Protein AF-A0A954YP54-F1 (afdb_monomer_lite)

Secondary structure (DSSP, 8-state):
--TT-SSHHHHHHHTTEE---SS----EE-HHHHHT-TT-TTTTS-HHHHHHHHHIIIIIIHHH-TTHHHHHHHHHHHHHHTTTTTTSGGGS-HHHHHHHHHHHHTT-PPPSSSS--S--SHHHHHHH-HHHHHHHHHHHTT-------GGG--SGGGTT--GGGPPPP---GGGHHHHHHHHHHHHHHHHHHHTTPPEEEEEEETT--S-SGGGT-STT---HHHHHHHHHSEEETTEE-SBSSHHHHHHHHHHS--HHHH---STTS-HHHHSTTPPPHHHHHHHTT-EEEEEE-SSSS---GGG-SEEES-TT-S--PPPB---SSS-SSS---TTS-TT--EEEESS-HHHHBTHHHHHHHHHHHHTSPPSS-EEEEEEE-TTSSSEEEEHHHHTTS-GGGPPPPTT--TTTTTTS-HHHHHHH--HHHHHHHHTT-HHHHHHHHHHHHHHHHHHHHHHHHHHHHSTTGGGEEEEEEES---EESGGG-EES--SSHHHHB--EEEE--TTBTTBTT-PPTTEEE-S-EETTHHHHHHHHHTTPPPPSS--PPP-HHHHH-TTS-----EEEE-SSTT-EEEE-SSEEEEE-TTS-EEEEETTT-TT--S--TT-GGGHHHHHHHHTTS-S--PPPPPP-

Foldseek 3Di:
DCPVDPPPLLCVVCQQQAAAALPGQDGHHHPCLQQVAAQDPLNQFRSSLLRVLLNCPSPNCCVVPVCLVVLLQVLLVVCVVLVHCQLAQLNPGSSSVLSQLRQQDQLGHHDADLHHFHRRHLVSCCVRRVSSSVSNCVSPNPDPHHDDHCVVPCDDVNPPPDNVPDDHDDDDPVSPVSVVVVVVVSLVSSCVRQVLFFAAEAEEEEQAFLLEVCLPFDPLFDQVLLVVLQQQFEWANQEWFLAFAQAQRLLLLFQLARCQRQLDFDPVDDSCVSVVPGATLQLQQSSSFAQEEEAAPSHRQALCLVNHPAYVVGSVDRGRWDDADDDPDPDPQADDDPPDDPQQHFDADQDDQVRRCTLLVLLVVLLVVLQDDDSTHYHYYGYHHPPPGPLYDHNVLLVSPDLVPQDDGPLDDPCLCVQFDPVQLVQLADPVLVSCVVSVCLSVRSSSNSSRSSVSSVSSNSNLVSNCNHPNVQRYKYKYKYNWHFDSCQSNDGGIQHAFSNTTPMIITIWFHASFQLANNTADGNHYALFNAYSSQNSQQSCSSSSHRGDPDRDHHHCSQCSNPSPDDDPAWYKYHGNWPQFIWIGGSFKIKTTHPVGIIFIDRCVVPVSSRDGCCPPPVCVVVNVVRVVNDDPGGDGNPDDD

Radius of gyration: 28.72 Å; chains: 1; bounding box: 85×61×80 Å

Sequence (644 aa):
EFSHFQPKNYWDARARGTGGSQTDPYCSCGEENLLGYPGDPYAAECILIHEFAHNMHLRGMVRVDPTFDTRLQAVYDRAMAAGLWKGKYASVNHHEYFAEGVQSWFDDNRENDHDHNHVNTRAELIEYDPGLAKMCEEVFGETELKYTKPATRLRDHLVGYDPSQTPEFVWPKHLQVEIEKIRATARARDKAANAKRPNVLFIAVDDLNDWIGCLGGHPQATTPNIDRLAASGMLFTNAYCAGASCNPSRTAVMTGLAPHHSGLYTNTQKMRDVLPETELMPKYFSRHGYWSGGAGKILHYIVDGDSWDEYFPSRQSENPFPRTFYPKQRPVNLPREPWMYMETDWGALEVTDEEFGGDWLVSKWVGEQLARKHEQPFFLACGIYRPHEPWFVPKKYFDGFPVEEIQMPLGLNEDDLDDIPPLGQALGTNRYLAHIQKHGQWRRGIQGYLASIAFADAMVGRVLDALEQGPNADDTIVVLWSDHGWHLGEKEHWQKFTGWRVCARVPLIVRVPPGVPGLAEGAKAATRCNRPVSLVDLFRTLTELAGLPPKEKIDGHSLAPLLSDPQAAWPHASLTHLDRPGNYAISTERWRYIHYFRGGEELYDIESDPHEWTNLAGKPAHAAKLAEMRVLTPDEMKPLPASP

Structure (mmCIF, N/CA/C/O backbone):
data_AF-A0A954YP54-F1
#
_entry.id   AF-A0A954YP54-F1
#
loop_
_atom_site.group_PDB
_atom_site.id
_atom_site.type_symbol
_atom_site.label_atom_id
_atom_site.label_alt_id
_atom_site.label_comp_id
_atom_site.label_asym_id
_atom_site.label_entity_id
_atom_site.label_seq_id
_atom_site.pdbx_PDB_ins_code
_atom_site.Cartn_x
_atom_site.Cartn_y
_atom_site.Cartn_z
_atom_site.occupancy
_atom_site.B_iso_or_equiv
_atom_site.auth_seq_id
_atom_site.auth_comp_id
_atom_site.auth_asym_id
_atom_site.auth_atom_id
_atom_site.pdbx_PDB_model_num
ATOM 1 N N . GLU A 1 1 ? -39.879 11.379 40.827 1.00 58.38 1 GLU A N 1
ATOM 2 C CA . GLU A 1 1 ? -40.350 10.503 39.732 1.00 58.38 1 GLU A CA 1
ATOM 3 C C . GLU A 1 1 ? -39.650 9.142 39.757 1.00 58.38 1 GLU A C 1
ATOM 5 O O . GLU A 1 1 ? -40.334 8.130 39.763 1.00 58.38 1 GLU A O 1
ATOM 10 N N . PHE A 1 2 ? -38.328 9.090 39.950 1.00 68.50 2 PHE A N 1
ATOM 11 C CA . PHE A 1 2 ? -37.541 7.842 39.901 1.00 68.50 2 PHE A CA 1
ATOM 12 C C . PHE A 1 2 ? -37.198 7.194 41.257 1.00 68.50 2 PHE A C 1
ATOM 14 O O . PHE A 1 2 ? -36.303 6.363 41.345 1.00 68.50 2 PHE A O 1
ATOM 21 N N . SER A 1 3 ? -37.886 7.545 42.350 1.00 72.56 3 SER A N 1
ATOM 22 C CA . SER A 1 3 ? -37.492 7.134 43.716 1.00 72.56 3 SER A CA 1
ATOM 23 C C . SER A 1 3 ? -37.571 5.627 43.995 1.00 72.56 3 SER A C 1
ATOM 25 O O . SER A 1 3 ? -37.066 5.168 45.018 1.00 72.56 3 SER A O 1
ATOM 27 N N . HIS A 1 4 ? -38.235 4.870 43.122 1.00 81.44 4 HIS A N 1
ATOM 28 C CA . HIS A 1 4 ? -38.362 3.417 43.205 1.00 81.44 4 HIS A CA 1
ATOM 29 C C . HIS A 1 4 ? -37.220 2.678 42.492 1.00 81.44 4 HIS A C 1
ATOM 31 O O . HIS A 1 4 ? -37.034 1.486 42.730 1.00 81.44 4 HIS A O 1
ATOM 37 N N . PHE A 1 5 ? -36.435 3.366 41.658 1.00 81.88 5 PHE A N 1
ATOM 38 C CA . PHE A 1 5 ? -35.323 2.751 40.955 1.00 81.88 5 PHE A CA 1
ATOM 39 C C . PHE A 1 5 ? -34.112 2.539 41.857 1.00 81.88 5 PHE A C 1
ATOM 41 O O . PHE A 1 5 ? -33.737 3.386 42.670 1.00 81.88 5 PHE A O 1
ATOM 48 N N . GLN A 1 6 ? -33.508 1.361 41.717 1.00 85.19 6 GLN A N 1
ATOM 49 C CA . GLN A 1 6 ? -32.347 0.933 42.484 1.00 85.19 6 GLN A CA 1
ATOM 50 C C . GLN A 1 6 ? -31.306 0.301 41.551 1.00 85.19 6 GLN A C 1
ATOM 52 O O . GLN A 1 6 ? -31.692 -0.382 40.601 1.00 85.19 6 GLN A O 1
ATOM 57 N N . PRO A 1 7 ? -30.002 0.495 41.819 1.00 88.88 7 PRO A N 1
ATOM 58 C CA . PRO A 1 7 ? -29.430 1.335 42.878 1.00 88.88 7 PRO A CA 1
ATOM 59 C C . PRO A 1 7 ? -29.611 2.836 42.606 1.00 88.88 7 PRO A C 1
ATOM 61 O O . PRO A 1 7 ? -29.412 3.284 41.480 1.00 88.88 7 PRO A O 1
ATOM 64 N N . LYS A 1 8 ? -29.936 3.626 43.639 1.00 89.25 8 LYS A N 1
ATOM 65 C CA . LYS A 1 8 ? -30.232 5.065 43.495 1.00 89.25 8 LYS A CA 1
ATOM 66 C C . LYS A 1 8 ? -29.184 5.835 42.676 1.00 89.25 8 LYS A C 1
ATOM 68 O O . LYS A 1 8 ? -29.536 6.478 41.700 1.00 89.25 8 LYS A O 1
ATOM 73 N N . ASN A 1 9 ? -27.903 5.747 43.040 1.00 89.50 9 ASN A N 1
ATOM 74 C CA . ASN A 1 9 ? -26.854 6.539 42.382 1.00 89.50 9 ASN A CA 1
ATOM 75 C C . ASN A 1 9 ? -26.651 6.165 40.903 1.00 89.50 9 ASN A C 1
ATOM 77 O O . ASN A 1 9 ? -26.234 7.011 40.120 1.00 89.50 9 ASN A O 1
ATOM 81 N N . TYR A 1 10 ? -26.945 4.921 40.515 1.00 87.69 10 TYR A N 1
ATOM 82 C CA . TYR A 1 10 ? -26.888 4.499 39.113 1.00 87.69 10 TYR A CA 1
ATOM 83 C C . TYR A 1 10 ? -27.975 5.199 38.299 1.00 87.69 10 TYR A C 1
ATOM 85 O O . TYR A 1 10 ? -27.700 5.793 37.259 1.00 87.69 10 TYR A O 1
ATOM 93 N N . TRP A 1 11 ? -29.200 5.202 38.821 1.00 87.25 11 TRP A N 1
ATOM 94 C CA . TRP A 1 11 ? -30.319 5.864 38.165 1.00 87.25 11 TRP A CA 1
ATOM 95 C C . TRP A 1 11 ? -30.227 7.386 38.225 1.00 87.25 11 TRP A C 1
ATOM 97 O O . TRP A 1 11 ? -30.573 8.030 37.246 1.00 87.25 11 TRP A O 1
ATOM 107 N N . ASP A 1 12 ? -29.667 7.967 39.287 1.00 89.00 12 ASP A N 1
ATOM 108 C CA . ASP A 1 12 ? -29.360 9.403 39.335 1.00 89.00 12 ASP A CA 1
ATOM 109 C C . ASP A 1 12 ? -28.307 9.789 38.274 1.00 89.00 12 ASP A C 1
ATOM 111 O O . ASP A 1 12 ? -28.391 10.867 37.686 1.00 89.00 12 ASP A O 1
ATOM 115 N N . ALA A 1 13 ? -27.337 8.910 37.983 1.00 87.44 13 ALA A N 1
ATOM 116 C CA . ALA A 1 13 ? -26.374 9.119 36.899 1.00 87.44 13 ALA A CA 1
ATOM 117 C C . ALA A 1 13 ? -27.008 8.955 35.503 1.00 87.44 13 ALA A C 1
ATOM 119 O O . ALA A 1 13 ? -26.625 9.662 34.574 1.00 87.44 13 ALA A O 1
ATOM 120 N N . ARG A 1 14 ? -27.998 8.062 35.354 1.00 86.19 14 ARG A N 1
ATOM 121 C CA . ARG A 1 14 ? -28.721 7.828 34.089 1.00 86.19 14 ARG A CA 1
ATOM 122 C C . ARG A 1 14 ? -29.859 8.816 33.833 1.00 86.19 14 ARG A C 1
ATOM 124 O O . ARG A 1 14 ? -30.139 9.075 32.675 1.00 86.19 14 ARG A O 1
ATOM 131 N N . ALA A 1 15 ? -30.442 9.442 34.857 1.00 87.50 15 ALA A N 1
ATOM 132 C CA . ALA A 1 15 ? -31.636 10.300 34.766 1.00 87.50 15 ALA A CA 1
ATOM 133 C C . ALA A 1 15 ? -31.537 11.465 33.761 1.00 87.50 15 ALA A C 1
ATOM 135 O O . ALA A 1 15 ? -32.546 12.069 33.402 1.00 87.50 15 ALA A O 1
ATOM 136 N N . ARG A 1 16 ? -30.324 11.793 33.313 1.00 88.19 16 ARG A N 1
ATOM 137 C CA . ARG A 1 16 ? -30.023 12.820 32.308 1.00 88.19 16 ARG A CA 1
ATOM 138 C C . ARG A 1 16 ? -30.316 12.395 30.863 1.00 88.19 16 ARG A C 1
ATOM 140 O O . ARG A 1 16 ? -30.336 13.247 29.986 1.00 88.19 16 ARG A O 1
ATOM 147 N N . GLY A 1 17 ? -30.536 11.107 30.642 1.00 88.19 17 GLY A N 1
ATOM 148 C CA . GLY A 1 17 ? -30.967 10.488 29.396 1.00 88.19 17 GLY A CA 1
ATOM 149 C C . GLY A 1 17 ? -31.630 9.176 29.780 1.00 88.19 17 GLY A C 1
ATOM 150 O O . GLY A 1 17 ? -30.950 8.206 30.114 1.00 88.19 17 GLY A O 1
ATOM 151 N N . THR A 1 18 ? -32.953 9.187 29.934 1.00 87.81 18 THR A N 1
ATOM 152 C CA . THR A 1 18 ? -33.693 7.974 30.294 1.00 87.81 18 THR A CA 1
ATOM 153 C C . THR A 1 18 ? -35.005 7.898 29.536 1.00 87.81 18 THR A C 1
ATOM 155 O O . THR A 1 18 ? -35.917 8.702 29.742 1.00 87.81 18 THR A O 1
ATOM 158 N N . GLY A 1 19 ? -35.088 6.897 28.675 1.00 85.25 19 GLY A N 1
ATOM 159 C CA . GLY A 1 19 ? -36.222 6.589 27.833 1.00 85.25 19 GLY A CA 1
ATOM 160 C C . GLY A 1 19 ? -37.259 5.746 28.547 1.00 85.25 19 GLY A C 1
ATOM 161 O O . GLY A 1 19 ? -37.019 5.131 29.593 1.00 85.25 19 GLY A O 1
ATOM 162 N N . GLY A 1 20 ? -38.450 5.755 27.965 1.00 83.81 20 GLY A N 1
ATOM 163 C CA . GLY A 1 20 ? -39.583 5.011 28.481 1.00 83.81 20 GLY A CA 1
ATOM 164 C C . GLY A 1 20 ? -39.441 3.520 28.218 1.00 83.81 20 GLY A C 1
ATOM 165 O O . GLY A 1 20 ? -38.702 3.076 27.343 1.00 83.81 20 GLY A O 1
ATOM 166 N N . SER A 1 21 ? -40.209 2.741 28.965 1.00 84.44 21 SER A N 1
ATOM 167 C CA . SER A 1 21 ? -40.367 1.306 28.758 1.00 84.44 21 SER A CA 1
ATOM 168 C C . SER A 1 21 ? -41.804 1.007 28.314 1.00 84.44 21 SER A C 1
ATOM 170 O O . SER A 1 21 ? -42.657 1.899 28.205 1.00 84.44 21 SER A O 1
ATOM 172 N N . GLN A 1 22 ? -42.125 -0.272 28.107 1.00 84.12 22 GLN A N 1
ATOM 173 C CA . GLN A 1 22 ? -43.513 -0.684 27.868 1.00 84.12 22 GLN A CA 1
ATOM 174 C C . GLN A 1 22 ? -44.452 -0.261 29.014 1.00 84.12 22 GLN A C 1
ATOM 176 O O . GLN A 1 22 ? -45.622 0.062 28.782 1.00 84.12 22 GLN A O 1
ATOM 181 N N . THR A 1 23 ? -43.947 -0.227 30.251 1.00 83.94 23 THR A N 1
ATOM 182 C CA . THR A 1 23 ? -44.719 0.121 31.451 1.00 83.94 23 THR A CA 1
ATOM 183 C C . THR A 1 23 ? -44.547 1.576 31.862 1.00 83.94 23 THR A C 1
ATOM 185 O O . THR A 1 23 ? -45.504 2.190 32.336 1.00 83.94 23 THR A O 1
ATOM 188 N N . ASP A 1 24 ? -43.392 2.174 31.587 1.00 83.50 24 ASP A N 1
ATOM 189 C CA . ASP A 1 24 ? -43.010 3.472 32.132 1.00 83.50 24 ASP A CA 1
ATOM 190 C C . ASP A 1 24 ? -43.031 4.564 31.048 1.00 83.50 24 ASP A C 1
ATOM 192 O O . ASP A 1 24 ? -42.307 4.456 30.063 1.00 83.50 24 ASP A O 1
ATOM 196 N N . PRO A 1 25 ? -43.881 5.602 31.169 1.00 83.75 25 PRO A N 1
ATOM 197 C CA . PRO A 1 25 ? -44.115 6.585 30.103 1.00 83.75 25 PRO A CA 1
ATOM 198 C C . PRO A 1 25 ? -43.166 7.790 30.124 1.00 83.75 25 PRO A C 1
ATOM 200 O O . PRO A 1 25 ? -43.474 8.806 29.502 1.00 83.75 25 PRO A O 1
ATOM 203 N N . TYR A 1 26 ? -42.096 7.757 30.913 1.00 84.06 26 TYR A N 1
ATOM 204 C CA . TYR A 1 26 ? -41.237 8.925 31.067 1.00 84.06 26 TYR A CA 1
ATOM 205 C C . TYR A 1 26 ? -40.206 9.014 29.933 1.00 84.06 26 TYR A C 1
ATOM 207 O O . TYR A 1 26 ? -39.858 8.030 29.287 1.00 84.06 26 TYR A O 1
ATOM 215 N N . CYS A 1 27 ? -39.721 10.226 29.698 1.00 89.25 27 CYS A N 1
ATOM 216 C CA . CYS A 1 27 ? -38.592 10.526 28.831 1.00 89.25 27 CYS A CA 1
ATOM 217 C C . CYS A 1 27 ? -37.880 11.712 29.471 1.00 89.25 27 CYS A C 1
ATOM 219 O O . CYS A 1 27 ? -38.520 12.743 29.695 1.00 89.25 27 CYS A O 1
ATOM 221 N N . SER A 1 28 ? -36.603 11.576 29.803 1.00 89.62 28 SER A N 1
ATOM 222 C CA . SER A 1 28 ? -35.829 12.662 30.399 1.00 89.62 28 SER A CA 1
ATOM 223 C C . SER A 1 28 ? -34.608 13.006 29.560 1.00 89.62 28 SER A C 1
ATOM 225 O O . SER A 1 28 ? -33.968 12.137 28.973 1.00 89.62 28 SER A O 1
ATOM 227 N N . CYS A 1 29 ? -34.278 14.294 29.545 1.00 90.06 29 CYS A N 1
ATOM 228 C CA . CYS A 1 29 ? -33.026 14.821 29.027 1.00 90.06 29 CYS A CA 1
ATOM 229 C C . CYS A 1 29 ? -32.479 15.873 29.999 1.00 90.06 29 CYS A C 1
ATOM 231 O O . CYS A 1 29 ? -33.245 16.596 30.644 1.00 90.06 29 CYS A O 1
ATOM 233 N N . GLY A 1 30 ? -31.158 15.966 30.108 1.00 90.38 30 GLY A N 1
ATOM 234 C CA . GLY A 1 30 ? -30.494 17.024 30.860 1.00 90.38 30 GLY A CA 1
ATOM 235 C C . GLY A 1 30 ? -30.705 18.396 30.217 1.00 90.38 30 GLY A C 1
ATOM 236 O O . GLY A 1 30 ? -30.690 18.526 28.992 1.00 90.38 30 GLY A O 1
ATOM 237 N N . GLU A 1 31 ? -30.868 19.431 31.043 1.00 90.94 31 GLU A N 1
ATOM 238 C CA . GLU A 1 31 ? -30.948 20.822 30.572 1.00 90.94 31 GLU A CA 1
ATOM 239 C C . GLU A 1 31 ? -29.672 21.224 29.818 1.00 90.94 31 GLU A C 1
ATOM 241 O O . GLU A 1 31 ? -29.746 21.844 28.758 1.00 90.94 31 GLU A O 1
ATOM 246 N N . GLU A 1 32 ? -28.510 20.782 30.303 1.00 92.50 32 GLU A N 1
ATOM 247 C CA . GLU A 1 32 ? -27.216 20.981 29.654 1.00 92.50 32 GLU A CA 1
ATOM 248 C C . GLU A 1 32 ? -27.152 20.402 28.245 1.00 92.50 32 GLU A C 1
ATOM 250 O O . GLU A 1 32 ? -26.511 21.008 27.394 1.00 92.50 32 GLU A O 1
ATOM 255 N N . ASN A 1 33 ? -27.834 19.290 27.962 1.00 92.31 33 ASN A N 1
ATOM 256 C CA . ASN A 1 33 ? -27.843 18.723 26.618 1.00 92.31 33 ASN A CA 1
ATOM 257 C C . ASN A 1 33 ? -28.803 19.471 25.695 1.00 92.31 33 ASN A C 1
ATOM 259 O O . ASN A 1 33 ? -28.459 19.800 24.558 1.00 92.31 33 ASN A O 1
ATOM 263 N N . LEU A 1 34 ? -29.991 19.796 26.214 1.00 89.12 34 LEU A N 1
ATOM 264 C CA . LEU A 1 34 ? -31.016 20.513 25.463 1.00 89.12 34 LEU A CA 1
ATOM 265 C C . LEU A 1 34 ? -30.563 21.924 25.070 1.00 89.12 34 LEU A C 1
ATOM 267 O O . LEU A 1 34 ? -30.932 22.408 24.002 1.00 89.12 34 LEU A O 1
ATOM 271 N N . LEU A 1 35 ? -29.782 22.583 25.930 1.00 89.31 35 LEU A N 1
ATOM 272 C CA . LEU A 1 35 ? -29.319 23.957 25.745 1.00 89.31 35 LEU A CA 1
ATOM 273 C C . LEU A 1 35 ? -27.844 24.053 25.308 1.00 89.31 35 LEU A C 1
ATOM 275 O O . LEU A 1 35 ? -27.435 25.092 24.787 1.00 89.31 35 LEU A O 1
ATOM 279 N N . GLY A 1 36 ? -27.064 22.976 25.427 1.00 87.81 36 GLY A N 1
ATOM 280 C CA . GLY A 1 36 ? -25.668 22.902 24.986 1.00 87.81 36 GLY A CA 1
ATOM 281 C C . GLY A 1 36 ? -24.682 23.557 25.954 1.00 87.81 36 GLY A C 1
ATOM 282 O O . GLY A 1 36 ? -23.856 24.363 25.529 1.00 87.81 36 GLY A O 1
ATOM 283 N N . TYR A 1 37 ? -24.780 23.252 27.248 1.00 91.94 37 TYR A N 1
ATOM 284 C CA . TYR A 1 37 ? -23.869 23.802 28.252 1.00 91.94 37 TYR A CA 1
ATOM 285 C C . TYR A 1 37 ? -22.470 23.170 28.136 1.00 91.94 37 TYR A C 1
ATOM 287 O O . TYR A 1 37 ? -22.349 21.974 27.843 1.00 91.94 37 TYR A O 1
ATOM 295 N N . PRO A 1 38 ? -21.397 23.922 28.444 1.00 89.06 38 PRO A N 1
ATOM 296 C CA . PRO A 1 38 ? -20.073 23.352 28.648 1.00 89.06 38 PRO A CA 1
ATOM 297 C C . PRO A 1 38 ? -20.110 22.218 29.679 1.00 89.06 38 PRO A C 1
ATOM 299 O O . PRO A 1 38 ? -20.806 22.319 30.686 1.00 89.06 38 PRO A O 1
ATOM 302 N N . GLY A 1 39 ? -19.367 21.139 29.435 1.00 87.31 39 GLY A N 1
ATOM 303 C CA . GLY A 1 39 ? -19.311 19.982 30.335 1.00 87.31 39 GLY A CA 1
ATOM 304 C C . GLY A 1 39 ? -20.415 18.934 30.137 1.00 87.31 39 GLY A C 1
ATOM 305 O O . GLY A 1 39 ? -20.347 17.893 30.790 1.00 87.31 39 GLY A O 1
ATOM 306 N N . ASP A 1 40 ? -21.385 19.158 29.238 1.00 89.25 40 ASP A N 1
ATOM 307 C CA . ASP A 1 40 ? -22.446 18.191 28.906 1.00 89.25 40 ASP A CA 1
ATOM 308 C C . ASP A 1 40 ? -21.874 16.784 28.592 1.00 89.25 40 ASP A C 1
ATOM 310 O O . ASP A 1 40 ? -21.035 16.641 27.694 1.00 89.25 40 ASP A O 1
ATOM 314 N N . PRO A 1 41 ? -22.307 15.720 29.303 1.00 86.31 41 PRO A N 1
ATOM 315 C CA . PRO A 1 41 ? -21.871 14.348 29.031 1.00 86.31 41 PRO A CA 1
ATOM 316 C C . PRO A 1 41 ? -22.247 13.844 27.626 1.00 86.31 41 PRO A C 1
ATOM 318 O O . PRO A 1 41 ? -21.548 12.973 27.097 1.00 86.31 41 PRO A O 1
ATOM 321 N N . TYR A 1 42 ? -23.299 14.407 27.030 1.00 87.88 42 TYR A N 1
ATOM 322 C CA . TYR A 1 42 ? -23.846 14.063 25.718 1.00 87.88 42 TYR A CA 1
ATOM 323 C C . TYR A 1 42 ? -23.611 15.191 24.696 1.00 87.88 42 TYR A C 1
ATOM 325 O O . TYR A 1 42 ? -24.375 15.363 23.752 1.00 87.88 42 TYR A O 1
ATOM 333 N N . ALA A 1 43 ? -22.537 15.979 24.849 1.00 87.19 43 ALA A N 1
ATOM 334 C CA . ALA A 1 43 ? -22.302 17.184 24.041 1.00 87.19 43 ALA A CA 1
ATOM 335 C C . ALA A 1 43 ? -22.331 16.954 22.517 1.00 87.19 43 ALA A C 1
ATOM 337 O O . ALA A 1 43 ? -22.699 17.867 21.773 1.00 87.19 43 ALA A O 1
ATOM 338 N N . ALA A 1 44 ? -21.984 15.748 22.061 1.00 86.44 44 ALA A N 1
ATOM 339 C CA . ALA A 1 44 ? -21.932 15.372 20.649 1.00 86.44 44 ALA A CA 1
ATOM 340 C C . ALA A 1 44 ? -23.295 15.001 20.030 1.00 86.44 44 ALA A C 1
ATOM 342 O O . ALA A 1 44 ? -23.376 14.913 18.815 1.00 86.44 44 ALA A O 1
ATOM 343 N N . GLU A 1 45 ? -24.350 14.839 20.831 1.00 89.00 45 GLU A N 1
ATOM 344 C CA . GLU A 1 45 ? -25.652 14.301 20.394 1.00 89.00 45 GLU A CA 1
ATOM 345 C C . GLU A 1 45 ? -26.819 14.983 21.126 1.00 89.00 45 GLU A C 1
ATOM 347 O O . GLU A 1 45 ? -26.610 15.725 22.089 1.00 89.00 45 GLU A O 1
ATOM 352 N N . CYS A 1 46 ? -28.060 14.776 20.711 1.00 91.00 46 CYS A N 1
ATOM 353 C CA . CYS A 1 46 ? -29.255 15.122 21.467 1.00 91.00 46 CYS A CA 1
ATOM 354 C C . CYS A 1 46 ? -29.832 13.850 22.079 1.00 91.00 46 CYS A C 1
ATOM 356 O O . CYS A 1 46 ? -30.638 13.143 21.475 1.00 91.00 46 CYS A O 1
ATOM 358 N N . ILE A 1 47 ? -29.486 13.597 23.344 1.00 92.31 47 ILE A N 1
ATOM 359 C CA . ILE A 1 47 ? -29.925 12.384 24.044 1.00 92.31 47 ILE A CA 1
ATOM 360 C C . ILE A 1 47 ? -31.456 12.278 24.093 1.00 92.31 47 ILE A C 1
ATOM 362 O O . ILE A 1 47 ? -32.013 11.190 24.128 1.00 92.31 47 ILE A O 1
ATOM 366 N N . LEU A 1 48 ? -32.175 13.404 24.017 1.00 92.81 48 LEU A N 1
ATOM 367 C CA . LEU A 1 48 ? -33.633 13.391 23.945 1.00 92.81 48 LEU A CA 1
ATOM 368 C C . LEU A 1 48 ? -34.162 12.643 22.710 1.00 92.81 48 LEU A C 1
ATOM 370 O O . LEU A 1 48 ? -35.191 11.983 22.821 1.00 92.81 48 LEU A O 1
ATOM 374 N N . ILE A 1 49 ? -33.494 12.734 21.554 1.00 94.44 49 ILE A N 1
ATOM 375 C CA . ILE A 1 49 ? -33.912 12.026 20.334 1.00 94.44 49 ILE A CA 1
ATOM 376 C C . ILE A 1 49 ? -33.816 10.514 20.555 1.00 94.44 49 ILE A C 1
ATOM 378 O O . ILE A 1 49 ? -34.785 9.803 20.284 1.00 94.44 49 ILE A O 1
ATOM 382 N N . HIS A 1 50 ? -32.708 10.048 21.137 1.00 94.75 50 HIS A N 1
ATOM 383 C CA . HIS A 1 50 ? -32.513 8.650 21.530 1.00 94.75 50 HIS A CA 1
ATOM 384 C C . HIS A 1 50 ? -33.618 8.169 22.482 1.00 94.75 50 HIS A C 1
ATOM 386 O O . HIS A 1 50 ? -34.336 7.204 22.224 1.00 94.75 50 HIS A O 1
ATOM 392 N N . GLU A 1 51 ? -33.806 8.879 23.593 1.00 94.12 51 GLU A N 1
ATOM 393 C CA . GLU A 1 51 ? -34.701 8.434 24.663 1.00 94.12 51 GLU A CA 1
ATOM 394 C C . GLU A 1 51 ? -36.181 8.545 24.270 1.00 94.12 51 GLU A C 1
ATOM 396 O O . GLU A 1 51 ? -37.041 7.784 24.738 1.00 94.12 51 GLU A O 1
ATOM 401 N N . PHE A 1 52 ? -36.499 9.466 23.359 1.00 93.94 52 PHE A N 1
ATOM 402 C CA . PHE A 1 52 ? -37.825 9.558 22.771 1.00 93.94 52 PHE A CA 1
ATOM 403 C C . PHE A 1 52 ? -38.081 8.430 21.767 1.00 93.94 52 PHE A C 1
ATOM 405 O O . PHE A 1 52 ? -39.205 7.923 21.715 1.00 93.94 52 PHE A O 1
ATOM 412 N N . ALA A 1 53 ? -37.061 7.964 21.041 1.00 95.44 53 ALA A N 1
ATOM 413 C CA . ALA A 1 53 ? -37.178 6.810 20.154 1.00 95.44 53 ALA A CA 1
ATOM 414 C C . ALA A 1 53 ? -37.598 5.538 20.911 1.00 95.44 53 ALA A C 1
ATOM 416 O O . ALA A 1 53 ? -38.456 4.801 20.420 1.00 95.44 53 ALA A O 1
ATOM 417 N N . HIS A 1 54 ? -37.116 5.332 22.144 1.00 94.75 54 HIS A N 1
ATOM 418 C CA . HIS A 1 54 ? -37.592 4.245 23.017 1.00 94.75 54 HIS A CA 1
ATOM 419 C C . HIS A 1 54 ? -39.098 4.328 23.284 1.00 94.75 54 HIS A C 1
ATOM 421 O O . HIS A 1 54 ? -39.812 3.332 23.169 1.00 94.75 54 HIS A O 1
ATOM 427 N N . ASN A 1 55 ? -39.620 5.524 23.566 1.00 93.12 55 ASN A N 1
ATOM 428 C CA . ASN A 1 55 ? -41.059 5.732 23.747 1.00 93.12 55 ASN A CA 1
ATOM 429 C C . ASN A 1 55 ? -41.845 5.509 22.448 1.00 93.12 55 ASN A C 1
ATOM 431 O O . ASN A 1 55 ? -42.909 4.878 22.464 1.00 93.12 55 ASN A O 1
ATOM 435 N N . MET A 1 56 ? -41.328 6.002 21.320 1.00 94.00 56 MET A N 1
ATOM 436 C CA . MET A 1 56 ? -41.937 5.778 20.010 1.00 94.00 56 MET A CA 1
ATOM 437 C C . MET A 1 56 ? -42.010 4.292 19.688 1.00 94.00 56 MET A C 1
ATOM 439 O O . MET A 1 56 ? -43.069 3.827 19.282 1.00 94.00 56 MET A O 1
ATOM 443 N N . HIS A 1 57 ? -40.947 3.535 19.939 1.00 95.19 57 HIS A N 1
ATOM 444 C CA . HIS A 1 57 ? -40.922 2.099 19.722 1.00 95.19 57 HIS A CA 1
ATOM 445 C C . HIS A 1 57 ? -41.849 1.357 20.699 1.00 95.19 57 HIS A C 1
ATOM 447 O O . HIS A 1 57 ? -42.874 0.802 20.297 1.00 95.19 57 HIS A O 1
ATOM 453 N N . LEU A 1 58 ? -41.517 1.384 21.991 1.00 93.31 58 LEU A N 1
ATOM 454 C CA . LEU A 1 58 ? -42.080 0.502 23.019 1.00 93.31 58 LEU A CA 1
ATOM 455 C C . LEU A 1 58 ? -43.496 0.877 23.454 1.00 93.31 58 LEU A C 1
ATOM 457 O O . LEU A 1 58 ? -44.137 0.130 24.196 1.00 93.31 58 LEU A O 1
ATOM 461 N N . ARG A 1 59 ? -44.002 2.034 23.016 1.00 90.81 59 ARG A N 1
ATOM 462 C CA . ARG A 1 59 ? -45.361 2.486 23.338 1.00 90.81 59 ARG A CA 1
ATOM 463 C C . ARG A 1 59 ? -46.155 2.915 22.116 1.00 90.81 59 ARG A C 1
ATOM 465 O O . ARG A 1 59 ? -47.362 2.683 22.097 1.00 90.81 59 ARG A O 1
ATOM 472 N N . GLY A 1 60 ? -45.514 3.550 21.140 1.00 92.38 60 GLY A N 1
ATOM 473 C CA . GLY A 1 60 ? -46.152 3.954 19.889 1.00 92.38 60 GLY A CA 1
ATOM 474 C C . GLY A 1 60 ? -46.301 2.774 18.935 1.00 92.38 60 GLY A C 1
ATOM 475 O O . GLY A 1 60 ? -47.397 2.238 18.770 1.00 92.38 60 GLY A O 1
ATOM 476 N N . MET A 1 61 ? -45.189 2.347 18.343 1.00 94.88 61 MET A N 1
ATOM 477 C CA . MET A 1 61 ? -45.154 1.382 17.250 1.00 94.88 61 MET A CA 1
ATOM 478 C C . MET A 1 61 ? -45.724 0.034 17.651 1.00 94.88 61 MET A C 1
ATOM 480 O O . MET A 1 61 ? -46.596 -0.451 16.949 1.00 94.88 61 MET A O 1
ATOM 484 N N . VAL A 1 62 ? -45.386 -0.512 18.821 1.00 91.31 62 VAL A N 1
ATOM 485 C CA . VAL A 1 62 ? -45.969 -1.794 19.272 1.00 91.31 62 VAL A CA 1
ATOM 486 C C . VAL A 1 62 ? -47.499 -1.776 19.421 1.00 91.31 62 VAL A C 1
ATOM 488 O O . VAL A 1 62 ? -48.126 -2.832 19.470 1.00 91.31 62 VAL A O 1
ATOM 491 N N . ARG A 1 63 ? -48.124 -0.592 19.510 1.00 91.38 63 ARG A N 1
ATOM 492 C CA . ARG A 1 63 ? -49.589 -0.439 19.535 1.00 91.38 63 ARG A CA 1
ATOM 493 C C . ARG A 1 63 ? -50.181 -0.163 18.158 1.00 91.38 63 ARG A C 1
ATOM 495 O O . ARG A 1 63 ? -51.301 -0.593 17.902 1.00 91.38 63 ARG A O 1
ATOM 502 N N . VAL A 1 64 ? -49.467 0.585 17.317 1.00 95.12 64 VAL A N 1
ATOM 503 C CA . VAL A 1 64 ? -49.902 0.942 15.956 1.00 95.12 64 VAL A CA 1
ATOM 504 C C . VAL A 1 64 ? -49.717 -0.238 15.002 1.00 95.12 64 VAL A C 1
ATOM 506 O O . VAL A 1 64 ? -50.638 -0.585 14.269 1.00 95.12 64 VAL A O 1
ATOM 509 N N . ASP A 1 65 ? -48.558 -0.884 15.064 1.00 96.50 65 ASP A N 1
ATOM 510 C CA . ASP A 1 65 ? -48.221 -2.115 14.364 1.00 96.50 65 ASP A CA 1
ATOM 511 C C . ASP A 1 65 ? -47.585 -3.120 15.346 1.00 96.50 65 ASP A C 1
ATOM 513 O O . ASP A 1 65 ? -46.381 -3.073 15.616 1.00 96.50 65 ASP A O 1
ATOM 517 N N . PRO A 1 66 ? -48.371 -4.088 15.850 1.00 95.12 66 PRO A N 1
ATOM 518 C CA . PRO A 1 66 ? -47.875 -5.123 16.753 1.00 95.12 66 PRO A CA 1
ATOM 519 C C . PRO A 1 66 ? -46.757 -6.005 16.175 1.00 95.12 66 PRO A C 1
ATOM 521 O O . PRO A 1 66 ? -46.124 -6.740 16.928 1.00 95.12 66 PRO A O 1
ATOM 524 N N . THR A 1 67 ? -46.513 -5.975 14.859 1.00 96.75 67 THR A N 1
ATOM 525 C CA . THR A 1 67 ? -45.439 -6.752 14.221 1.00 96.75 67 THR A CA 1
ATOM 526 C C . THR A 1 67 ? -44.093 -6.029 14.203 1.00 96.75 67 THR A C 1
ATOM 528 O O . THR A 1 67 ? -43.072 -6.673 13.955 1.00 96.75 67 THR A O 1
ATOM 531 N N . PHE A 1 68 ? -44.072 -4.718 14.469 1.00 97.25 68 PHE A N 1
ATOM 532 C CA . PHE A 1 68 ? -42.887 -3.872 14.325 1.00 97.25 68 PHE A CA 1
ATOM 533 C C . PHE A 1 68 ? -41.697 -4.382 15.147 1.00 97.25 68 PHE A C 1
ATOM 535 O O . PHE A 1 68 ? -40.619 -4.583 14.595 1.00 97.25 68 PHE A O 1
ATOM 542 N N . ASP A 1 69 ? -41.906 -4.676 16.432 1.00 96.69 69 ASP A N 1
ATOM 543 C CA . ASP A 1 69 ? -40.851 -5.134 17.350 1.00 96.69 69 ASP A CA 1
ATOM 544 C C . ASP A 1 69 ? -40.227 -6.468 16.903 1.00 96.69 69 ASP A C 1
ATOM 546 O O . ASP A 1 69 ? -39.009 -6.615 16.859 1.00 96.69 69 ASP A O 1
ATOM 550 N N . THR A 1 70 ? -41.048 -7.421 16.445 1.00 97.38 70 THR A N 1
ATOM 551 C CA . THR A 1 70 ? -40.552 -8.701 15.909 1.00 97.38 70 THR A CA 1
ATOM 552 C C . THR A 1 70 ? -39.747 -8.499 14.623 1.00 97.38 70 THR A C 1
ATOM 554 O O . THR A 1 70 ? -38.720 -9.150 14.420 1.00 97.38 70 THR A O 1
ATOM 557 N N . ARG A 1 71 ? -40.186 -7.595 13.736 1.00 97.88 71 ARG A N 1
ATOM 558 C CA . ARG A 1 71 ? -39.442 -7.266 12.510 1.00 97.88 71 ARG A CA 1
ATOM 559 C C . ARG A 1 71 ? -38.123 -6.573 12.837 1.00 97.88 71 ARG A C 1
ATOM 561 O O . ARG A 1 71 ? -37.103 -6.943 12.258 1.00 97.88 71 ARG A O 1
ATOM 568 N N . LEU A 1 72 ? -38.133 -5.643 13.789 1.00 98.12 72 LEU A N 1
ATOM 569 C CA . LEU A 1 72 ? -36.948 -4.951 14.281 1.00 98.12 72 LEU A CA 1
ATOM 570 C C . LEU A 1 72 ? -35.938 -5.927 14.894 1.00 98.12 72 LEU A C 1
ATOM 572 O O . LEU A 1 72 ? -34.770 -5.882 14.525 1.00 98.12 72 LEU A O 1
ATOM 576 N N . GLN A 1 73 ? -36.383 -6.861 15.742 1.00 97.94 73 GLN A N 1
ATOM 577 C CA . GLN A 1 73 ? -35.534 -7.925 16.289 1.00 97.94 73 GLN A CA 1
ATOM 578 C C . GLN A 1 73 ? -34.882 -8.747 15.169 1.00 97.94 73 GLN A C 1
ATOM 580 O O . GLN A 1 73 ? -33.678 -8.978 15.192 1.00 97.94 73 GLN A O 1
ATOM 585 N N . ALA A 1 74 ? -35.641 -9.135 14.139 1.00 97.56 74 ALA A N 1
ATOM 586 C CA . ALA A 1 74 ? -35.093 -9.894 13.016 1.00 97.56 74 ALA A CA 1
ATOM 587 C C . ALA A 1 74 ? -34.085 -9.089 12.171 1.00 97.56 74 ALA A C 1
ATOM 589 O O . ALA A 1 74 ? -33.173 -9.671 11.580 1.00 97.56 74 ALA A O 1
ATOM 590 N N . VAL A 1 75 ? -34.255 -7.767 12.065 1.00 97.88 75 VAL A N 1
ATOM 591 C CA . VAL A 1 75 ? -33.279 -6.867 11.427 1.00 97.88 75 VAL A CA 1
ATOM 592 C C . VAL A 1 75 ? -32.015 -6.775 12.283 1.00 97.88 75 VAL A C 1
ATOM 594 O O . VAL A 1 75 ? -30.928 -7.010 11.759 1.00 97.88 75 VAL A O 1
ATOM 597 N N . TYR A 1 76 ? -32.164 -6.549 13.590 1.00 97.81 76 TYR A N 1
ATOM 598 C CA . TYR A 1 76 ? -31.070 -6.529 14.559 1.00 97.81 76 TYR A CA 1
ATOM 599 C C . TYR A 1 76 ? -30.258 -7.831 14.538 1.00 97.81 76 TYR A C 1
ATOM 601 O O . TYR A 1 76 ? -29.037 -7.787 14.411 1.00 97.81 76 TYR A O 1
ATOM 609 N N . ASP A 1 77 ? -30.907 -8.997 14.571 1.00 95.00 77 ASP A N 1
ATOM 610 C CA . ASP A 1 77 ? -30.219 -10.295 14.572 1.00 95.00 77 ASP A CA 1
ATOM 611 C C . ASP A 1 77 ? -29.367 -10.484 13.308 1.00 95.00 77 ASP A C 1
ATOM 613 O O . ASP A 1 77 ? -28.240 -10.984 13.375 1.00 95.00 77 ASP A O 1
ATOM 617 N N . ARG A 1 78 ? -29.872 -10.043 12.145 1.00 92.81 78 ARG A N 1
ATOM 618 C CA . ARG A 1 78 ? -29.106 -10.049 10.889 1.00 92.81 78 ARG A CA 1
ATOM 619 C C . ARG A 1 78 ? -27.925 -9.085 10.942 1.00 92.81 78 ARG A C 1
ATOM 621 O O . ARG A 1 78 ? -26.839 -9.461 10.506 1.00 92.81 78 ARG A O 1
ATOM 628 N N . ALA A 1 79 ? -28.120 -7.884 11.482 1.00 91.75 79 ALA A N 1
ATOM 629 C CA . ALA A 1 79 ? -27.061 -6.893 11.642 1.00 91.75 79 ALA A CA 1
ATOM 630 C C . ALA A 1 79 ? -25.943 -7.416 12.562 1.00 91.75 79 ALA A C 1
ATOM 632 O O . ALA A 1 79 ? -24.770 -7.376 12.190 1.00 91.75 79 ALA A O 1
ATOM 633 N N . MET A 1 80 ? -26.295 -8.010 13.708 1.00 92.00 80 MET A N 1
ATOM 634 C CA . MET A 1 80 ? -25.326 -8.611 14.632 1.00 92.00 80 MET A CA 1
ATOM 635 C C . MET A 1 80 ? -24.591 -9.798 14.001 1.00 92.00 80 MET A C 1
ATOM 637 O O . MET A 1 80 ? -23.376 -9.923 14.164 1.00 92.00 80 MET A O 1
ATOM 641 N N . ALA A 1 81 ? -25.295 -10.650 13.247 1.00 82.00 81 ALA A N 1
ATOM 642 C CA . ALA A 1 81 ? -24.684 -11.763 12.519 1.00 82.00 81 ALA A CA 1
ATOM 643 C C . ALA A 1 81 ? -23.705 -11.289 11.430 1.00 82.00 81 ALA A C 1
ATOM 645 O O . ALA A 1 81 ? -22.683 -11.934 11.205 1.00 82.00 81 ALA A O 1
ATOM 646 N N . ALA A 1 82 ? -23.983 -10.146 10.799 1.00 78.06 82 ALA A N 1
ATOM 647 C CA . ALA A 1 82 ? -23.086 -9.478 9.856 1.00 78.06 82 ALA A CA 1
ATOM 648 C C . ALA A 1 82 ? -21.948 -8.693 10.543 1.00 78.06 82 ALA A C 1
ATOM 650 O O . ALA A 1 82 ? -21.080 -8.143 9.868 1.00 78.06 82 ALA A O 1
ATOM 651 N N . GLY A 1 83 ? -21.927 -8.639 11.880 1.00 78.12 83 GLY A N 1
ATOM 652 C CA . GLY A 1 83 ? -20.923 -7.914 12.655 1.00 78.12 83 GLY A CA 1
ATOM 653 C C . GLY A 1 83 ? -21.114 -6.395 12.680 1.00 78.12 83 GLY A C 1
ATOM 654 O O . GLY A 1 83 ? -20.205 -5.688 13.128 1.00 78.12 83 GLY A O 1
ATOM 655 N N . LEU A 1 84 ? -22.268 -5.890 12.234 1.00 85.38 84 LEU A N 1
ATOM 656 C CA . LEU A 1 84 ? -22.617 -4.476 12.352 1.00 85.38 84 LEU A CA 1
ATOM 657 C C . LEU A 1 84 ? -22.769 -4.099 13.829 1.00 85.38 84 LEU A C 1
ATOM 659 O O . LEU A 1 84 ? -23.196 -4.912 14.649 1.00 85.38 84 LEU A O 1
ATOM 663 N N . TRP A 1 85 ? -22.379 -2.871 14.172 1.00 86.62 85 TRP A N 1
ATOM 664 C CA . TRP A 1 85 ? -22.464 -2.293 15.522 1.00 86.62 85 TRP A CA 1
ATOM 665 C C . TRP A 1 85 ? -21.746 -3.083 16.625 1.00 86.62 85 TRP A C 1
ATOM 667 O O . TRP A 1 85 ? -21.904 -2.787 17.808 1.00 86.62 85 TRP A O 1
ATOM 677 N N . LYS A 1 86 ? -20.944 -4.093 16.280 1.00 80.69 86 LYS A N 1
ATOM 678 C CA . LYS A 1 86 ? -20.322 -4.999 17.247 1.00 80.69 86 LYS A CA 1
ATOM 679 C C . LYS A 1 86 ? -19.497 -4.226 18.282 1.00 80.69 86 LYS A C 1
ATOM 681 O O . LYS A 1 86 ? -18.568 -3.506 17.929 1.00 80.69 86 LYS A O 1
ATOM 686 N N . GLY A 1 87 ? -19.823 -4.407 19.564 1.00 75.81 87 GLY A N 1
ATOM 687 C CA . GLY A 1 87 ? -19.154 -3.720 20.677 1.00 75.81 87 GLY A CA 1
ATOM 688 C C . GLY A 1 87 ? -19.705 -2.330 20.993 1.00 75.81 87 GLY A C 1
ATOM 689 O O . GLY A 1 87 ? -19.378 -1.780 22.045 1.00 75.81 87 GLY A O 1
ATOM 690 N N . LYS A 1 88 ? -20.587 -1.795 20.145 1.00 86.00 88 LYS A N 1
ATOM 691 C CA . LYS A 1 88 ? -21.212 -0.473 20.276 1.00 86.00 88 LYS A CA 1
ATOM 692 C C . LYS A 1 88 ? -22.524 -0.534 21.049 1.00 86.00 88 LYS A C 1
ATOM 694 O O . LYS A 1 88 ? -23.051 -1.622 21.292 1.00 86.00 88 LYS A O 1
ATOM 699 N N . TYR A 1 89 ? -23.037 0.616 21.467 1.00 87.56 89 TYR A N 1
ATOM 700 C CA . TYR A 1 89 ? -24.237 0.728 22.289 1.00 87.56 89 TYR A CA 1
ATOM 701 C C . TYR A 1 89 ? -25.459 0.131 21.581 1.00 87.56 89 TYR A C 1
ATOM 703 O O . TYR A 1 89 ? -26.146 -0.710 22.160 1.00 87.56 89 TYR A O 1
ATOM 711 N N . ALA A 1 90 ? -25.594 0.386 20.276 1.00 93.00 90 ALA A N 1
ATOM 712 C CA . ALA A 1 90 ? -26.575 -0.253 19.398 1.00 93.00 90 ALA A CA 1
ATOM 713 C C . ALA A 1 90 ? -26.558 -1.799 19.430 1.00 93.00 90 ALA A C 1
ATOM 715 O O . ALA A 1 90 ? -27.566 -2.429 19.132 1.00 93.00 90 ALA A O 1
ATOM 716 N N . SER A 1 91 ? -25.446 -2.450 19.805 1.00 91.00 91 SER A N 1
ATOM 717 C CA . SER A 1 91 ? -25.391 -3.921 19.898 1.00 91.00 91 SER A CA 1
ATOM 718 C C . SER A 1 91 ? -25.962 -4.499 21.193 1.00 91.00 91 SER A C 1
ATOM 720 O O . SER A 1 91 ? -26.084 -5.718 21.300 1.00 91.00 91 SER A O 1
ATOM 722 N N . VAL A 1 92 ? -26.317 -3.670 22.182 1.00 88.69 92 VAL A N 1
ATOM 723 C CA . VAL A 1 92 ? -26.766 -4.139 23.504 1.00 88.69 92 VAL A CA 1
ATOM 724 C C . VAL A 1 92 ? -28.090 -4.903 23.421 1.00 88.69 92 VAL A C 1
ATOM 726 O O . VAL A 1 92 ? -28.232 -5.940 24.068 1.00 88.69 92 VAL A O 1
ATOM 729 N N . ASN A 1 93 ? -29.052 -4.398 22.649 1.00 93.31 93 ASN A N 1
ATOM 730 C CA . ASN A 1 93 ? -30.324 -5.049 22.331 1.00 93.31 93 ASN A CA 1
ATOM 731 C C . ASN A 1 93 ? -30.990 -4.323 21.145 1.00 93.31 93 ASN A C 1
ATOM 733 O O . ASN A 1 93 ? -30.535 -3.256 20.731 1.00 93.31 93 ASN A O 1
ATOM 737 N N . HIS A 1 94 ? -32.087 -4.872 20.616 1.00 96.25 94 HIS A N 1
ATOM 738 C CA . HIS A 1 94 ? -32.777 -4.292 19.461 1.00 96.25 94 HIS A CA 1
ATOM 739 C C . HIS A 1 94 ? -33.515 -2.974 19.767 1.00 96.25 94 HIS A C 1
ATOM 741 O O . HIS A 1 94 ? -33.854 -2.250 18.833 1.00 96.25 94 HIS A O 1
ATOM 747 N N . HIS A 1 95 ? -33.749 -2.625 21.039 1.00 95.56 95 HIS A N 1
ATOM 748 C CA . HIS A 1 95 ? -34.305 -1.319 21.411 1.00 95.56 95 HIS A CA 1
ATOM 749 C C . HIS A 1 95 ? -33.253 -0.215 21.271 1.00 95.56 95 HIS A C 1
ATOM 751 O O . HIS A 1 95 ? -33.524 0.782 20.608 1.00 95.56 95 HIS A O 1
ATOM 757 N N . GLU A 1 96 ? -32.055 -0.413 21.839 1.00 94.81 96 GLU A N 1
ATOM 758 C CA . GLU A 1 96 ? -30.938 0.537 21.688 1.00 94.81 96 GLU A CA 1
ATOM 759 C C . GLU A 1 96 ? -30.537 0.652 20.218 1.00 94.81 96 GLU A C 1
ATOM 761 O O . GLU A 1 96 ? -30.343 1.747 19.710 1.00 94.81 96 GLU A O 1
ATOM 766 N N . TYR A 1 97 ? -30.510 -0.474 19.499 1.00 97.38 97 TYR A N 1
ATOM 767 C CA . TYR A 1 97 ? -30.300 -0.507 18.052 1.00 97.38 97 TYR A CA 1
ATOM 768 C C . TYR A 1 97 ? -31.245 0.431 17.292 1.00 97.38 97 TYR A C 1
ATOM 770 O O . TYR A 1 97 ? -30.807 1.188 16.430 1.00 97.38 97 TYR A O 1
ATOM 778 N N . PHE A 1 98 ? -32.539 0.412 17.623 1.00 97.94 98 PHE A N 1
ATOM 779 C CA . PHE A 1 98 ? -33.494 1.317 16.998 1.00 97.94 98 PHE A CA 1
ATOM 780 C C . PHE A 1 98 ? -33.265 2.768 17.410 1.00 97.94 98 PHE A C 1
ATOM 782 O O . PHE A 1 98 ? -33.247 3.631 16.538 1.00 97.94 98 PHE A O 1
ATOM 789 N N . ALA A 1 99 ? -33.070 3.043 18.701 1.00 96.50 99 ALA A N 1
ATOM 790 C CA . ALA A 1 99 ? -32.877 4.400 19.207 1.00 96.50 99 ALA A CA 1
ATOM 791 C C . ALA A 1 99 ? -31.635 5.090 18.613 1.00 96.50 99 ALA A C 1
ATOM 793 O O . ALA A 1 99 ? -31.730 6.227 18.150 1.00 96.50 99 ALA A O 1
ATOM 794 N N . GLU A 1 100 ? -30.522 4.365 18.517 1.00 95.94 100 GLU A N 1
ATOM 795 C CA . GLU A 1 100 ? -29.295 4.794 17.832 1.00 95.94 100 GLU A CA 1
ATOM 796 C C . GLU A 1 100 ? -29.545 5.055 16.341 1.00 95.94 100 GLU A C 1
ATOM 798 O O . GLU A 1 100 ? -29.140 6.085 15.801 1.00 95.94 100 GLU A O 1
ATOM 803 N N . GLY A 1 101 ? -30.290 4.163 15.677 1.00 96.94 101 GLY A N 1
ATOM 804 C CA . GLY A 1 101 ? -30.720 4.359 14.294 1.00 96.94 101 GLY A CA 1
ATOM 805 C C . GLY A 1 101 ? -31.545 5.630 14.107 1.00 96.94 101 GLY A C 1
ATOM 806 O O . GLY A 1 101 ? -31.343 6.357 13.138 1.00 96.94 101 GLY A O 1
ATOM 807 N N . VAL A 1 102 ? -32.440 5.948 15.046 1.00 97.31 102 VAL A N 1
ATOM 808 C CA . VAL A 1 102 ? -33.226 7.188 15.009 1.00 97.31 102 VAL A CA 1
ATOM 809 C C . VAL A 1 102 ? -32.330 8.417 15.158 1.00 97.31 102 VAL A C 1
ATOM 811 O O . VAL A 1 102 ? -32.514 9.372 14.407 1.00 97.31 102 VAL A O 1
ATOM 814 N N . GLN A 1 103 ? -31.348 8.410 16.063 1.00 95.44 103 GLN A N 1
ATOM 815 C CA . GLN A 1 103 ? -30.396 9.522 16.167 1.00 95.44 103 GLN A CA 1
ATOM 816 C C . GLN A 1 103 ? -29.640 9.737 14.858 1.00 95.44 103 GLN A C 1
ATOM 818 O O . GLN A 1 103 ? -29.621 10.859 14.347 1.00 95.44 103 GLN A O 1
ATOM 823 N N . SER A 1 104 ? -29.087 8.674 14.266 1.00 95.81 104 SER A N 1
ATOM 824 C CA . SER A 1 104 ? -28.394 8.789 12.981 1.00 95.81 104 SER A CA 1
ATOM 825 C C . SER A 1 104 ? -29.359 9.243 11.880 1.00 95.81 104 SER A C 1
ATOM 827 O O . SER A 1 104 ? -29.012 10.103 11.080 1.00 95.81 104 SER A O 1
ATOM 829 N N . TRP A 1 105 ? -30.616 8.781 11.876 1.00 97.19 105 TRP A N 1
ATOM 830 C CA . TRP A 1 105 ? -31.644 9.225 10.923 1.00 97.19 105 TRP A CA 1
ATOM 831 C C . TRP A 1 105 ? -31.924 10.735 10.975 1.00 97.19 105 TRP A C 1
ATOM 833 O O . TRP A 1 105 ? -32.352 11.307 9.969 1.00 97.19 105 TRP A O 1
ATOM 843 N N . PHE A 1 106 ? -31.681 11.393 12.109 1.00 96.69 106 PHE A N 1
ATOM 844 C CA . PHE A 1 106 ? -31.818 12.842 12.281 1.00 96.69 106 PHE A CA 1
ATOM 845 C C . PHE A 1 106 ? -30.474 13.590 12.312 1.00 96.69 106 PHE A C 1
ATOM 847 O O . PHE A 1 106 ? -30.461 14.758 12.697 1.00 96.69 106 PHE A O 1
ATOM 854 N N . ASP A 1 107 ? -29.380 12.974 11.854 1.00 94.06 107 ASP A N 1
ATOM 855 C CA . ASP A 1 107 ? -28.022 13.542 11.836 1.00 94.06 107 ASP A CA 1
ATOM 856 C C . ASP A 1 107 ? -27.551 14.016 13.227 1.00 94.06 107 ASP A C 1
ATOM 858 O O . ASP A 1 107 ? -27.014 15.115 13.383 1.00 94.06 107 ASP A O 1
ATOM 862 N N . ASP A 1 108 ? -27.818 13.206 14.253 1.00 91.56 108 ASP A N 1
ATOM 863 C CA . ASP A 1 108 ? -27.615 13.566 15.660 1.00 91.56 108 ASP A CA 1
ATOM 864 C C . ASP A 1 108 ? -26.830 12.530 16.477 1.00 91.56 108 ASP A C 1
ATOM 866 O O . ASP A 1 108 ? -26.608 12.736 17.668 1.00 91.56 108 ASP A O 1
ATOM 870 N N . ASN A 1 109 ? -26.412 11.404 15.891 1.00 88.44 109 ASN A N 1
ATOM 871 C CA . ASN A 1 109 ? -25.659 10.434 16.684 1.00 88.44 109 ASN A CA 1
ATOM 872 C C . ASN A 1 109 ? -24.232 10.937 16.969 1.00 88.44 109 ASN A C 1
ATOM 874 O O . ASN A 1 109 ? -23.693 11.836 16.317 1.00 88.44 109 ASN A O 1
ATOM 878 N N . ARG A 1 110 ? -23.592 10.335 17.960 1.00 84.62 110 ARG A N 1
ATOM 879 C CA . ARG A 1 110 ? -22.209 10.598 18.323 1.00 84.62 110 ARG A CA 1
ATOM 880 C C . ARG A 1 110 ? -21.259 9.783 17.445 1.00 84.62 110 ARG A C 1
ATOM 882 O O . ARG A 1 110 ? -21.442 8.588 17.268 1.00 84.62 110 ARG A O 1
ATOM 889 N N . GLU A 1 111 ? -20.204 10.412 16.930 1.00 77.00 111 GLU A N 1
ATOM 890 C CA . GLU A 1 111 ? -19.180 9.701 16.151 1.00 77.00 111 GLU A CA 1
ATOM 891 C C . GLU A 1 111 ? -18.054 9.123 17.016 1.00 77.00 111 GLU A C 1
ATOM 893 O O . GLU A 1 111 ?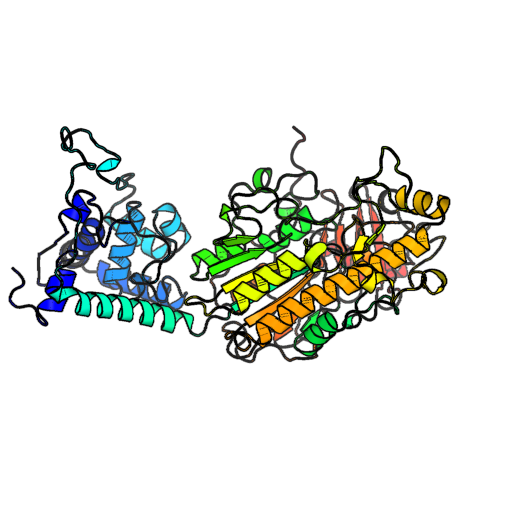 -17.507 9.797 17.890 1.00 77.00 111 GLU A O 1
ATOM 898 N N . ASN A 1 112 ? -17.627 7.913 16.644 1.00 64.44 112 ASN A N 1
ATOM 899 C CA . ASN A 1 112 ? -16.285 7.360 16.841 1.00 64.44 112 ASN A CA 1
ATOM 900 C C . ASN A 1 112 ? -15.761 7.406 18.283 1.00 64.44 112 ASN A C 1
ATOM 902 O O . ASN A 1 112 ? -14.768 8.068 18.594 1.00 64.44 112 ASN A O 1
ATOM 906 N N . ASP A 1 113 ? -16.375 6.610 19.160 1.00 74.94 113 ASP A N 1
ATOM 907 C CA . ASP A 1 113 ? -15.818 6.325 20.479 1.00 74.94 113 ASP A CA 1
ATOM 908 C C . ASP A 1 113 ? -16.038 4.864 20.919 1.00 74.94 113 ASP A C 1
ATOM 910 O O . ASP A 1 113 ? -16.258 3.955 20.117 1.00 74.94 113 ASP A O 1
ATOM 914 N N . HIS A 1 114 ? -15.884 4.589 22.213 1.00 67.88 114 HIS A N 1
ATOM 915 C CA . HIS A 1 114 ? -16.118 3.256 22.770 1.00 67.88 114 HIS A CA 1
ATOM 916 C C . HIS A 1 114 ? -17.571 2.760 22.638 1.00 67.88 114 HIS A C 1
ATOM 918 O O . HIS A 1 114 ? -17.794 1.560 22.493 1.00 67.88 114 HIS A O 1
ATOM 924 N N . ASP A 1 115 ? -18.556 3.653 22.674 1.00 76.06 115 ASP A N 1
ATOM 925 C CA . ASP A 1 115 ? -19.977 3.326 22.580 1.00 76.06 115 ASP A CA 1
ATOM 926 C C . ASP A 1 115 ? -20.496 3.460 21.144 1.00 76.06 115 ASP A C 1
ATOM 928 O O . ASP A 1 115 ? -21.382 2.699 20.775 1.00 76.06 115 ASP A O 1
ATOM 932 N N . HIS A 1 116 ? -19.898 4.307 20.305 1.00 81.81 116 HIS A N 1
ATOM 933 C CA . HIS A 1 116 ? -20.415 4.626 18.969 1.00 81.81 116 HIS A CA 1
ATOM 934 C C . HIS A 1 116 ? -19.393 4.309 17.869 1.00 81.81 116 HIS A C 1
ATOM 936 O O . HIS A 1 116 ? -18.180 4.364 18.080 1.00 81.81 116 HIS A O 1
ATOM 942 N N . ASN A 1 117 ? -19.866 3.913 16.688 1.00 81.62 117 ASN A N 1
ATOM 943 C CA . ASN A 1 117 ? -19.021 3.792 15.494 1.00 81.62 117 ASN A CA 1
ATOM 944 C C . ASN A 1 117 ? -19.076 5.104 14.686 1.00 81.62 117 ASN A C 1
ATOM 946 O O . ASN A 1 117 ? -19.378 6.163 15.227 1.00 81.62 117 ASN A O 1
ATOM 950 N N . HIS A 1 118 ? -18.751 5.041 13.400 1.00 82.00 118 HIS A N 1
ATOM 951 C CA . HIS A 1 118 ? -18.771 6.194 12.504 1.00 82.00 118 HIS A CA 1
ATOM 952 C C . HIS A 1 118 ? -20.171 6.661 12.091 1.00 82.00 118 HIS A C 1
ATOM 954 O O . HIS A 1 118 ? -20.266 7.673 11.420 1.00 82.00 118 HIS A O 1
ATOM 960 N N . VAL A 1 119 ? -21.234 5.909 12.385 1.00 89.56 119 VAL A N 1
ATOM 961 C CA .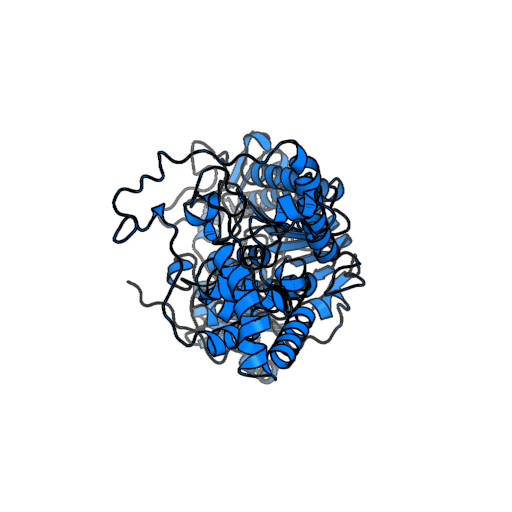 VAL A 1 119 ? -22.556 6.164 11.805 1.00 89.56 119 VAL A CA 1
ATOM 962 C C . VAL A 1 119 ? -23.284 7.228 12.614 1.00 89.56 119 VAL A C 1
ATOM 964 O O . VAL A 1 119 ? -23.985 6.905 13.577 1.00 89.56 119 VAL A O 1
ATOM 967 N N . ASN A 1 120 ? -23.188 8.489 12.201 1.00 91.38 120 ASN A N 1
ATOM 968 C CA . ASN A 1 120 ? -23.914 9.580 12.849 1.00 91.38 120 ASN A CA 1
ATOM 969 C C . ASN A 1 120 ? -24.913 10.324 11.986 1.00 91.38 120 ASN A C 1
ATOM 971 O O . ASN A 1 120 ? -25.772 11.021 12.528 1.00 91.38 120 ASN A O 1
ATOM 975 N N . THR A 1 121 ? -24.843 10.146 10.678 1.00 92.75 121 THR A N 1
ATOM 976 C CA . THR A 1 121 ? -25.780 10.750 9.739 1.00 92.75 121 THR A CA 1
ATOM 977 C C . THR A 1 121 ? -26.713 9.721 9.129 1.00 92.75 121 THR A C 1
ATOM 979 O O . THR A 1 121 ? -26.459 8.512 9.117 1.00 92.75 121 THR A O 1
ATOM 982 N N . ARG A 1 122 ? -27.807 10.210 8.544 1.00 94.94 122 ARG A N 1
ATOM 983 C CA . ARG A 1 122 ? -28.747 9.360 7.820 1.00 94.94 122 ARG A CA 1
ATOM 984 C C . ARG A 1 122 ? -28.077 8.703 6.624 1.00 94.94 122 ARG A C 1
ATOM 986 O O . ARG A 1 122 ? -28.358 7.546 6.331 1.00 94.94 122 ARG A O 1
ATOM 993 N N . ALA A 1 123 ? -27.224 9.450 5.927 1.00 90.50 123 ALA A N 1
ATOM 994 C CA . ALA A 1 123 ? -26.518 8.956 4.753 1.00 90.50 123 ALA A CA 1
ATOM 995 C C . ALA A 1 123 ? -25.636 7.753 5.116 1.00 90.50 123 ALA A C 1
ATOM 997 O O . ALA A 1 123 ? -25.740 6.707 4.479 1.00 90.50 123 ALA A O 1
ATOM 998 N N . GLU A 1 124 ? -24.860 7.868 6.194 1.00 89.19 124 GLU A N 1
ATOM 999 C CA . GLU A 1 124 ? -24.032 6.765 6.686 1.00 89.19 124 GLU A CA 1
ATOM 1000 C C . GLU A 1 124 ? -24.875 5.610 7.212 1.00 89.19 124 GLU A C 1
ATOM 1002 O O . GLU A 1 124 ? -24.509 4.463 6.999 1.00 89.19 124 GLU A O 1
ATOM 1007 N N . LEU A 1 125 ? -26.018 5.872 7.857 1.00 94.38 125 LEU A N 1
ATOM 1008 C CA . LEU A 1 125 ? -26.906 4.801 8.309 1.00 94.38 125 LEU A CA 1
ATOM 1009 C C . LEU A 1 125 ? -27.461 4.000 7.126 1.00 94.38 125 LEU A C 1
ATOM 1011 O O . LEU A 1 125 ? -27.488 2.773 7.180 1.00 94.38 125 LEU A O 1
ATOM 1015 N N . ILE A 1 126 ? -27.880 4.680 6.055 1.00 92.94 126 ILE A N 1
ATOM 1016 C CA . ILE A 1 126 ? -28.365 4.038 4.826 1.00 92.94 126 ILE A CA 1
ATOM 1017 C C . ILE A 1 126 ? -27.271 3.166 4.203 1.00 92.94 126 ILE A C 1
ATOM 1019 O O . ILE A 1 126 ? -27.567 2.071 3.725 1.00 92.94 126 ILE A O 1
ATOM 1023 N N . GLU A 1 127 ? -26.026 3.636 4.203 1.00 86.06 127 GLU A N 1
ATOM 1024 C CA . GLU A 1 127 ? -24.891 2.896 3.653 1.00 86.06 127 GLU A CA 1
ATOM 1025 C C . GLU A 1 127 ? -24.476 1.714 4.542 1.00 86.06 127 GLU A C 1
ATOM 1027 O O . GLU A 1 127 ? -24.304 0.597 4.054 1.00 86.06 127 GLU A O 1
ATOM 1032 N N . TYR A 1 128 ? -24.329 1.950 5.845 1.00 89.12 128 TYR A N 1
ATOM 1033 C CA . TYR A 1 128 ? -23.786 0.990 6.802 1.00 89.12 128 TYR A CA 1
ATOM 1034 C C . TYR A 1 128 ? -24.787 -0.094 7.204 1.00 89.12 128 TYR A C 1
ATOM 1036 O O . TYR A 1 128 ? -24.440 -1.274 7.262 1.00 89.12 128 TYR A O 1
ATOM 1044 N N . ASP A 1 129 ? -26.025 0.300 7.503 1.00 94.69 129 ASP A N 1
ATOM 1045 C CA . ASP A 1 129 ? -27.092 -0.594 7.940 1.00 94.69 129 ASP A CA 1
ATOM 1046 C C . ASP A 1 129 ? -28.415 -0.239 7.239 1.00 94.69 129 ASP A C 1
ATOM 1048 O O . ASP A 1 129 ? -29.352 0.290 7.854 1.00 94.69 129 ASP A O 1
ATOM 1052 N N . PRO A 1 130 ? -28.541 -0.563 5.937 1.00 95.31 130 PRO A N 1
ATOM 1053 C CA . PRO A 1 130 ? -29.759 -0.301 5.173 1.00 95.31 130 PRO A CA 1
ATOM 1054 C C . PRO A 1 130 ? -30.993 -1.015 5.748 1.00 95.31 130 PRO A C 1
ATOM 1056 O O . PRO A 1 130 ? -32.125 -0.656 5.420 1.00 95.31 130 PRO A O 1
ATOM 1059 N N . GLY A 1 131 ? -30.802 -2.045 6.581 1.00 96.62 131 GLY A N 1
ATOM 1060 C CA . GLY A 1 131 ? -31.880 -2.713 7.302 1.00 96.62 131 GLY A CA 1
ATOM 1061 C C . GLY A 1 131 ? -32.478 -1.807 8.374 1.00 96.62 131 GLY A C 1
ATOM 1062 O O . GLY A 1 131 ? -33.691 -1.593 8.373 1.00 96.62 131 GLY A O 1
ATOM 1063 N N . LEU A 1 132 ? -31.636 -1.249 9.245 1.00 98.12 132 LEU A N 1
ATOM 1064 C CA . LEU A 1 132 ? -32.046 -0.274 10.258 1.00 98.12 132 LEU A CA 1
ATOM 1065 C C . LEU A 1 132 ? -32.598 1.002 9.625 1.00 98.12 132 LEU A C 1
ATOM 1067 O O . LEU A 1 132 ? -33.655 1.477 10.035 1.00 98.12 132 LEU A O 1
ATOM 1071 N N . ALA A 1 133 ? -31.939 1.506 8.578 1.00 97.50 133 ALA A N 1
ATOM 1072 C CA . ALA A 1 133 ? -32.379 2.693 7.852 1.00 97.50 133 ALA A CA 1
ATOM 1073 C C . ALA A 1 133 ? -33.834 2.565 7.371 1.00 97.50 133 ALA A C 1
ATOM 1075 O O . ALA A 1 133 ? -34.629 3.480 7.562 1.00 97.50 133 ALA A O 1
ATOM 1076 N N . LYS A 1 134 ? -34.221 1.398 6.837 1.00 97.75 134 LYS A N 1
ATOM 1077 C CA . LYS A 1 134 ? -35.608 1.122 6.427 1.00 97.75 134 LYS A CA 1
ATOM 1078 C C . LYS A 1 134 ? -36.591 1.080 7.595 1.00 97.75 134 LYS A C 1
ATOM 1080 O O . LYS A 1 134 ? -37.734 1.495 7.431 1.00 97.75 134 LYS A O 1
ATOM 1085 N N . MET A 1 135 ? -36.172 0.595 8.766 1.00 97.88 135 MET A N 1
ATOM 1086 C CA . MET A 1 135 ? -37.017 0.635 9.967 1.00 97.88 135 MET A CA 1
ATOM 1087 C C . MET A 1 135 ? -37.265 2.081 10.418 1.00 97.88 135 MET A C 1
ATOM 1089 O O . MET A 1 135 ? -38.377 2.409 10.826 1.00 97.88 135 MET A O 1
ATOM 1093 N N . CYS A 1 136 ? -36.259 2.956 10.319 1.00 97.56 136 CYS A N 1
ATOM 1094 C CA . CYS A 1 136 ? -36.414 4.388 10.582 1.00 97.56 136 CYS A CA 1
ATOM 1095 C C . CYS A 1 136 ? -37.302 5.063 9.524 1.00 97.56 136 CYS A C 1
ATOM 1097 O O . CYS A 1 136 ? -38.232 5.786 9.878 1.00 97.56 136 CYS A O 1
ATOM 1099 N N . GLU A 1 137 ? -37.074 4.786 8.240 1.00 97.25 137 GLU A N 1
ATOM 1100 C CA . GLU A 1 137 ? -37.880 5.301 7.128 1.00 97.25 137 GLU A CA 1
ATOM 1101 C C . GLU A 1 137 ? -39.363 4.938 7.271 1.00 97.25 137 GLU A C 1
ATOM 1103 O O . GLU A 1 137 ? -40.229 5.774 7.039 1.00 97.25 137 GLU A O 1
ATOM 1108 N N . GLU A 1 138 ? -39.684 3.725 7.723 1.00 95.62 138 GLU A N 1
ATOM 1109 C CA . GLU A 1 138 ? -41.071 3.314 7.958 1.00 95.62 138 GLU A CA 1
ATOM 1110 C C . GLU A 1 138 ? -41.777 4.186 9.013 1.00 95.62 138 GLU A C 1
ATOM 1112 O O . GLU A 1 138 ? -42.967 4.480 8.887 1.00 95.62 138 GLU A O 1
ATOM 1117 N N . VAL A 1 139 ? -41.050 4.619 10.047 1.00 96.00 139 VAL A N 1
ATOM 1118 C CA . VAL A 1 139 ? -41.602 5.400 11.167 1.00 96.00 139 VAL A CA 1
ATOM 1119 C C . VAL A 1 139 ? -41.634 6.898 10.863 1.00 96.00 139 VAL A C 1
ATOM 1121 O O . VAL A 1 139 ? -42.583 7.586 11.242 1.00 96.00 139 VAL A O 1
ATOM 1124 N N . PHE A 1 140 ? -40.606 7.416 10.191 1.00 95.81 140 PHE A N 1
ATOM 1125 C CA . PHE A 1 140 ? -40.396 8.856 10.003 1.00 95.81 140 PHE A CA 1
ATOM 1126 C C . PHE A 1 140 ? -40.602 9.334 8.559 1.00 95.81 140 PHE A C 1
ATOM 1128 O O . PHE A 1 140 ? -40.615 10.542 8.312 1.00 95.81 140 PHE A O 1
ATOM 1135 N N . GLY A 1 141 ? -40.789 8.409 7.617 1.00 94.12 141 GLY A N 1
ATOM 1136 C CA . GLY A 1 141 ? -40.897 8.678 6.187 1.00 94.12 141 GLY A CA 1
ATOM 1137 C C . GLY A 1 141 ? -39.637 9.315 5.601 1.00 94.12 141 GLY A C 1
ATOM 1138 O O . GLY A 1 141 ? -38.560 9.313 6.197 1.00 94.12 141 GLY A O 1
ATOM 1139 N N . GLU A 1 142 ? -39.805 9.958 4.447 1.00 91.12 142 GLU A N 1
ATOM 1140 C CA . GLU A 1 142 ? -38.757 10.692 3.721 1.00 91.12 142 GLU A CA 1
ATOM 1141 C C . GLU A 1 142 ? -38.472 12.085 4.325 1.00 91.12 142 GLU A C 1
ATOM 1143 O O . GLU A 1 142 ? -38.093 13.021 3.625 1.00 91.12 142 GLU A O 1
ATOM 1148 N N . THR A 1 143 ? -38.703 12.272 5.629 1.00 90.12 143 THR A N 1
ATOM 1149 C CA . THR A 1 143 ? -38.536 13.573 6.290 1.00 90.12 143 THR A CA 1
ATOM 1150 C C . THR A 1 143 ? -37.132 14.132 6.084 1.00 90.12 143 THR A C 1
ATOM 1152 O O . THR A 1 143 ? -36.155 13.470 6.390 1.00 90.12 143 THR A O 1
ATOM 1155 N N . GLU A 1 144 ? -36.983 15.374 5.631 1.00 88.88 144 GLU A N 1
ATOM 1156 C CA . GLU A 1 144 ? -35.663 16.016 5.482 1.00 88.88 144 GLU A CA 1
ATOM 1157 C C . GLU A 1 144 ? -35.175 16.691 6.775 1.00 88.88 144 GLU A C 1
ATOM 1159 O O . GLU A 1 144 ? -34.169 17.402 6.781 1.00 88.88 144 GLU A O 1
ATOM 1164 N N . LEU A 1 145 ? -35.895 16.495 7.885 1.00 92.19 145 LEU A N 1
ATOM 1165 C CA . LEU A 1 145 ? -35.524 17.078 9.166 1.00 92.19 145 LEU A CA 1
ATOM 1166 C C . LEU A 1 145 ? -34.184 16.518 9.648 1.00 92.19 145 LEU A C 1
ATOM 1168 O O . LEU A 1 145 ? -33.957 15.310 9.632 1.00 92.19 145 LEU A O 1
ATOM 1172 N N . LYS A 1 146 ? -33.341 17.434 10.119 1.00 92.25 146 LYS A N 1
ATOM 1173 C CA . LYS A 1 146 ? -32.048 17.175 10.749 1.00 92.25 146 LYS A CA 1
ATOM 1174 C C . LYS A 1 146 ? -31.982 17.950 12.052 1.00 92.25 146 LYS A C 1
ATOM 1176 O O . LYS A 1 146 ? -32.489 19.077 12.135 1.00 92.25 146 LYS A O 1
ATOM 1181 N N . TYR A 1 147 ? -31.366 17.367 13.065 1.00 90.88 147 TYR A N 1
ATOM 1182 C CA . TYR A 1 147 ? -31.105 18.068 14.301 1.00 90.88 147 TYR A CA 1
ATOM 1183 C C . TYR A 1 147 ? -30.004 19.111 14.101 1.00 90.88 147 TYR A C 1
ATOM 1185 O O . TYR A 1 147 ? -29.053 18.938 13.346 1.00 90.88 147 TYR A O 1
ATOM 1193 N N . THR A 1 148 ? -30.154 20.238 14.790 1.00 87.19 148 THR A N 1
ATOM 1194 C CA . THR A 1 148 ? -29.135 21.284 14.852 1.00 87.19 148 THR A CA 1
ATOM 1195 C C . THR A 1 148 ? -29.065 21.810 16.278 1.00 87.19 148 THR A C 1
ATOM 1197 O O . THR A 1 148 ? -30.085 22.178 16.882 1.00 87.19 148 THR A O 1
ATOM 1200 N N . LYS A 1 149 ? -27.848 21.842 16.832 1.00 83.56 149 LYS A N 1
ATOM 1201 C CA . LYS A 1 149 ? -27.596 22.288 18.209 1.00 83.56 149 LYS A CA 1
ATOM 1202 C C . LYS A 1 149 ? -28.073 23.737 18.392 1.00 83.56 149 LYS A C 1
ATOM 1204 O O . LYS A 1 149 ? -27.854 24.548 17.488 1.00 83.56 149 LYS A O 1
ATOM 1209 N N . PRO A 1 150 ? -28.648 24.112 19.551 1.00 83.38 150 PRO A N 1
ATOM 1210 C CA . PRO A 1 150 ? -29.173 25.459 19.802 1.00 83.38 150 PRO A CA 1
ATOM 1211 C C . PRO A 1 150 ? -28.215 26.595 19.425 1.00 83.38 150 PRO A C 1
ATOM 1213 O O . PRO A 1 150 ? -28.635 27.569 18.804 1.00 83.38 150 PRO A O 1
ATOM 1216 N N . ALA A 1 151 ? -26.918 26.431 19.708 1.00 78.00 151 ALA A N 1
ATOM 1217 C CA . ALA A 1 151 ? -25.874 27.407 19.387 1.00 78.00 151 ALA A CA 1
ATOM 1218 C C . ALA A 1 151 ? -25.752 27.729 17.884 1.00 78.00 151 ALA A C 1
ATOM 1220 O O . ALA A 1 151 ? -25.296 28.808 17.518 1.00 78.00 151 ALA A O 1
ATOM 1221 N N . THR A 1 152 ? -26.194 26.821 17.013 1.00 80.12 152 THR A N 1
ATOM 1222 C CA . THR A 1 152 ? -26.189 26.996 15.551 1.00 80.12 152 THR A CA 1
ATOM 1223 C C . THR A 1 152 ? -27.510 27.549 15.006 1.00 80.12 152 THR A C 1
ATOM 1225 O O . THR A 1 152 ? -27.605 27.866 13.821 1.00 80.12 152 THR A O 1
ATOM 1228 N N . ARG A 1 153 ? -28.538 27.703 15.857 1.00 82.56 153 ARG A N 1
ATOM 1229 C CA . ARG A 1 153 ? -29.893 28.122 15.464 1.00 82.56 153 ARG A CA 1
ATOM 1230 C C . ARG A 1 153 ? -30.536 29.111 16.442 1.00 82.56 153 ARG A C 1
ATOM 1232 O O . ARG A 1 153 ? -31.675 28.919 16.863 1.00 82.56 153 ARG A O 1
ATOM 1239 N N . LEU A 1 154 ? -29.836 30.203 16.753 1.00 84.25 154 LEU A N 1
ATOM 1240 C CA . LEU A 1 154 ? -30.301 31.300 17.623 1.00 84.25 154 LEU A CA 1
ATOM 1241 C C . LEU A 1 154 ? -31.372 32.188 16.955 1.00 84.25 154 LEU A C 1
ATOM 1243 O O . LEU A 1 154 ? -31.195 33.388 16.753 1.00 84.25 154 LEU A O 1
ATOM 1247 N N . ARG A 1 155 ? -32.488 31.574 16.570 1.00 85.81 155 ARG A N 1
ATOM 1248 C CA . ARG A 1 155 ? -33.644 32.201 15.921 1.00 85.81 155 ARG A CA 1
ATOM 1249 C C . ARG A 1 155 ? -34.948 31.677 16.525 1.00 85.81 155 ARG A C 1
ATOM 1251 O O . ARG A 1 155 ? -34.946 30.720 17.298 1.00 85.81 155 ARG A O 1
ATOM 1258 N N . ASP A 1 156 ? -36.062 32.309 16.169 1.00 88.31 156 ASP A N 1
ATOM 1259 C CA . ASP A 1 156 ? -37.414 31.931 16.598 1.00 88.31 156 ASP A CA 1
ATOM 1260 C C . ASP A 1 156 ? -37.559 31.851 18.131 1.00 88.31 156 ASP A C 1
ATOM 1262 O O . ASP A 1 156 ? -37.371 32.843 18.833 1.00 88.31 156 ASP A O 1
ATOM 1266 N N . HIS A 1 157 ? -37.870 30.671 18.671 1.00 87.00 157 HIS A N 1
ATOM 1267 C CA . HIS A 1 157 ? -38.051 30.444 20.108 1.00 87.00 157 HIS A CA 1
ATOM 1268 C C . HIS A 1 157 ? -36.753 30.556 20.929 1.00 87.00 157 HIS A C 1
ATOM 1270 O O . HIS A 1 157 ? -36.821 30.515 22.153 1.00 87.00 157 HIS A O 1
ATOM 1276 N N . LEU A 1 158 ? -35.589 30.695 20.280 1.00 87.88 158 LEU A N 1
ATOM 1277 C CA . LEU A 1 158 ? -34.288 30.892 20.931 1.00 87.88 158 LEU A CA 1
ATOM 1278 C C . LEU A 1 158 ? -33.798 32.350 20.885 1.00 87.88 158 LEU A C 1
ATOM 1280 O O . LEU A 1 158 ? -32.656 32.626 21.250 1.00 87.88 158 LEU A O 1
ATOM 1284 N N . VAL A 1 159 ? -34.630 33.303 20.452 1.00 89.38 159 VAL A N 1
ATOM 1285 C CA . VAL A 1 159 ? -34.277 34.731 20.510 1.00 89.38 159 VAL A CA 1
ATOM 1286 C C . VAL A 1 159 ? -34.011 35.146 21.962 1.00 89.38 159 VAL A C 1
ATOM 1288 O O . VAL A 1 159 ? -34.871 35.002 22.827 1.00 89.38 159 VAL A O 1
ATOM 1291 N N . GLY A 1 160 ? -32.816 35.686 22.216 1.00 88.50 160 GLY A N 1
ATOM 1292 C CA . GLY A 1 160 ? -32.370 36.119 23.546 1.00 88.50 160 GLY A CA 1
ATOM 1293 C C . GLY A 1 160 ? -31.603 35.061 24.345 1.00 88.50 160 GLY A C 1
ATOM 1294 O O . GLY A 1 160 ? -31.097 35.380 25.418 1.00 88.50 160 GLY A O 1
ATOM 1295 N N . TYR A 1 161 ? -31.476 33.834 23.833 1.00 89.75 161 TYR A N 1
ATOM 1296 C CA . TYR A 1 161 ? -30.592 32.827 24.413 1.00 89.75 161 TYR A CA 1
ATOM 1297 C C . TYR A 1 161 ? -29.135 33.094 24.007 1.00 89.75 161 TYR A C 1
ATOM 1299 O O . TYR A 1 161 ? -28.837 33.224 22.820 1.00 89.75 161 TYR A O 1
ATOM 1307 N N . ASP A 1 162 ? -28.235 33.164 24.990 1.00 88.75 162 ASP A N 1
ATOM 1308 C CA . ASP A 1 162 ? -26.794 33.330 24.783 1.00 88.75 162 ASP A CA 1
ATOM 1309 C C . ASP A 1 162 ? -26.041 32.093 25.313 1.00 88.75 162 ASP A C 1
ATOM 1311 O O . ASP A 1 162 ? -25.815 31.986 26.523 1.00 88.75 162 ASP A O 1
ATOM 1315 N N . PRO A 1 163 ? -25.631 31.162 24.427 1.00 85.31 163 PRO A N 1
ATOM 1316 C CA . PRO A 1 163 ? -24.866 29.975 24.806 1.00 85.31 163 PRO A CA 1
ATOM 1317 C C . PRO A 1 163 ? -23.533 30.288 25.498 1.00 85.31 163 PRO A C 1
ATOM 1319 O O . PRO A 1 163 ? -22.989 29.434 26.186 1.00 85.31 163 PRO A O 1
ATOM 1322 N N . SER A 1 164 ? -22.979 31.495 25.332 1.00 85.31 164 SER A N 1
ATOM 1323 C CA . SER A 1 164 ? -21.719 31.877 25.982 1.00 85.31 164 SER A CA 1
ATOM 1324 C C . SER A 1 164 ? -21.879 32.215 27.469 1.00 85.31 164 SER A C 1
ATOM 1326 O O . SER A 1 164 ? -20.885 32.277 28.192 1.00 85.31 164 SER A O 1
ATOM 1328 N N . GLN A 1 165 ? -23.118 32.406 27.939 1.00 91.12 165 GLN A N 1
ATOM 1329 C CA . GLN A 1 165 ? -23.444 32.751 29.328 1.00 91.12 165 GLN A CA 1
ATOM 1330 C C . GLN A 1 165 ? -24.013 31.574 30.132 1.00 91.12 165 GLN A C 1
ATOM 1332 O O . GLN A 1 165 ? -24.461 31.751 31.266 1.00 91.12 165 GLN A O 1
ATOM 1337 N N . THR A 1 166 ? -24.017 30.369 29.567 1.00 90.00 166 THR A N 1
ATOM 1338 C CA . THR A 1 166 ? -24.534 29.178 30.247 1.00 90.00 166 THR A CA 1
ATOM 1339 C C . THR A 1 166 ? -23.614 28.733 31.384 1.00 90.00 166 THR A C 1
ATOM 1341 O O . THR A 1 166 ? -22.392 28.863 31.262 1.00 90.00 166 THR A O 1
ATOM 1344 N N . PRO A 1 167 ? -24.154 28.143 32.464 1.00 92.94 167 PRO A N 1
ATOM 1345 C CA . PRO A 1 167 ? -23.323 27.508 33.481 1.00 92.94 167 PRO A CA 1
ATOM 1346 C C . PRO A 1 167 ? -22.583 26.289 32.907 1.00 92.94 167 PRO A C 1
ATOM 1348 O O . PRO A 1 167 ? -23.060 25.650 31.977 1.00 92.94 167 PRO A O 1
ATOM 1351 N N . GLU A 1 168 ? -21.435 25.937 33.489 1.00 93.75 168 GLU A N 1
ATOM 1352 C CA . GLU A 1 168 ? -20.760 24.668 33.198 1.00 93.75 168 GLU A CA 1
ATOM 1353 C C . GLU A 1 168 ? -21.438 23.532 33.975 1.00 93.75 168 GLU A C 1
ATOM 1355 O O . GLU A 1 168 ? -21.648 23.616 35.191 1.00 93.75 168 GLU A O 1
ATOM 1360 N N . PHE A 1 169 ? -21.779 22.453 33.278 1.00 92.88 169 PHE A N 1
ATOM 1361 C CA . PHE A 1 169 ? -22.275 21.245 33.903 1.00 92.88 169 PHE A CA 1
ATOM 1362 C C . PHE A 1 169 ? -21.137 20.492 34.595 1.00 92.88 169 PHE A C 1
ATOM 1364 O O . PHE A 1 169 ? -20.132 20.123 33.991 1.00 92.88 169 PHE A O 1
ATOM 1371 N N . VAL A 1 170 ? -21.338 20.199 35.880 1.00 91.75 170 VAL A N 1
ATOM 1372 C CA . VAL A 1 170 ? -20.411 19.402 36.682 1.00 91.75 170 VAL A CA 1
ATOM 1373 C C . VAL A 1 170 ? -21.183 18.303 37.390 1.00 91.75 170 VAL A C 1
ATOM 1375 O O . VAL A 1 170 ? -22.134 18.560 38.134 1.00 91.75 170 VAL A O 1
ATOM 1378 N N . TRP A 1 171 ? -20.739 17.061 37.208 1.00 90.25 171 TRP A N 1
ATOM 1379 C CA . TRP A 1 171 ? -21.320 15.928 37.914 1.00 90.25 171 TRP A CA 1
ATOM 1380 C C . TRP A 1 171 ? -21.191 16.085 39.438 1.00 90.25 171 TRP A C 1
ATOM 1382 O O . TRP A 1 171 ? -20.100 16.380 39.945 1.00 90.25 171 TRP A O 1
ATOM 1392 N N . PRO A 1 172 ? -22.261 15.814 40.209 1.00 92.00 172 PRO A N 1
ATOM 1393 C CA . PRO A 1 172 ? -22.167 15.718 41.656 1.00 92.00 172 PRO A CA 1
ATOM 1394 C C . PRO A 1 172 ? -21.086 14.717 42.073 1.00 92.00 172 PRO A C 1
ATOM 1396 O O . PRO A 1 172 ? -21.058 13.584 41.595 1.00 92.00 172 PRO A O 1
ATOM 1399 N N . LYS A 1 173 ? -20.223 15.103 43.022 1.00 92.38 173 LYS A N 1
ATOM 1400 C CA . LYS A 1 173 ? -19.084 14.272 43.470 1.00 92.38 173 LYS A CA 1
ATOM 1401 C C . LYS A 1 173 ? -19.484 12.844 43.855 1.00 92.38 173 LYS A C 1
ATOM 1403 O O . LYS A 1 173 ? -18.745 11.906 43.584 1.00 92.38 173 LYS A O 1
ATOM 1408 N N . HIS A 1 174 ? -20.663 12.672 44.454 1.00 91.94 174 HIS A N 1
ATOM 1409 C CA . HIS A 1 174 ? -21.160 11.362 44.881 1.00 91.94 174 HIS A CA 1
ATOM 1410 C C . HIS A 1 174 ? -21.522 10.413 43.720 1.00 91.94 174 HIS A C 1
ATOM 1412 O O . HIS A 1 174 ? -21.644 9.213 43.957 1.00 91.94 174 HIS A O 1
ATOM 1418 N N . LEU A 1 175 ? -21.672 10.919 42.489 1.00 92.31 175 LEU A N 1
ATOM 1419 C CA . LEU A 1 175 ? -21.968 10.123 41.291 1.00 92.31 175 LEU A CA 1
ATOM 1420 C C . LEU A 1 175 ? -20.716 9.720 40.502 1.00 92.31 175 LEU A C 1
ATOM 1422 O O . LEU A 1 175 ? -20.800 8.824 39.670 1.00 92.31 175 LEU A O 1
ATOM 1426 N N . GLN A 1 176 ? -19.548 10.317 40.776 1.00 87.94 176 GLN A N 1
ATOM 1427 C CA . GLN A 1 176 ? -18.316 10.068 40.008 1.00 87.94 176 GLN A CA 1
ATOM 1428 C C . GLN A 1 176 ? -17.935 8.587 39.952 1.00 87.94 176 GLN A C 1
ATOM 1430 O O . GLN A 1 176 ? -17.602 8.078 38.888 1.00 87.94 176 GLN A O 1
ATOM 1435 N N . VAL A 1 177 ? -18.049 7.880 41.081 1.00 87.25 177 VAL A N 1
ATOM 1436 C CA . VAL A 1 177 ? -17.758 6.440 41.155 1.00 87.25 177 VAL A CA 1
ATOM 1437 C C . VAL A 1 177 ? -18.662 5.639 40.218 1.00 87.25 177 VAL A C 1
ATOM 1439 O O . VAL A 1 177 ? -18.213 4.678 39.603 1.00 87.25 177 VAL A O 1
ATOM 1442 N N . GLU A 1 178 ? -19.933 6.015 40.111 1.00 90.38 178 GLU A N 1
ATOM 1443 C CA . GLU A 1 178 ? -20.898 5.279 39.298 1.00 90.38 178 GLU A CA 1
ATOM 1444 C C . GLU A 1 178 ? -20.738 5.594 37.808 1.00 90.38 178 GLU A C 1
ATOM 1446 O O . GLU A 1 178 ? -20.774 4.689 36.981 1.00 90.38 178 GLU A O 1
ATOM 1451 N N . ILE A 1 179 ? -20.439 6.849 37.469 1.00 86.44 179 ILE A N 1
ATOM 1452 C CA . ILE A 1 179 ? -20.089 7.264 36.102 1.00 86.44 179 ILE A CA 1
ATOM 1453 C C . ILE A 1 179 ? -18.855 6.507 35.606 1.00 86.44 179 ILE A C 1
ATOM 1455 O O . ILE A 1 179 ? -18.845 6.014 34.478 1.00 86.44 179 ILE A O 1
ATOM 1459 N N . GLU A 1 180 ? -17.831 6.366 36.451 1.00 85.00 180 GLU A N 1
ATOM 1460 C CA . GLU A 1 180 ? -16.622 5.618 36.105 1.00 85.00 180 GLU A CA 1
ATOM 1461 C C . GLU A 1 180 ? -16.937 4.140 35.835 1.00 85.00 180 GLU A C 1
ATOM 1463 O O . GLU A 1 180 ? -16.411 3.562 34.888 1.00 85.00 180 GLU A O 1
ATOM 1468 N N . LYS A 1 181 ? -17.853 3.528 36.602 1.00 87.12 181 LYS A N 1
ATOM 1469 C CA . LYS A 1 181 ? -18.311 2.150 36.349 1.00 87.12 181 LYS A CA 1
ATOM 1470 C C . LYS A 1 181 ? -19.093 2.016 35.045 1.00 87.12 181 LYS A C 1
ATOM 1472 O O . LYS A 1 181 ? -18.886 1.037 34.326 1.00 87.12 181 LYS A O 1
ATOM 1477 N N . ILE A 1 182 ? -19.980 2.966 34.738 1.00 82.50 182 ILE A N 1
ATOM 1478 C CA . ILE A 1 182 ? -20.747 2.976 33.483 1.00 82.50 182 ILE A CA 1
ATOM 1479 C C . ILE A 1 182 ? -19.772 3.031 32.300 1.00 82.50 182 ILE A C 1
ATOM 1481 O O . ILE A 1 182 ? -19.800 2.151 31.440 1.00 82.50 182 ILE A O 1
ATOM 1485 N N . ARG A 1 183 ? -18.821 3.973 32.327 1.00 81.94 183 ARG A N 1
ATOM 1486 C CA . ARG A 1 183 ? -17.764 4.102 31.309 1.00 81.94 183 ARG A CA 1
ATOM 1487 C C . ARG A 1 183 ? -16.878 2.861 31.223 1.00 81.94 183 ARG A C 1
ATOM 1489 O O . ARG A 1 183 ? -16.570 2.396 30.131 1.00 81.94 183 ARG A O 1
ATOM 1496 N N . ALA A 1 184 ? -16.480 2.289 32.359 1.00 76.50 184 ALA A N 1
ATOM 1497 C CA . ALA A 1 184 ? -15.682 1.065 32.386 1.00 76.50 184 ALA A CA 1
ATOM 1498 C C . ALA A 1 184 ? -16.425 -0.123 31.756 1.00 76.50 184 ALA A C 1
ATOM 1500 O O . ALA A 1 184 ? -15.806 -0.930 31.067 1.00 76.50 184 ALA A O 1
ATOM 1501 N N . THR A 1 185 ? -17.744 -0.213 31.949 1.00 80.00 185 THR A N 1
ATOM 1502 C CA . THR A 1 185 ? -18.585 -1.260 31.350 1.00 80.00 185 THR A CA 1
ATOM 1503 C C . THR A 1 185 ? -18.666 -1.103 29.833 1.00 80.00 185 THR A C 1
ATOM 1505 O O . THR A 1 185 ? -18.461 -2.080 29.114 1.00 80.00 185 THR A O 1
ATOM 1508 N N . ALA A 1 186 ? -18.878 0.119 29.340 1.00 71.56 186 ALA A N 1
ATOM 1509 C CA . ALA A 1 186 ? -18.864 0.416 27.909 1.00 71.56 186 ALA A CA 1
ATOM 1510 C C . ALA A 1 186 ? -17.505 0.087 27.267 1.00 71.56 186 ALA A C 1
ATOM 1512 O O . ALA A 1 186 ? -17.440 -0.645 26.279 1.00 71.56 186 ALA A O 1
ATOM 1513 N N . ARG A 1 187 ? -16.396 0.503 27.897 1.00 69.81 187 ARG A N 1
ATOM 1514 C CA . ARG A 1 187 ? -15.037 0.163 27.437 1.00 69.81 187 ARG A CA 1
ATOM 1515 C C . ARG A 1 187 ? -14.780 -1.340 27.457 1.00 69.81 187 ARG A C 1
ATOM 1517 O O . ARG A 1 187 ? -14.144 -1.866 26.552 1.00 69.81 187 ARG A O 1
ATOM 1524 N N . ALA A 1 188 ? -15.260 -2.050 28.478 1.00 70.00 188 ALA A N 1
ATOM 1525 C CA . ALA A 1 188 ? -15.118 -3.499 28.561 1.00 70.00 188 ALA A CA 1
ATOM 1526 C C . ALA A 1 188 ? -15.904 -4.219 27.455 1.00 70.00 188 ALA A C 1
ATOM 1528 O O . ALA A 1 188 ? -15.404 -5.208 26.921 1.00 70.00 188 ALA A O 1
ATOM 1529 N N . ARG A 1 189 ? -17.092 -3.719 27.085 1.00 78.44 189 ARG A N 1
ATOM 1530 C CA . ARG A 1 189 ? -17.896 -4.246 25.971 1.00 78.44 189 ARG A CA 1
ATOM 1531 C C . ARG A 1 189 ? -17.181 -4.065 24.633 1.00 78.44 189 ARG A C 1
ATOM 1533 O O . ARG A 1 189 ? -17.022 -5.046 23.909 1.00 78.44 189 ARG A O 1
ATOM 1540 N N . ASP A 1 190 ? -16.705 -2.856 24.342 1.00 64.75 190 ASP A N 1
ATOM 1541 C CA . ASP A 1 190 ? -15.943 -2.566 23.119 1.00 64.75 190 ASP A CA 1
ATOM 1542 C C . ASP A 1 190 ? -14.663 -3.413 23.057 1.00 64.75 190 ASP A C 1
ATOM 1544 O O . ASP A 1 190 ? -14.420 -4.131 22.085 1.00 64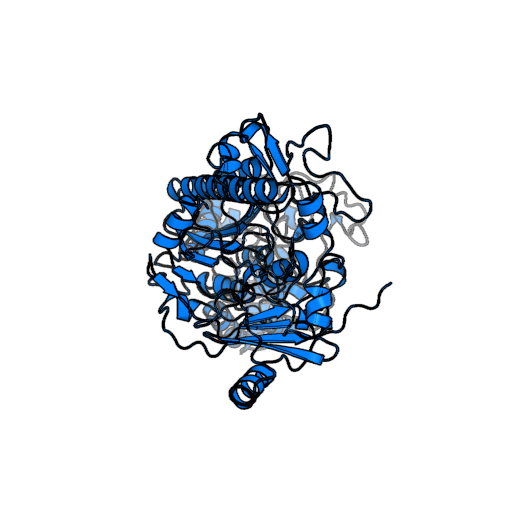.75 190 ASP A O 1
ATOM 1548 N N . LYS A 1 191 ? -13.913 -3.471 24.163 1.00 64.25 191 LYS A N 1
ATOM 1549 C CA . LYS A 1 191 ? -12.723 -4.316 24.274 1.00 64.25 191 LYS A CA 1
ATOM 1550 C C . LYS A 1 191 ? -13.032 -5.794 24.050 1.00 64.25 191 LYS A C 1
ATOM 1552 O O . LYS A 1 191 ? -12.290 -6.457 23.338 1.00 64.25 191 LYS A O 1
ATOM 1557 N N . ALA A 1 192 ? -14.098 -6.340 24.633 1.00 66.75 192 ALA A N 1
ATOM 1558 C CA . ALA A 1 192 ? -14.470 -7.744 24.443 1.00 66.75 192 ALA A CA 1
ATOM 1559 C C . ALA A 1 192 ? -14.878 -8.046 22.991 1.00 66.75 192 ALA A C 1
ATOM 1561 O O . ALA A 1 192 ? -14.552 -9.111 22.464 1.00 66.75 192 ALA A O 1
ATOM 1562 N N . ALA A 1 193 ? -15.550 -7.104 22.326 1.00 63.19 193 ALA A N 1
ATOM 1563 C CA . ALA A 1 193 ? -15.908 -7.207 20.916 1.00 63.19 193 ALA A CA 1
ATOM 1564 C C . ALA A 1 193 ? -14.685 -7.169 19.984 1.00 63.19 193 ALA A C 1
ATOM 1566 O O . ALA A 1 193 ? -14.663 -7.889 18.976 1.00 63.19 193 ALA A O 1
ATOM 1567 N N . ASN A 1 194 ? -13.678 -6.373 20.351 1.00 63.50 194 ASN A N 1
ATOM 1568 C CA . ASN A 1 194 ? -12.452 -6.155 19.588 1.00 63.50 194 ASN A CA 1
ATOM 1569 C C . ASN A 1 194 ? -11.293 -7.084 19.987 1.00 63.50 194 ASN A C 1
ATOM 1571 O O . ASN A 1 194 ? -10.342 -7.199 19.229 1.00 63.50 194 ASN A O 1
ATOM 1575 N N . ALA A 1 195 ? -11.383 -7.831 21.093 1.00 60.62 195 ALA A N 1
ATOM 1576 C CA . ALA A 1 195 ? -10.320 -8.717 21.600 1.00 60.62 195 ALA A CA 1
ATOM 1577 C C . ALA A 1 195 ? -9.902 -9.856 20.647 1.00 60.62 195 ALA A C 1
ATOM 1579 O O . ALA A 1 195 ? -8.966 -10.591 20.946 1.00 60.62 195 ALA A O 1
ATOM 1580 N N . LYS A 1 196 ? -10.617 -10.040 19.531 1.00 69.69 196 LYS A N 1
ATOM 1581 C CA . LYS A 1 196 ? -10.291 -11.006 18.471 1.00 69.69 196 LYS A CA 1
ATOM 1582 C C . LYS A 1 196 ? -9.895 -10.346 17.148 1.00 69.69 196 LYS A C 1
ATOM 1584 O O . LYS A 1 196 ? -9.691 -11.056 16.172 1.00 69.69 196 LYS A O 1
ATOM 1589 N N . ARG A 1 197 ? -9.883 -9.014 17.065 1.00 83.50 197 ARG A N 1
ATOM 1590 C CA . ARG A 1 197 ? -9.524 -8.296 15.840 1.00 83.50 197 ARG A CA 1
ATOM 1591 C C . ARG A 1 197 ? -8.015 -8.066 15.830 1.00 83.50 197 ARG A C 1
ATOM 1593 O O . ARG A 1 197 ? -7.507 -7.506 16.796 1.00 83.50 197 ARG A O 1
ATOM 1600 N N . PRO A 1 198 ? -7.306 -8.506 14.782 1.00 92.81 198 PRO A N 1
ATOM 1601 C CA . PRO A 1 198 ? -5.868 -8.346 14.712 1.00 92.81 198 PRO A CA 1
ATOM 1602 C C . PRO A 1 198 ? -5.510 -6.902 14.400 1.00 92.81 198 PRO A C 1
ATOM 1604 O O . PRO A 1 198 ? -6.272 -6.192 13.741 1.00 92.81 198 PRO A O 1
ATOM 1607 N N . ASN A 1 199 ? -4.314 -6.509 14.802 1.00 97.38 199 ASN A N 1
ATOM 1608 C CA . ASN A 1 199 ? -3.673 -5.299 14.323 1.00 97.38 199 ASN A CA 1
ATOM 1609 C C . ASN A 1 199 ? -3.115 -5.516 12.907 1.00 97.38 199 ASN A C 1
ATOM 1611 O O . ASN A 1 199 ? -2.864 -6.649 12.488 1.00 97.38 199 ASN A O 1
ATOM 1615 N N . VAL A 1 200 ? -2.885 -4.435 12.167 1.00 98.69 200 VAL A N 1
ATOM 1616 C CA . VAL A 1 200 ? -2.271 -4.462 10.836 1.00 98.69 200 VAL A CA 1
ATOM 1617 C C . VAL A 1 200 ? -1.105 -3.483 10.803 1.00 98.69 200 VAL A C 1
ATOM 1619 O O . VAL A 1 200 ? -1.289 -2.284 10.988 1.00 98.69 200 VAL A O 1
ATOM 1622 N N . LEU A 1 201 ? 0.092 -3.987 10.516 1.00 98.88 201 LEU A N 1
ATOM 1623 C CA . LEU A 1 201 ? 1.255 -3.194 10.138 1.00 98.88 201 LEU A CA 1
ATOM 1624 C C . LEU A 1 201 ? 1.456 -3.309 8.622 1.00 98.88 201 LEU A C 1
ATOM 1626 O O . LEU A 1 201 ? 1.726 -4.391 8.097 1.00 98.88 201 LEU A O 1
ATOM 1630 N N . PHE A 1 202 ? 1.321 -2.187 7.921 1.00 98.94 202 PHE A N 1
ATOM 1631 C CA . PHE A 1 202 ? 1.278 -2.122 6.464 1.00 98.94 202 PHE A CA 1
ATOM 1632 C C . PHE A 1 202 ? 2.480 -1.347 5.908 1.00 98.94 202 PHE A C 1
ATOM 1634 O O . PHE A 1 202 ? 2.476 -0.119 5.849 1.00 98.94 202 PHE A O 1
ATOM 1641 N N . ILE A 1 203 ? 3.534 -2.064 5.526 1.00 98.94 203 ILE A N 1
ATOM 1642 C CA . ILE A 1 203 ? 4.827 -1.506 5.116 1.00 98.94 203 ILE A CA 1
ATOM 1643 C C . ILE A 1 203 ? 4.886 -1.396 3.590 1.00 98.94 203 ILE A C 1
ATOM 1645 O O . ILE A 1 203 ? 4.874 -2.407 2.890 1.00 98.94 203 ILE A O 1
ATOM 1649 N N . ALA A 1 204 ? 4.984 -0.171 3.083 1.00 98.88 204 ALA A N 1
ATOM 1650 C CA . ALA A 1 204 ? 5.173 0.138 1.672 1.00 98.88 204 ALA A CA 1
ATOM 1651 C C . ALA A 1 204 ? 6.614 0.605 1.427 1.00 98.88 204 ALA A C 1
ATOM 1653 O O . ALA A 1 204 ? 7.084 1.514 2.113 1.00 98.88 204 ALA A O 1
ATOM 1654 N N . VAL A 1 205 ? 7.294 0.026 0.437 1.00 98.81 205 VAL A N 1
ATOM 1655 C CA . VAL A 1 205 ? 8.661 0.406 0.042 1.00 98.81 205 VAL A CA 1
ATOM 1656 C C . VAL A 1 205 ? 8.656 0.882 -1.410 1.00 98.81 205 VAL A C 1
ATOM 1658 O O . VAL A 1 205 ? 8.299 0.133 -2.313 1.00 98.81 205 VAL A O 1
ATOM 1661 N N . ASP A 1 206 ? 9.000 2.144 -1.635 1.00 98.69 206 ASP A N 1
ATOM 1662 C CA . ASP A 1 206 ? 8.890 2.807 -2.940 1.00 98.69 206 ASP A CA 1
ATOM 1663 C C . ASP A 1 206 ? 9.996 2.377 -3.917 1.00 98.69 206 ASP A C 1
ATOM 1665 O O . ASP A 1 206 ? 11.176 2.454 -3.579 1.00 98.69 206 ASP A O 1
ATOM 1669 N N . ASP A 1 207 ? 9.624 1.979 -5.135 1.00 98.25 207 ASP A N 1
ATOM 1670 C CA . ASP A 1 207 ? 10.545 1.623 -6.231 1.00 98.25 207 ASP A CA 1
ATOM 1671 C C . ASP A 1 207 ? 11.470 0.415 -5.943 1.00 98.25 207 ASP A C 1
ATOM 1673 O O . ASP A 1 207 ? 12.531 0.282 -6.561 1.00 98.25 207 ASP A O 1
ATOM 1677 N N . LEU A 1 208 ? 11.111 -0.470 -5.007 1.00 98.62 208 LEU A N 1
ATOM 1678 C CA . LEU A 1 208 ? 11.884 -1.669 -4.667 1.00 98.62 208 LEU A CA 1
ATOM 1679 C C . LEU A 1 208 ? 11.559 -2.815 -5.640 1.00 98.62 208 LEU A C 1
ATOM 1681 O O . LEU A 1 208 ? 10.481 -3.407 -5.603 1.00 98.62 208 LEU A O 1
ATOM 1685 N N . ASN A 1 209 ? 12.523 -3.161 -6.492 1.00 97.31 209 ASN A N 1
ATOM 1686 C CA . ASN A 1 209 ? 12.418 -4.302 -7.401 1.00 97.31 209 ASN A CA 1
ATOM 1687 C C . ASN A 1 209 ? 12.716 -5.640 -6.687 1.00 97.31 209 ASN A C 1
ATOM 1689 O O . ASN A 1 209 ? 12.752 -5.730 -5.458 1.00 97.31 209 ASN A O 1
ATOM 1693 N N . ASP A 1 210 ? 12.921 -6.712 -7.453 1.00 95.12 210 ASP A N 1
ATOM 1694 C CA . ASP A 1 210 ? 13.199 -8.042 -6.907 1.00 95.12 210 ASP A CA 1
ATOM 1695 C C . ASP A 1 210 ? 14.642 -8.243 -6.406 1.00 95.12 210 ASP A C 1
ATOM 1697 O O . ASP A 1 210 ? 15.000 -9.364 -6.041 1.00 95.12 210 ASP A O 1
ATOM 1701 N N . TRP A 1 211 ? 15.453 -7.179 -6.300 1.00 97.00 211 TRP A N 1
ATOM 1702 C CA . TRP A 1 211 ? 16.797 -7.185 -5.705 1.00 97.00 211 TRP A CA 1
ATOM 1703 C C . TRP A 1 211 ? 16.746 -7.285 -4.173 1.00 97.00 211 TRP A C 1
ATOM 1705 O O . TRP A 1 211 ? 17.272 -6.444 -3.447 1.00 97.00 211 TRP A O 1
ATOM 1715 N N . ILE A 1 212 ? 16.115 -8.347 -3.683 1.00 97.75 212 ILE A N 1
ATOM 1716 C CA . ILE A 1 212 ? 16.068 -8.742 -2.277 1.00 97.75 212 ILE A CA 1
ATOM 1717 C C . ILE A 1 212 ? 16.468 -10.214 -2.144 1.00 97.75 212 ILE A C 1
ATOM 1719 O O . ILE A 1 212 ? 16.212 -11.029 -3.039 1.00 97.75 212 ILE A O 1
ATOM 1723 N N . GLY A 1 213 ? 17.082 -10.570 -1.016 1.00 97.56 213 GLY A N 1
ATOM 1724 C CA . GLY A 1 213 ? 17.649 -11.901 -0.786 1.00 97.56 213 GLY A CA 1
ATOM 1725 C C . GLY A 1 213 ? 16.622 -13.025 -0.931 1.00 97.56 213 GLY A C 1
ATOM 1726 O O . GLY A 1 213 ? 16.859 -14.006 -1.636 1.00 97.56 213 GLY A O 1
ATOM 1727 N N . CYS A 1 214 ? 15.429 -12.864 -0.358 1.00 97.44 214 CYS A N 1
ATOM 1728 C CA . CYS A 1 214 ? 14.387 -13.890 -0.378 1.00 97.44 214 CYS A CA 1
ATOM 1729 C C . CYS A 1 214 ? 13.789 -14.168 -1.774 1.00 97.44 214 CYS A C 1
ATOM 1731 O O . CYS A 1 214 ? 13.225 -15.252 -1.988 1.00 97.44 214 CYS A O 1
ATOM 1733 N N . LEU A 1 215 ? 13.947 -13.251 -2.738 1.00 96.81 215 LEU A N 1
ATOM 1734 C CA . LEU A 1 215 ? 13.588 -13.447 -4.149 1.00 96.81 215 LEU A CA 1
ATOM 1735 C C . LEU A 1 215 ? 14.765 -13.903 -5.020 1.00 96.81 215 LEU A C 1
ATOM 1737 O O . LEU A 1 215 ? 14.531 -14.288 -6.165 1.00 96.81 215 LEU A O 1
ATOM 1741 N N . GLY A 1 216 ? 15.985 -13.933 -4.477 1.00 94.75 216 GLY A N 1
ATOM 1742 C CA . GLY A 1 216 ? 17.183 -14.331 -5.212 1.00 94.75 216 GLY A CA 1
ATOM 1743 C C . GLY A 1 216 ? 17.530 -13.368 -6.347 1.00 94.75 216 GLY A C 1
ATOM 1744 O O . GLY A 1 216 ? 17.989 -13.826 -7.389 1.00 94.75 216 GLY A O 1
ATOM 1745 N N . GLY A 1 217 ? 17.254 -12.069 -6.169 1.00 93.06 217 GLY A N 1
ATOM 1746 C CA . GLY A 1 217 ? 17.581 -11.032 -7.147 1.00 93.06 217 GLY A CA 1
ATOM 1747 C C . GLY A 1 217 ? 19.082 -10.750 -7.228 1.00 93.06 217 GLY A C 1
ATOM 1748 O O . GLY A 1 217 ? 19.911 -11.658 -7.207 1.00 93.06 217 GLY A O 1
ATOM 1749 N N . HIS A 1 218 ? 19.462 -9.476 -7.328 1.00 95.75 218 HIS A N 1
ATOM 1750 C CA . HIS A 1 218 ? 20.868 -9.108 -7.487 1.00 95.75 218 HIS A CA 1
ATOM 1751 C C . HIS A 1 218 ? 21.759 -9.671 -6.359 1.00 95.75 218 HIS A C 1
ATOM 1753 O O . HIS A 1 218 ? 21.472 -9.439 -5.183 1.00 95.75 218 HIS A O 1
ATOM 1759 N N . PRO A 1 219 ? 22.877 -10.353 -6.678 1.00 95.38 219 PRO A N 1
ATOM 1760 C CA . PRO A 1 219 ? 23.656 -11.130 -5.705 1.00 95.38 219 PRO A CA 1
ATOM 1761 C C . PRO A 1 219 ? 24.346 -10.283 -4.631 1.00 95.38 219 PRO A C 1
ATOM 1763 O O . PRO A 1 219 ? 24.758 -10.809 -3.601 1.00 95.38 219 PRO A O 1
ATOM 1766 N N . GLN A 1 220 ? 24.495 -8.979 -4.873 1.00 97.25 220 GLN A N 1
ATOM 1767 C CA . GLN A 1 220 ? 25.052 -8.040 -3.898 1.00 97.25 220 GLN A CA 1
ATOM 1768 C C . GLN A 1 220 ? 23.983 -7.341 -3.050 1.00 97.25 220 GLN A C 1
ATOM 1770 O O . GLN A 1 220 ? 24.350 -6.608 -2.146 1.00 97.25 220 GLN A O 1
ATOM 1775 N N . ALA A 1 221 ? 22.683 -7.509 -3.306 1.00 97.31 221 ALA A N 1
ATOM 1776 C CA . ALA A 1 221 ? 21.671 -6.878 -2.461 1.00 97.31 221 ALA A CA 1
ATOM 1777 C C . ALA A 1 221 ? 21.710 -7.446 -1.031 1.00 97.31 221 ALA A C 1
ATOM 1779 O O . ALA A 1 221 ? 21.760 -8.660 -0.834 1.00 97.31 221 ALA A O 1
ATOM 1780 N N . THR A 1 222 ? 21.680 -6.568 -0.025 1.00 96.94 222 THR A N 1
ATOM 1781 C CA . THR A 1 222 ? 21.723 -6.953 1.392 1.00 96.94 222 THR A CA 1
ATOM 1782 C C . THR A 1 222 ? 20.416 -6.581 2.087 1.00 96.94 222 THR A C 1
ATOM 1784 O O . THR A 1 222 ? 20.179 -5.422 2.420 1.00 96.94 222 THR A O 1
ATOM 1787 N N . THR A 1 223 ? 19.555 -7.579 2.311 1.00 98.62 223 THR A N 1
ATOM 1788 C CA . THR A 1 223 ? 18.221 -7.374 2.905 1.00 98.62 223 THR A CA 1
ATOM 1789 C C . THR A 1 223 ? 17.879 -8.349 4.042 1.00 98.62 223 THR A C 1
ATOM 1791 O O . THR A 1 223 ? 16.854 -9.037 3.986 1.00 98.62 223 THR A O 1
ATOM 1794 N N . PRO A 1 224 ? 18.724 -8.467 5.084 1.00 98.62 224 PRO A N 1
ATOM 1795 C CA . PRO A 1 224 ? 18.517 -9.451 6.145 1.00 98.62 224 PRO A CA 1
ATOM 1796 C C . PRO A 1 224 ? 17.200 -9.272 6.919 1.00 98.62 224 PRO A C 1
ATOM 1798 O O . PRO A 1 224 ? 16.667 -10.257 7.432 1.00 98.62 224 PRO A O 1
ATOM 1801 N N . ASN A 1 225 ? 16.650 -8.058 7.024 1.00 98.88 225 ASN A N 1
ATOM 1802 C CA . ASN A 1 225 ? 15.404 -7.822 7.760 1.00 98.88 225 ASN A CA 1
ATOM 1803 C C . ASN A 1 225 ? 14.165 -8.180 6.938 1.00 98.88 225 ASN A C 1
ATOM 1805 O O . ASN A 1 225 ? 13.231 -8.783 7.468 1.00 98.88 225 ASN A O 1
ATOM 1809 N N . ILE A 1 226 ? 14.167 -7.874 5.642 1.00 98.88 226 ILE A N 1
ATOM 1810 C CA . ILE A 1 226 ? 13.123 -8.325 4.714 1.00 98.88 226 ILE A CA 1
ATOM 1811 C C . ILE A 1 226 ? 13.154 -9.856 4.601 1.00 98.88 226 ILE A C 1
ATOM 1813 O O . ILE A 1 226 ? 12.103 -10.497 4.640 1.00 98.88 226 ILE A O 1
ATOM 1817 N N . ASP A 1 227 ? 14.342 -10.463 4.550 1.00 98.81 227 ASP A N 1
ATOM 1818 C CA . ASP A 1 227 ? 14.502 -11.922 4.522 1.00 98.81 227 ASP A CA 1
ATOM 1819 C C . ASP A 1 227 ? 13.992 -12.572 5.814 1.00 98.81 227 ASP A C 1
ATOM 1821 O O . ASP A 1 227 ? 13.316 -13.603 5.776 1.00 98.81 227 ASP A O 1
ATOM 1825 N N . ARG A 1 228 ? 14.245 -11.939 6.964 1.00 98.44 228 ARG A N 1
ATOM 1826 C CA . ARG A 1 228 ? 13.691 -12.346 8.260 1.00 98.44 228 ARG A CA 1
ATOM 1827 C C . ARG A 1 228 ? 12.164 -12.270 8.279 1.00 98.44 228 ARG A C 1
ATOM 1829 O O . ARG A 1 228 ? 11.521 -13.201 8.765 1.00 98.44 228 ARG A O 1
ATOM 1836 N N . LEU A 1 229 ? 11.569 -11.218 7.711 1.00 98.62 229 LEU A N 1
ATOM 1837 C CA . LEU A 1 229 ? 10.114 -11.133 7.573 1.00 98.62 229 LEU A CA 1
ATOM 1838 C C . LEU A 1 229 ? 9.582 -12.268 6.688 1.00 98.62 229 LEU A C 1
ATOM 1840 O O . LEU A 1 229 ? 8.655 -12.962 7.104 1.00 98.62 229 LEU A O 1
ATOM 1844 N N . ALA A 1 230 ? 10.208 -12.525 5.534 1.00 98.56 230 ALA A N 1
ATOM 1845 C CA . ALA A 1 230 ? 9.848 -13.636 4.650 1.00 98.56 230 ALA A CA 1
ATOM 1846 C C . ALA A 1 230 ? 9.943 -15.000 5.355 1.00 98.56 230 ALA A C 1
ATOM 1848 O O . ALA A 1 230 ? 9.071 -15.847 5.173 1.00 98.56 230 ALA A O 1
ATOM 1849 N N . ALA A 1 231 ? 10.954 -15.208 6.203 1.00 97.19 231 ALA A N 1
ATOM 1850 C CA . ALA A 1 231 ? 11.105 -16.430 6.991 1.00 97.19 231 ALA A CA 1
ATOM 1851 C C . ALA A 1 231 ? 10.011 -16.599 8.062 1.00 97.19 231 ALA A C 1
ATOM 1853 O O . ALA A 1 231 ? 9.668 -17.725 8.413 1.00 97.19 231 ALA A O 1
ATOM 1854 N N . SER A 1 232 ? 9.439 -15.502 8.566 1.00 94.56 232 SER A N 1
ATOM 1855 C CA . SER A 1 232 ? 8.347 -15.532 9.553 1.00 94.56 232 SER A CA 1
ATOM 1856 C C . SER A 1 232 ? 6.940 -15.531 8.940 1.00 94.56 232 SER A C 1
ATOM 1858 O O . SER A 1 232 ? 5.971 -15.757 9.659 1.00 94.56 232 SER A O 1
ATOM 1860 N N . GLY A 1 233 ? 6.812 -15.300 7.631 1.00 97.25 233 GLY A N 1
ATOM 1861 C CA . GLY A 1 233 ? 5.534 -15.224 6.922 1.00 97.25 233 GLY A CA 1
ATOM 1862 C C . GLY A 1 233 ? 5.497 -16.070 5.650 1.00 97.25 233 GLY A C 1
ATOM 1863 O O . GLY A 1 233 ? 6.205 -17.070 5.518 1.00 97.25 233 GLY A O 1
ATOM 1864 N N . MET A 1 234 ? 4.648 -15.656 4.714 1.00 98.69 234 MET A N 1
ATOM 1865 C CA . MET A 1 234 ? 4.560 -16.199 3.364 1.00 98.69 234 MET A CA 1
ATOM 1866 C C . MET A 1 234 ? 5.092 -15.179 2.357 1.00 98.69 234 MET A C 1
ATOM 1868 O O . MET A 1 234 ? 4.668 -14.023 2.348 1.00 98.69 234 MET A O 1
ATOM 1872 N N . LEU A 1 235 ? 5.996 -15.621 1.484 1.00 98.81 235 LEU A N 1
ATOM 1873 C CA . LEU A 1 235 ? 6.504 -14.843 0.357 1.00 98.81 235 LEU A CA 1
ATOM 1874 C C . LEU A 1 235 ? 5.696 -15.149 -0.908 1.00 98.81 235 LEU A C 1
ATOM 1876 O O . LEU A 1 235 ? 5.688 -16.287 -1.388 1.00 98.81 235 LEU A O 1
ATOM 1880 N N . PHE A 1 236 ? 5.086 -14.128 -1.503 1.00 98.81 236 PHE A N 1
ATOM 1881 C CA . PHE A 1 236 ? 4.466 -14.226 -2.821 1.00 98.81 236 PHE A CA 1
ATOM 1882 C C . PHE A 1 236 ? 5.515 -13.925 -3.890 1.00 98.81 236 PHE A C 1
ATOM 1884 O O . PHE A 1 236 ? 5.898 -12.786 -4.133 1.00 98.81 236 PHE A O 1
ATOM 1891 N N . THR A 1 237 ? 6.006 -14.979 -4.532 1.00 98.19 237 THR A N 1
ATOM 1892 C CA . THR A 1 237 ? 7.106 -14.905 -5.507 1.00 98.19 237 THR A CA 1
ATOM 1893 C C . THR A 1 237 ? 6.677 -14.406 -6.888 1.00 98.19 237 THR A C 1
ATOM 1895 O O . THR A 1 237 ? 7.538 -14.095 -7.713 1.00 98.19 237 THR A O 1
ATOM 1898 N N . ASN A 1 238 ? 5.369 -14.298 -7.131 1.00 98.12 238 ASN A N 1
ATOM 1899 C CA . ASN A 1 238 ? 4.762 -13.902 -8.402 1.00 98.12 238 ASN A CA 1
ATOM 1900 C C . ASN A 1 238 ? 3.697 -12.803 -8.191 1.00 98.12 238 ASN A C 1
ATOM 1902 O O . ASN A 1 238 ? 2.590 -12.878 -8.721 1.00 98.12 238 ASN A O 1
ATOM 1906 N N . ALA A 1 239 ? 4.019 -11.814 -7.350 1.00 98.69 239 ALA A N 1
ATOM 1907 C CA . ALA A 1 239 ? 3.176 -10.651 -7.085 1.00 98.69 239 ALA A CA 1
ATOM 1908 C C . ALA A 1 239 ? 3.498 -9.496 -8.040 1.00 98.69 239 ALA A C 1
ATOM 1910 O O . ALA A 1 239 ? 4.668 -9.260 -8.348 1.00 98.69 239 ALA A O 1
ATOM 1911 N N . TYR A 1 240 ? 2.470 -8.764 -8.479 1.00 98.75 240 TYR A N 1
ATOM 1912 C CA . TYR A 1 240 ? 2.621 -7.651 -9.418 1.00 98.75 240 TYR A CA 1
ATOM 1913 C C . TYR A 1 240 ? 1.903 -6.384 -8.972 1.00 98.75 240 TYR A C 1
ATOM 1915 O O . TYR A 1 240 ? 0.813 -6.433 -8.394 1.00 98.75 240 TYR A O 1
ATOM 1923 N N . CYS A 1 241 ? 2.492 -5.240 -9.311 1.00 98.62 241 CYS A N 1
ATOM 1924 C CA . CYS A 1 241 ? 1.852 -3.947 -9.148 1.00 98.62 241 CYS A CA 1
ATOM 1925 C C . CYS A 1 241 ? 0.629 -3.792 -10.061 1.00 98.62 241 CYS A C 1
ATOM 1927 O O . CYS A 1 241 ? 0.584 -4.309 -11.180 1.00 98.62 241 CYS A O 1
ATOM 1929 N N . ALA A 1 242 ? -0.364 -3.030 -9.598 1.00 97.56 242 ALA A N 1
ATOM 1930 C CA . ALA A 1 242 ? -1.558 -2.732 -10.392 1.00 97.56 242 ALA A CA 1
ATOM 1931 C C . ALA A 1 242 ? -1.276 -1.706 -11.507 1.00 97.56 242 ALA A C 1
ATOM 1933 O O . ALA A 1 242 ? -1.962 -1.690 -12.533 1.00 97.56 242 ALA A O 1
ATOM 1934 N N . GLY A 1 243 ? -0.247 -0.871 -11.328 1.00 97.88 243 GLY A N 1
ATOM 1935 C CA . GLY A 1 243 ? 0.271 0.038 -12.344 1.00 97.88 243 GLY A CA 1
ATOM 1936 C C . GLY A 1 243 ? 1.788 0.193 -12.241 1.00 97.88 243 GLY A C 1
ATOM 1937 O O . GLY A 1 243 ? 2.333 0.221 -11.142 1.00 97.88 243 GLY A O 1
ATOM 1938 N N . ALA A 1 244 ? 2.482 0.340 -13.369 1.00 96.75 244 ALA A N 1
ATOM 1939 C CA . ALA A 1 244 ? 3.948 0.466 -13.420 1.00 96.75 244 ALA A CA 1
ATOM 1940 C C . ALA A 1 244 ? 4.458 1.870 -13.012 1.00 96.75 244 ALA A C 1
ATOM 1942 O O . ALA A 1 244 ? 5.433 2.391 -13.557 1.00 96.75 244 ALA A O 1
ATOM 1943 N N . SER A 1 245 ? 3.744 2.532 -12.098 1.00 96.62 245 SER A N 1
ATOM 1944 C CA . SER A 1 245 ? 3.970 3.906 -11.660 1.00 96.62 245 SER A CA 1
ATOM 1945 C C . SER A 1 245 ? 3.361 4.136 -10.271 1.00 96.62 245 SER A C 1
ATOM 1947 O O . SER A 1 245 ? 2.334 3.540 -9.939 1.00 96.62 245 SER A O 1
ATOM 1949 N N . CYS A 1 246 ? 3.976 5.006 -9.462 1.00 97.88 246 CYS A N 1
ATOM 1950 C CA . CYS A 1 246 ? 3.606 5.192 -8.057 1.00 97.88 246 CYS A CA 1
ATOM 1951 C C . CYS A 1 246 ? 2.117 5.491 -7.841 1.00 97.88 246 CYS A C 1
ATOM 1953 O O . CYS A 1 246 ? 1.455 4.817 -7.060 1.00 97.88 246 CYS A O 1
ATOM 1955 N N . ASN A 1 247 ? 1.588 6.527 -8.491 1.00 98.06 247 ASN A N 1
ATOM 1956 C CA . ASN A 1 247 ? 0.233 7.022 -8.266 1.00 98.06 247 ASN A CA 1
ATOM 1957 C C . ASN A 1 247 ? -0.849 5.986 -8.608 1.00 98.06 247 ASN A C 1
ATOM 1959 O O . ASN A 1 247 ? -1.643 5.678 -7.716 1.00 98.06 247 ASN A O 1
ATOM 1963 N N . PRO A 1 248 ? -0.880 5.383 -9.819 1.00 98.19 248 PRO A N 1
ATOM 1964 C CA . PRO A 1 248 ? -1.856 4.338 -10.134 1.00 98.19 248 PRO A CA 1
ATOM 1965 C C . PRO A 1 248 ? -1.715 3.106 -9.243 1.00 98.19 248 PRO A C 1
ATOM 1967 O O . PRO A 1 248 ? -2.727 2.591 -8.773 1.00 98.19 248 PRO A O 1
ATOM 1970 N N . SER A 1 249 ? -0.489 2.660 -8.948 1.00 98.62 249 SER A N 1
ATOM 1971 C CA . SER A 1 249 ? -0.287 1.476 -8.110 1.00 98.62 249 SER A CA 1
ATOM 1972 C C . SER A 1 249 ? -0.765 1.698 -6.675 1.00 98.62 249 SER A C 1
ATOM 1974 O O . SER A 1 249 ? -1.611 0.960 -6.174 1.00 98.62 249 SER A O 1
ATOM 1976 N N . ARG A 1 250 ? -0.294 2.769 -6.025 1.00 98.75 250 ARG A N 1
ATOM 1977 C CA . ARG A 1 250 ? -0.645 3.098 -4.635 1.00 98.75 250 ARG A CA 1
ATOM 1978 C C . ARG A 1 250 ? -2.131 3.394 -4.482 1.00 98.75 250 ARG A C 1
ATOM 1980 O O . ARG A 1 250 ? -2.739 2.939 -3.518 1.00 98.75 250 ARG A O 1
ATOM 1987 N N . THR A 1 251 ? -2.727 4.098 -5.445 1.00 98.50 251 THR A N 1
ATOM 1988 C CA . THR A 1 251 ? -4.175 4.346 -5.457 1.00 98.50 251 THR A CA 1
ATOM 1989 C C . THR A 1 251 ? -4.946 3.034 -5.543 1.00 98.50 251 THR A C 1
ATOM 1991 O O . THR A 1 251 ? -5.888 2.840 -4.777 1.00 98.50 251 THR A O 1
ATOM 1994 N N . ALA A 1 252 ? -4.539 2.103 -6.410 1.00 98.50 252 ALA A N 1
ATOM 1995 C CA . ALA A 1 252 ? -5.216 0.817 -6.537 1.00 98.50 252 ALA A CA 1
ATOM 1996 C C . ALA A 1 252 ? -5.163 -0.003 -5.244 1.00 98.50 252 ALA A C 1
ATOM 1998 O O . ALA A 1 252 ? -6.186 -0.532 -4.816 1.00 98.50 252 ALA A O 1
ATOM 1999 N N . VAL A 1 253 ? -4.012 -0.031 -4.566 1.00 98.69 253 VAL A N 1
ATOM 2000 C CA . VAL A 1 253 ? -3.877 -0.684 -3.253 1.00 98.69 253 VAL A CA 1
ATOM 2001 C C . VAL A 1 253 ? -4.799 -0.042 -2.216 1.00 98.69 253 VAL A C 1
ATOM 2003 O O . VAL A 1 253 ? -5.525 -0.742 -1.515 1.00 98.69 253 VAL A O 1
ATOM 2006 N N . MET A 1 254 ? -4.801 1.291 -2.126 1.00 98.50 254 MET A N 1
ATOM 2007 C CA . MET A 1 254 ? -5.555 2.018 -1.099 1.00 98.50 254 MET A CA 1
ATOM 2008 C C . MET A 1 254 ? -7.063 2.035 -1.340 1.00 98.50 254 MET A C 1
ATOM 2010 O O . MET A 1 254 ? -7.812 2.240 -0.392 1.00 98.50 254 MET A O 1
ATOM 2014 N N . THR A 1 255 ? -7.523 1.838 -2.573 1.00 97.81 255 THR A N 1
ATOM 2015 C CA . THR A 1 255 ? -8.953 1.902 -2.928 1.00 97.81 255 THR A CA 1
ATOM 2016 C C . THR A 1 255 ? -9.576 0.532 -3.177 1.00 97.81 255 THR A C 1
ATOM 2018 O O . THR A 1 255 ? -10.790 0.389 -3.005 1.00 97.81 255 THR A O 1
ATOM 2021 N N . GLY A 1 256 ? -8.760 -0.452 -3.573 1.00 97.50 256 GLY A N 1
ATOM 2022 C CA . GLY A 1 256 ? -9.198 -1.724 -4.143 1.00 97.50 256 GLY A CA 1
ATOM 2023 C C . GLY A 1 256 ? -9.613 -1.628 -5.618 1.00 97.50 256 GLY A C 1
ATOM 2024 O O . GLY A 1 256 ? -10.177 -2.588 -6.131 1.00 97.50 256 GLY A O 1
ATOM 2025 N N . LEU A 1 257 ? -9.377 -0.497 -6.297 1.00 97.19 257 LEU A N 1
ATOM 2026 C CA . LEU A 1 257 ? -9.785 -0.257 -7.687 1.00 97.19 257 LEU A CA 1
ATOM 2027 C C . LEU A 1 257 ? -8.580 -0.251 -8.628 1.00 97.19 257 LEU A C 1
ATOM 2029 O O . LEU A 1 257 ? -7.699 0.605 -8.531 1.00 97.19 257 LEU A O 1
ATOM 2033 N N . ALA A 1 258 ? -8.559 -1.157 -9.595 1.00 97.06 258 ALA A N 1
ATOM 2034 C CA . ALA A 1 258 ? -7.544 -1.196 -10.631 1.00 97.06 258 ALA A CA 1
ATOM 2035 C C . ALA A 1 258 ? -7.638 0.039 -11.559 1.00 97.06 258 ALA A C 1
ATOM 2037 O O . ALA A 1 258 ? -8.714 0.624 -11.724 1.00 97.06 258 ALA A O 1
ATOM 2038 N N . PRO A 1 259 ? -6.533 0.447 -12.216 1.00 97.31 259 PRO A N 1
ATOM 2039 C CA . PRO A 1 259 ? -6.520 1.585 -13.141 1.00 97.31 259 PRO A CA 1
ATOM 2040 C C . PRO A 1 259 ? -7.613 1.574 -14.222 1.00 97.31 259 PRO A C 1
ATOM 2042 O O . PRO A 1 259 ? -8.180 2.628 -14.505 1.00 97.31 259 PRO A O 1
ATOM 2045 N N . HIS A 1 260 ? -7.979 0.410 -14.779 1.00 95.88 260 HIS A N 1
ATOM 2046 C CA . HIS A 1 260 ? -9.055 0.328 -15.778 1.00 95.88 260 HIS A CA 1
ATOM 2047 C C . HIS A 1 260 ? -10.443 0.706 -15.243 1.00 95.88 260 HIS A C 1
ATOM 2049 O O . HIS A 1 260 ? -11.251 1.240 -16.002 1.00 95.88 260 HIS A O 1
ATOM 2055 N N . HIS A 1 261 ? -10.716 0.516 -13.950 1.00 95.56 261 HIS A N 1
ATOM 2056 C CA . HIS A 1 261 ? -11.967 0.943 -13.320 1.00 95.56 261 HIS A CA 1
ATOM 2057 C C . HIS A 1 261 ? -11.872 2.295 -12.621 1.00 95.56 261 HIS A C 1
ATOM 2059 O O . HIS A 1 261 ? -12.875 3.007 -12.549 1.00 95.56 261 HIS A O 1
ATOM 2065 N N . SER A 1 262 ? -10.704 2.698 -12.120 1.00 95.44 262 SER A N 1
ATOM 2066 C CA . SER A 1 262 ? -10.544 4.029 -11.527 1.00 95.44 262 SER A CA 1
ATOM 2067 C C . SER A 1 262 ? -10.425 5.124 -12.587 1.00 95.44 262 SER A C 1
ATOM 2069 O O . SER A 1 262 ? -10.968 6.207 -12.399 1.00 95.44 262 SER A O 1
ATOM 2071 N N . GLY A 1 263 ? -9.777 4.844 -13.722 1.00 95.56 263 GLY A N 1
ATOM 2072 C CA . GLY A 1 263 ? -9.390 5.848 -14.716 1.00 95.56 263 GLY A CA 1
ATOM 2073 C C . GLY A 1 263 ? -8.091 6.589 -14.368 1.00 95.56 263 GLY A C 1
ATOM 2074 O O . GLY A 1 263 ? -7.748 7.571 -15.033 1.00 95.56 263 GLY A O 1
ATOM 2075 N N . LEU A 1 264 ? -7.366 6.154 -13.330 1.00 96.75 264 LEU A N 1
ATOM 2076 C CA . LEU A 1 264 ? -6.098 6.741 -12.899 1.00 96.75 264 LEU A CA 1
ATOM 2077 C C . LEU A 1 264 ? -4.926 5.883 -13.394 1.00 96.75 264 LEU A C 1
ATOM 2079 O O . LEU A 1 264 ? -4.701 4.787 -12.892 1.00 96.75 264 LEU A O 1
ATOM 2083 N N . TYR A 1 265 ? -4.177 6.400 -14.368 1.00 97.00 265 TYR A N 1
ATOM 2084 C CA . TYR A 1 265 ? -3.109 5.697 -15.090 1.00 97.00 265 TYR A CA 1
ATOM 2085 C C . TYR A 1 265 ? -1.725 6.344 -14.930 1.00 97.00 265 TYR A C 1
ATOM 2087 O O . TYR A 1 265 ? -0.716 5.684 -15.161 1.00 97.00 265 TYR A O 1
ATOM 2095 N N . THR A 1 266 ? -1.634 7.622 -14.538 1.00 95.81 266 THR A N 1
ATOM 2096 C CA . THR A 1 266 ? -0.353 8.353 -14.507 1.00 95.81 266 THR A CA 1
ATOM 2097 C C . THR A 1 266 ? -0.081 9.066 -13.179 1.00 95.81 266 THR A C 1
ATOM 2099 O O . THR A 1 266 ? -0.983 9.405 -12.410 1.00 95.81 266 THR A O 1
ATOM 2102 N N . ASN A 1 267 ? 1.196 9.376 -12.933 1.00 95.50 267 ASN A N 1
ATOM 2103 C CA . ASN A 1 267 ? 1.625 10.231 -11.818 1.00 95.50 267 ASN A CA 1
ATOM 2104 C C . ASN A 1 267 ? 1.164 11.694 -11.938 1.00 95.50 267 ASN A C 1
ATOM 2106 O O . ASN A 1 267 ? 1.209 12.422 -10.953 1.00 95.50 267 ASN A O 1
ATOM 2110 N N . THR A 1 268 ? 0.734 12.145 -13.121 1.00 93.75 268 THR A N 1
ATOM 2111 C CA . THR A 1 268 ? 0.304 13.537 -13.336 1.00 93.75 268 THR A CA 1
ATOM 2112 C C . THR A 1 268 ? -1.164 13.774 -12.992 1.00 93.75 268 THR A C 1
ATOM 2114 O O . THR A 1 268 ? -1.570 14.923 -12.828 1.00 93.75 268 THR A O 1
ATOM 2117 N N . GLN A 1 269 ? -1.968 12.714 -12.879 1.00 94.69 269 GLN A N 1
ATOM 2118 C CA . GLN A 1 269 ? -3.361 12.814 -12.452 1.00 94.69 269 GLN A CA 1
ATOM 2119 C C . GLN A 1 269 ? -3.448 13.046 -10.942 1.00 94.69 269 GLN A C 1
ATOM 2121 O O . GLN A 1 269 ? -2.739 12.412 -10.162 1.00 94.69 269 GLN A O 1
ATOM 2126 N N . LYS A 1 270 ? -4.368 13.905 -10.503 1.00 94.38 270 LYS A N 1
ATOM 2127 C CA . LYS A 1 270 ? -4.695 14.026 -9.080 1.00 94.38 270 LYS A CA 1
ATOM 2128 C C . LYS A 1 270 ? -5.726 12.969 -8.709 1.00 94.38 270 LYS A C 1
ATOM 2130 O O . LYS A 1 270 ? -6.769 12.878 -9.351 1.00 94.38 270 LYS A O 1
ATOM 2135 N N . MET A 1 271 ? -5.454 12.199 -7.655 1.00 95.00 271 MET A N 1
ATOM 2136 C CA . MET A 1 271 ? -6.343 11.120 -7.213 1.00 95.00 271 MET A CA 1
ATOM 2137 C C . MET A 1 271 ? -7.768 11.621 -6.956 1.00 95.00 271 MET A C 1
ATOM 2139 O O . MET A 1 271 ? -8.706 11.051 -7.498 1.00 95.00 271 MET A O 1
ATOM 2143 N N . ARG A 1 272 ? -7.927 12.718 -6.205 1.00 94.44 272 ARG A N 1
ATOM 2144 C CA . ARG A 1 272 ? -9.244 13.276 -5.852 1.00 94.44 272 ARG A CA 1
ATOM 2145 C C . ARG A 1 272 ? -9.985 13.945 -7.015 1.00 94.44 272 ARG A C 1
ATOM 2147 O O . ARG A 1 272 ? -11.198 14.068 -6.939 1.00 94.44 272 ARG A O 1
ATOM 2154 N N . ASP A 1 273 ? -9.310 14.288 -8.113 1.00 94.38 273 ASP A N 1
ATOM 2155 C CA . ASP A 1 273 ? -10.002 14.752 -9.328 1.00 94.38 273 ASP A CA 1
ATOM 2156 C C . ASP A 1 273 ? -10.654 13.571 -10.071 1.00 94.38 273 ASP A C 1
ATOM 2158 O O . ASP A 1 273 ? -11.705 13.714 -10.691 1.00 94.38 273 ASP A O 1
ATOM 2162 N N . VAL A 1 274 ? -10.026 12.390 -10.015 1.00 93.81 274 VAL A N 1
ATOM 2163 C CA . VAL A 1 274 ? -10.499 11.164 -10.684 1.00 93.81 274 VAL A CA 1
ATOM 2164 C C . VAL A 1 274 ? -11.465 10.370 -9.795 1.00 93.81 274 VAL A C 1
ATOM 2166 O O . VAL A 1 274 ? -12.415 9.761 -10.284 1.00 93.81 274 VAL A O 1
ATOM 2169 N N . LEU A 1 275 ? -11.224 10.378 -8.485 1.00 94.06 275 LEU A N 1
ATOM 2170 C CA . LEU A 1 275 ? -11.914 9.598 -7.460 1.00 94.06 275 LEU A CA 1
ATOM 2171 C C . LEU A 1 275 ? -12.305 10.505 -6.271 1.00 94.06 275 LEU A C 1
ATOM 2173 O O . LEU A 1 275 ? -11.744 10.353 -5.182 1.00 94.06 275 LEU A O 1
ATOM 2177 N N . PRO A 1 276 ? -13.241 11.457 -6.451 1.00 92.50 276 PRO A N 1
ATOM 2178 C CA . PRO A 1 276 ? -13.538 12.488 -5.450 1.00 92.50 276 PRO A CA 1
ATOM 2179 C C . PRO A 1 276 ? -14.009 11.900 -4.117 1.00 92.50 276 PRO A C 1
ATOM 2181 O O . PRO A 1 276 ? -13.367 12.109 -3.090 1.00 92.50 276 PRO A O 1
ATOM 2184 N N . GLU A 1 277 ? -15.027 11.042 -4.162 1.00 88.25 277 GLU A N 1
ATOM 2185 C CA . GLU A 1 277 ? -15.672 10.461 -2.974 1.00 88.25 277 GLU A CA 1
ATOM 2186 C C . GLU A 1 277 ? -15.148 9.061 -2.631 1.00 88.25 277 GLU A C 1
ATOM 2188 O O . GLU A 1 277 ? -15.726 8.347 -1.816 1.00 88.25 277 GLU A O 1
ATOM 2193 N N . THR A 1 278 ? -14.079 8.599 -3.294 1.00 92.69 278 THR A N 1
ATOM 2194 C CA . THR A 1 278 ? -13.609 7.234 -3.044 1.00 92.69 278 THR A CA 1
ATOM 2195 C C . THR A 1 278 ? -12.937 7.150 -1.695 1.00 92.69 278 THR A C 1
ATOM 2197 O O . THR A 1 278 ? -12.006 7.876 -1.353 1.00 92.69 278 THR A O 1
ATOM 2200 N N . GLU A 1 279 ? -13.407 6.187 -0.942 1.00 92.69 279 GLU A N 1
ATOM 2201 C CA . GLU A 1 279 ? -12.923 5.917 0.381 1.00 92.69 279 GLU A CA 1
ATOM 2202 C C . GLU A 1 279 ? -11.701 4.997 0.380 1.00 92.69 279 GLU A C 1
ATOM 2204 O O . GLU A 1 279 ? -11.681 3.962 -0.302 1.00 92.69 279 GLU A O 1
ATOM 2209 N N . LEU A 1 280 ? -10.696 5.361 1.177 1.00 97.38 280 LEU A N 1
ATOM 2210 C CA . LEU A 1 280 ? -9.435 4.634 1.264 1.00 97.38 280 LEU A CA 1
ATOM 2211 C C . LEU A 1 280 ? -9.429 3.610 2.402 1.00 97.38 280 LEU A C 1
ATOM 2213 O O . LEU A 1 280 ? -10.145 3.744 3.393 1.00 97.38 280 LEU A O 1
ATOM 2217 N N . MET A 1 281 ? -8.562 2.608 2.271 1.00 97.94 281 MET A N 1
ATOM 2218 C CA . MET A 1 281 ? -8.341 1.537 3.243 1.00 97.94 281 MET A CA 1
ATOM 2219 C C . MET A 1 281 ? -8.183 2.028 4.691 1.00 97.94 281 MET A C 1
ATOM 2221 O O . MET A 1 281 ? -8.923 1.531 5.535 1.00 97.94 281 MET A O 1
ATOM 2225 N N . PRO A 1 282 ? -7.315 3.004 5.027 1.00 97.88 282 PRO A N 1
ATOM 2226 C CA . PRO A 1 282 ? -7.203 3.477 6.410 1.00 97.88 282 PRO A CA 1
ATOM 2227 C C . PRO A 1 282 ? -8.519 4.054 6.943 1.00 97.88 282 PRO A C 1
ATOM 2229 O O . PRO A 1 282 ? -8.939 3.696 8.038 1.00 97.88 282 PRO A O 1
ATOM 2232 N N . LYS A 1 283 ? -9.259 4.837 6.147 1.00 95.81 283 LYS A N 1
ATOM 2233 C CA . LYS A 1 283 ? -10.583 5.324 6.558 1.00 95.81 283 LYS A CA 1
ATOM 2234 C C . LYS A 1 283 ? -11.559 4.165 6.772 1.00 95.81 283 LYS A C 1
ATOM 2236 O O . LYS A 1 283 ? -12.337 4.194 7.723 1.00 95.81 283 LYS A O 1
ATOM 2241 N N . TYR A 1 284 ? -11.484 3.134 5.922 1.00 93.81 284 TYR A N 1
ATOM 2242 C CA . TYR A 1 284 ? -12.275 1.905 6.048 1.00 93.81 284 TYR A CA 1
ATOM 2243 C C . TYR A 1 284 ? -12.018 1.190 7.368 1.00 93.81 284 TYR A C 1
ATOM 2245 O O . TYR A 1 284 ? -12.967 0.854 8.071 1.00 93.81 284 TYR A O 1
ATOM 2253 N N . PHE A 1 285 ? -10.757 1.001 7.741 1.00 94.19 285 PHE A N 1
ATOM 2254 C CA . PHE A 1 285 ? -10.401 0.423 9.032 1.00 94.19 285 PHE A CA 1
ATOM 2255 C C . PHE A 1 285 ? -10.862 1.318 10.191 1.00 94.19 285 PHE A C 1
ATOM 2257 O O . PHE A 1 285 ? -11.541 0.820 11.092 1.00 94.19 285 PHE A O 1
ATOM 2264 N N . SER A 1 286 ? -10.582 2.627 10.128 1.00 89.00 286 SER A N 1
ATOM 2265 C CA . SER A 1 286 ? -10.981 3.627 11.133 1.00 89.00 286 SER A CA 1
ATOM 2266 C C . SER A 1 286 ? -12.467 3.523 11.481 1.00 89.00 286 SER A C 1
ATOM 2268 O O . SER A 1 286 ? -12.846 3.239 12.621 1.00 89.00 286 SER A O 1
ATOM 2270 N N . ARG A 1 287 ? -13.335 3.575 10.464 1.00 82.94 287 ARG A N 1
ATOM 2271 C CA . ARG A 1 287 ? -14.789 3.508 10.662 1.00 82.94 287 ARG A CA 1
ATOM 2272 C C . ARG A 1 287 ? -15.272 2.180 11.254 1.00 82.94 287 ARG A C 1
ATOM 2274 O O . ARG A 1 287 ? -16.361 2.112 11.827 1.00 82.94 287 ARG A O 1
ATOM 2281 N N . HIS A 1 288 ? -14.485 1.116 11.110 1.00 81.06 288 HIS A N 1
ATOM 2282 C CA . HIS A 1 288 ? -14.789 -0.214 11.631 1.00 81.06 288 HIS A CA 1
ATOM 2283 C C . HIS A 1 288 ? -14.173 -0.487 13.011 1.00 81.06 288 HIS A C 1
ATOM 2285 O O . HIS A 1 288 ? -14.149 -1.639 13.458 1.00 81.06 288 HIS A O 1
ATOM 2291 N N . GLY A 1 289 ? -13.758 0.560 13.729 1.00 76.94 289 GLY A N 1
ATOM 2292 C CA . GLY A 1 289 ? -13.321 0.484 15.123 1.00 76.94 289 GLY A CA 1
ATOM 2293 C C . GLY A 1 289 ? -11.825 0.248 15.295 1.00 76.94 289 GLY A C 1
ATOM 2294 O O . GLY A 1 289 ? -11.411 -0.206 16.359 1.00 76.94 289 GLY A O 1
ATOM 2295 N N . TYR A 1 290 ? -11.036 0.527 14.259 1.00 90.44 290 TYR A N 1
ATOM 2296 C CA . TYR A 1 290 ? -9.585 0.600 14.362 1.00 90.44 290 TYR A CA 1
ATOM 2297 C C . TYR A 1 290 ? -9.140 2.040 14.605 1.00 90.44 290 TYR A C 1
ATOM 2299 O O . TYR A 1 290 ? -9.793 2.972 14.155 1.00 90.44 290 TYR A O 1
ATOM 2307 N N . TRP A 1 291 ? -7.981 2.226 15.224 1.00 94.69 291 TRP A N 1
ATOM 2308 C CA . TRP A 1 291 ? -7.217 3.460 15.046 1.00 94.69 291 TRP A CA 1
ATOM 2309 C C . TRP A 1 291 ? -6.349 3.333 13.790 1.00 94.69 291 TRP A C 1
ATOM 2311 O O . TRP A 1 291 ? -5.605 2.361 13.643 1.00 94.69 291 TRP A O 1
ATOM 2321 N N . SER A 1 292 ? -6.440 4.290 12.869 1.00 97.81 292 SER A N 1
ATOM 2322 C CA . SER A 1 292 ? -5.707 4.263 11.600 1.00 97.81 292 SER A CA 1
ATOM 2323 C C . SER A 1 292 ? -4.625 5.337 11.551 1.00 97.81 292 SER A C 1
ATOM 2325 O O . SER A 1 292 ? -4.899 6.519 11.331 1.00 97.81 292 SER A O 1
ATOM 2327 N N . GLY A 1 293 ? -3.381 4.901 11.740 1.00 98.44 293 GLY A N 1
ATOM 2328 C CA . GLY A 1 293 ? -2.179 5.727 11.712 1.00 98.44 293 GLY A CA 1
ATOM 2329 C C . GLY A 1 293 ? -1.346 5.510 10.447 1.00 98.44 293 GLY A C 1
ATOM 2330 O O . GLY A 1 293 ? -1.295 4.403 9.911 1.00 98.44 293 GLY A O 1
ATOM 2331 N N . GLY A 1 294 ? -0.633 6.533 9.980 1.00 98.44 294 GLY A N 1
ATOM 2332 C CA . GLY A 1 294 ? 0.273 6.400 8.835 1.00 98.44 294 GLY A CA 1
ATOM 2333 C C . GLY A 1 294 ? 1.514 7.281 8.924 1.00 98.44 294 GLY A C 1
ATOM 2334 O O . GLY A 1 294 ? 1.515 8.307 9.596 1.00 98.44 294 GLY A O 1
ATOM 2335 N N . ALA A 1 295 ? 2.594 6.900 8.246 1.00 98.75 295 ALA A N 1
ATOM 2336 C CA . ALA A 1 295 ? 3.760 7.765 8.118 1.00 98.75 295 ALA A CA 1
ATOM 2337 C C . ALA A 1 295 ? 4.509 7.587 6.800 1.00 98.75 295 ALA A C 1
ATOM 2339 O O . ALA A 1 295 ? 4.591 6.481 6.271 1.00 98.75 295 ALA A O 1
ATOM 2340 N N . GLY A 1 296 ? 5.120 8.665 6.307 1.00 98.44 296 GLY A N 1
ATOM 2341 C CA . GLY A 1 296 ? 5.926 8.644 5.084 1.00 98.44 296 GLY A CA 1
ATOM 2342 C C . GLY A 1 296 ? 5.085 8.519 3.811 1.00 98.44 296 GLY A C 1
ATOM 2343 O O . GLY A 1 296 ? 3.952 8.989 3.765 1.00 98.44 296 GLY A O 1
ATOM 2344 N N . LYS A 1 297 ? 5.620 7.915 2.746 1.00 98.44 297 LYS A N 1
ATOM 2345 C CA . LYS A 1 297 ? 4.943 7.841 1.437 1.00 98.44 297 LYS A CA 1
ATOM 2346 C C . LYS A 1 297 ? 4.005 6.632 1.354 1.00 98.44 297 LYS A C 1
ATOM 2348 O O . LYS A 1 297 ? 4.443 5.533 1.015 1.00 98.44 297 LYS A O 1
ATOM 2353 N N . ILE A 1 298 ? 2.712 6.839 1.611 1.00 98.50 298 ILE A N 1
ATOM 2354 C CA . ILE A 1 298 ? 1.659 5.839 1.352 1.00 98.50 298 ILE A CA 1
ATOM 2355 C C . ILE A 1 298 ? 0.985 6.104 0.003 1.00 98.50 298 ILE A C 1
ATOM 2357 O O . ILE A 1 298 ? 1.062 5.256 -0.888 1.00 98.50 298 ILE A O 1
ATOM 2361 N N . LEU A 1 299 ? 0.423 7.300 -0.188 1.00 97.94 299 LEU A N 1
ATOM 2362 C CA . LEU A 1 299 ? -0.018 7.804 -1.491 1.00 97.94 299 LEU A CA 1
ATOM 2363 C C . LEU A 1 299 ? 1.105 8.584 -2.195 1.00 97.94 299 LEU A C 1
ATOM 2365 O O . LEU A 1 299 ? 2.143 8.910 -1.614 1.00 97.94 299 LEU A O 1
ATOM 2369 N N . HIS A 1 300 ? 0.922 8.867 -3.485 1.00 96.62 300 HIS A N 1
ATOM 2370 C CA . HIS A 1 300 ? 1.916 9.574 -4.287 1.00 96.62 300 HIS A CA 1
ATOM 2371 C C . HIS A 1 300 ? 1.906 11.086 -4.005 1.00 96.62 300 HIS A C 1
ATOM 2373 O O . HIS A 1 300 ? 1.015 11.792 -4.462 1.00 96.62 300 HIS A O 1
ATOM 2379 N N . TYR A 1 301 ? 2.914 11.572 -3.266 1.00 93.56 301 TYR A N 1
ATOM 2380 C CA . TYR A 1 301 ? 3.133 12.996 -2.933 1.00 93.56 301 TYR A CA 1
ATOM 2381 C C . TYR A 1 301 ? 1.976 13.704 -2.206 1.00 93.56 301 TYR A C 1
ATOM 2383 O O . TYR A 1 301 ? 2.001 14.926 -2.090 1.00 93.56 301 TYR A O 1
ATOM 2391 N N . ILE A 1 302 ? 1.013 12.953 -1.670 1.00 95.75 302 ILE A N 1
ATOM 2392 C CA . ILE A 1 302 ? -0.090 13.468 -0.855 1.00 95.75 302 ILE A CA 1
ATOM 2393 C C . ILE A 1 302 ? -0.256 12.626 0.411 1.00 95.75 302 ILE A C 1
ATOM 2395 O O . ILE A 1 302 ? 0.067 11.437 0.409 1.00 95.75 302 ILE A O 1
ATOM 2399 N N . VAL A 1 303 ? -0.781 13.229 1.478 1.00 95.81 303 VAL A N 1
ATOM 2400 C CA . VAL A 1 303 ? -1.206 12.499 2.688 1.00 95.81 303 VAL A CA 1
ATOM 2401 C C . VAL A 1 303 ? -2.659 12.026 2.581 1.00 95.81 303 VAL A C 1
ATOM 2403 O O . VAL A 1 303 ? -2.959 10.909 2.991 1.00 95.81 303 VAL A O 1
ATOM 2406 N N . ASP A 1 304 ? -3.534 12.857 1.997 1.00 96.12 304 ASP A N 1
ATOM 2407 C CA . ASP A 1 304 ? -4.998 12.692 2.032 1.00 96.12 304 ASP A CA 1
ATOM 2408 C C . ASP A 1 304 ? -5.521 12.616 3.480 1.00 96.12 304 ASP A C 1
ATOM 2410 O O . ASP A 1 304 ? -5.994 11.587 3.955 1.00 96.12 304 ASP A O 1
ATOM 2414 N N . GLY A 1 305 ? -5.359 13.721 4.218 1.00 94.75 305 GLY A N 1
ATOM 2415 C CA . GLY A 1 305 ? -5.509 13.769 5.675 1.00 94.75 305 GLY A CA 1
ATOM 2416 C C . GLY A 1 305 ? -6.830 13.242 6.231 1.00 94.75 305 GLY A C 1
ATOM 2417 O O . GLY A 1 305 ? -6.837 12.669 7.317 1.00 94.75 305 GLY A O 1
ATOM 2418 N N . ASP A 1 306 ? -7.932 13.390 5.497 1.00 92.81 306 ASP A N 1
ATOM 2419 C CA . ASP A 1 306 ? -9.261 12.936 5.930 1.00 92.81 306 ASP A CA 1
ATOM 2420 C C . ASP A 1 306 ? -9.405 11.412 5.968 1.00 92.81 306 ASP A C 1
ATOM 2422 O O . ASP A 1 306 ? -10.307 10.890 6.630 1.00 92.81 306 ASP A O 1
ATOM 2426 N N . SER A 1 307 ? -8.470 10.694 5.342 1.00 95.75 307 SER A N 1
ATOM 2427 C CA . SER A 1 307 ? -8.415 9.237 5.375 1.00 95.75 307 SER A CA 1
ATOM 2428 C C . SER A 1 307 ? -7.693 8.651 6.595 1.00 95.75 307 SER A C 1
ATOM 2430 O O . SER A 1 307 ? -7.683 7.430 6.739 1.00 95.75 307 SER A O 1
ATOM 2432 N N . TRP A 1 308 ? -7.096 9.470 7.468 1.00 97.31 308 TRP A N 1
ATOM 2433 C CA . TRP A 1 308 ? -6.230 9.010 8.566 1.00 97.31 308 TRP A CA 1
ATOM 2434 C C . TRP A 1 308 ? -6.626 9.603 9.909 1.00 97.31 308 TRP A C 1
ATOM 2436 O O . TRP A 1 308 ? -6.816 10.808 9.998 1.00 97.31 308 TRP A O 1
ATOM 2446 N N . ASP A 1 309 ? -6.637 8.820 10.984 1.00 95.44 309 ASP A N 1
ATOM 2447 C CA . ASP A 1 309 ? -6.857 9.362 12.333 1.00 95.44 309 ASP A CA 1
ATOM 2448 C C . ASP A 1 309 ? -5.610 10.118 12.821 1.00 95.44 309 ASP A C 1
ATOM 2450 O O . ASP A 1 309 ? -5.707 11.212 13.378 1.00 95.44 309 ASP A O 1
ATOM 2454 N N . GLU A 1 310 ? -4.421 9.585 12.522 1.00 97.06 310 GLU A N 1
ATOM 2455 C CA . GLU A 1 310 ? -3.127 10.215 12.798 1.00 97.06 310 GLU A CA 1
ATOM 2456 C C . GLU A 1 310 ? -2.158 9.993 11.625 1.00 97.06 310 GLU A C 1
ATOM 2458 O O . GLU A 1 310 ? -2.137 8.924 11.016 1.00 97.06 310 GLU A O 1
ATOM 2463 N N . TYR A 1 311 ? -1.331 10.990 11.298 1.00 98.56 311 TYR A N 1
ATOM 2464 C CA . TYR A 1 311 ? -0.297 10.835 10.270 1.00 98.56 311 TYR A CA 1
ATOM 2465 C C . TYR A 1 311 ? 0.993 11.569 10.633 1.00 98.56 311 TYR A C 1
ATOM 2467 O O . TYR A 1 311 ? 0.948 12.622 11.279 1.00 98.56 311 TYR A O 1
ATOM 2475 N N . PHE A 1 312 ? 2.133 11.038 10.187 1.00 98.38 312 PHE A N 1
ATOM 2476 C CA . PHE A 1 312 ? 3.435 11.693 10.275 1.00 98.38 312 PHE A CA 1
ATOM 2477 C C . PHE A 1 312 ? 4.142 11.800 8.906 1.00 98.38 312 PHE A C 1
ATOM 2479 O O . PHE A 1 312 ? 4.475 10.777 8.304 1.00 98.38 312 PHE A O 1
ATOM 2486 N N . PRO A 1 313 ? 4.480 13.012 8.422 1.00 96.19 313 PRO A N 1
ATOM 2487 C CA . PRO A 1 313 ? 4.182 14.340 8.982 1.00 96.19 313 PRO A CA 1
ATOM 2488 C C . PRO A 1 313 ? 2.680 14.592 9.176 1.00 96.19 313 PRO A C 1
ATOM 2490 O O . PRO A 1 313 ? 1.878 13.853 8.635 1.00 96.19 313 PRO A O 1
ATOM 2493 N N . SER A 1 314 ? 2.293 15.597 9.967 1.00 95.81 314 SER A N 1
ATOM 2494 C CA . SER A 1 314 ? 0.891 15.805 10.390 1.00 95.81 314 SER A CA 1
ATOM 2495 C C . SER A 1 314 ? -0.128 15.635 9.247 1.00 95.81 314 SER A C 1
ATOM 2497 O O . SER A 1 314 ? 0.115 16.089 8.132 1.00 95.81 314 SER A O 1
ATOM 2499 N N . ARG A 1 315 ? -1.300 15.042 9.533 1.00 94.12 315 ARG A N 1
ATOM 2500 C CA . ARG A 1 315 ? -2.383 14.832 8.545 1.00 94.12 315 ARG A CA 1
ATOM 2501 C C . ARG A 1 315 ? -2.921 16.116 7.898 1.00 94.12 315 ARG A C 1
ATOM 2503 O O . ARG A 1 315 ? -3.632 16.044 6.908 1.00 94.12 315 ARG A O 1
ATOM 2510 N N . GLN A 1 316 ? -2.600 17.286 8.450 1.00 93.19 316 GLN A N 1
ATOM 2511 C CA . GLN A 1 316 ? -2.912 18.591 7.859 1.00 93.19 316 GLN A CA 1
ATOM 2512 C C . GLN A 1 316 ? -1.884 19.028 6.796 1.00 93.19 316 GLN A C 1
ATOM 2514 O O . GLN A 1 316 ? -2.089 20.029 6.116 1.00 93.19 316 GLN A O 1
ATOM 2519 N N . SER A 1 317 ? -0.767 18.309 6.661 1.00 90.69 317 SER A N 1
ATOM 2520 C CA . SER A 1 317 ? 0.227 18.504 5.609 1.00 90.69 317 SER A CA 1
ATOM 2521 C C . SER A 1 317 ? -0.247 17.868 4.306 1.00 90.69 317 SER A C 1
ATOM 2523 O O . SER A 1 317 ? -0.700 16.727 4.295 1.00 90.69 317 SER A O 1
ATOM 2525 N N . GLU A 1 318 ? -0.053 18.556 3.184 1.00 90.00 318 GLU A N 1
ATOM 2526 C CA . GLU A 1 318 ? -0.149 17.914 1.868 1.00 90.00 318 GLU A CA 1
ATOM 2527 C C . GLU A 1 318 ? 1.077 17.036 1.592 1.00 90.00 318 GLU A C 1
ATOM 2529 O O . GLU A 1 318 ? 0.972 16.010 0.932 1.00 90.00 318 GLU A O 1
ATOM 2534 N N . ASN A 1 319 ? 2.242 17.407 2.128 1.00 93.75 319 ASN A N 1
ATOM 2535 C CA . ASN A 1 319 ? 3.502 16.726 1.872 1.00 93.75 319 ASN A CA 1
ATOM 2536 C C . ASN A 1 319 ? 3.707 15.546 2.849 1.00 93.75 319 ASN A C 1
ATOM 2538 O O . ASN A 1 319 ? 3.811 15.790 4.058 1.00 93.75 319 ASN A O 1
ATOM 2542 N N . PRO A 1 320 ? 3.834 14.297 2.356 1.00 95.88 320 PRO A N 1
ATOM 2543 C CA . PRO A 1 320 ? 4.037 13.119 3.197 1.00 95.88 320 PRO A CA 1
ATOM 2544 C C . PRO A 1 320 ? 5.491 12.918 3.664 1.00 95.88 320 PRO A C 1
ATOM 2546 O O . PRO A 1 320 ? 5.772 11.972 4.398 1.00 95.88 320 PRO A O 1
ATOM 2549 N N . PHE A 1 321 ? 6.440 13.762 3.246 1.00 96.62 321 PHE A N 1
ATOM 2550 C CA . PHE A 1 321 ? 7.861 13.571 3.546 1.00 96.62 321 PHE A CA 1
ATOM 2551 C C . PHE A 1 321 ? 8.315 14.381 4.766 1.00 96.62 321 PHE A C 1
ATOM 2553 O O . PHE A 1 321 ? 8.173 15.608 4.780 1.00 96.62 321 PHE A O 1
ATOM 2560 N N . PRO A 1 322 ? 8.922 13.741 5.785 1.00 96.94 322 PRO A N 1
ATOM 2561 C CA . PRO A 1 322 ? 9.547 14.468 6.880 1.00 96.94 322 PRO A CA 1
ATOM 2562 C C . PRO A 1 322 ? 10.845 15.148 6.423 1.00 96.94 322 PRO A C 1
ATOM 2564 O O . PRO A 1 322 ? 11.355 14.923 5.319 1.00 96.94 322 PRO A O 1
ATOM 2567 N N . ARG A 1 323 ? 11.427 15.970 7.310 1.00 97.00 323 ARG A N 1
ATOM 2568 C CA . ARG A 1 323 ? 12.742 16.588 7.083 1.00 97.00 323 ARG A CA 1
ATOM 2569 C C . ARG A 1 323 ? 13.747 15.518 6.653 1.00 97.00 323 ARG A C 1
ATOM 2571 O O . ARG A 1 323 ? 14.023 14.584 7.403 1.00 97.00 323 ARG A O 1
ATOM 2578 N N . THR A 1 324 ? 14.330 15.718 5.479 1.00 97.31 324 THR A N 1
ATOM 2579 C CA . THR A 1 324 ? 15.351 14.841 4.906 1.00 97.31 324 THR A CA 1
ATOM 2580 C C . THR A 1 324 ? 16.586 15.669 4.581 1.00 97.31 324 THR A C 1
ATOM 2582 O O . THR A 1 324 ? 16.477 16.772 4.041 1.00 97.31 324 THR A O 1
ATOM 2585 N N . PHE A 1 325 ? 17.763 15.173 4.948 1.00 97.81 325 PHE A N 1
ATOM 2586 C CA . PHE A 1 325 ? 19.024 15.805 4.596 1.00 97.81 325 PHE A CA 1
ATOM 2587 C C . PHE A 1 325 ? 19.316 15.586 3.111 1.00 97.81 325 PHE A C 1
ATOM 2589 O O . PHE A 1 325 ? 19.399 14.453 2.643 1.00 97.81 325 PHE A O 1
ATOM 2596 N N . TYR A 1 326 ? 19.538 16.683 2.393 1.00 95.88 326 TYR A N 1
ATOM 2597 C CA . TYR A 1 326 ? 19.991 16.672 1.008 1.00 95.88 326 TYR A CA 1
ATOM 2598 C C . TYR A 1 326 ? 21.313 17.441 0.877 1.00 95.88 326 TYR A C 1
ATOM 2600 O O . TYR A 1 326 ? 21.519 18.427 1.595 1.00 95.88 326 TYR A O 1
ATOM 2608 N N . PRO A 1 327 ? 22.203 17.044 -0.052 1.00 94.69 327 PRO A N 1
ATOM 2609 C CA . PRO A 1 327 ? 23.378 17.834 -0.403 1.00 94.69 327 PRO A CA 1
ATOM 2610 C C . PRO A 1 327 ? 23.004 19.275 -0.765 1.00 94.69 327 PRO A C 1
ATOM 2612 O O . PRO A 1 327 ? 22.050 19.511 -1.506 1.00 94.69 327 PRO A O 1
ATOM 2615 N N . LYS A 1 328 ? 23.787 20.248 -0.280 1.00 92.25 328 LYS A N 1
ATOM 2616 C CA . LYS A 1 328 ? 23.564 21.678 -0.573 1.00 92.25 328 LYS A CA 1
ATOM 2617 C C . LYS A 1 328 ? 23.728 22.016 -2.057 1.00 92.25 328 LYS A C 1
ATOM 2619 O O . LYS A 1 328 ? 23.117 22.966 -2.533 1.00 92.25 328 LYS A O 1
ATOM 2624 N N . GLN A 1 329 ? 24.584 21.278 -2.759 1.00 92.12 329 GLN A N 1
ATOM 2625 C CA . GLN A 1 329 ? 24.830 21.432 -4.188 1.00 92.12 329 GLN A CA 1
ATOM 2626 C C . GLN A 1 329 ? 24.396 20.152 -4.893 1.00 92.12 329 GLN A C 1
ATOM 2628 O O . GLN A 1 329 ? 24.836 19.064 -4.526 1.00 92.12 329 GLN A O 1
ATOM 2633 N N . ARG A 1 330 ? 23.512 20.304 -5.881 1.00 93.12 330 ARG A N 1
ATOM 2634 C CA . ARG A 1 330 ? 23.025 19.234 -6.751 1.00 93.12 330 ARG A CA 1
ATOM 2635 C C . ARG A 1 330 ? 23.109 19.705 -8.212 1.00 93.12 330 ARG A C 1
ATOM 2637 O O . ARG A 1 330 ? 22.864 20.888 -8.461 1.00 93.12 330 ARG A O 1
ATOM 2644 N N . PRO A 1 331 ? 23.397 18.810 -9.168 1.00 93.19 331 PRO A N 1
ATOM 2645 C CA . PRO A 1 331 ? 23.656 17.388 -8.957 1.00 93.19 331 PRO A CA 1
ATOM 2646 C C . PRO A 1 331 ? 25.028 17.103 -8.318 1.00 93.19 331 PRO A C 1
ATOM 2648 O O . PRO A 1 331 ? 25.941 17.917 -8.429 1.00 93.19 331 PRO A O 1
ATOM 2651 N N . VAL A 1 332 ? 25.160 15.958 -7.648 1.00 92.62 332 VAL A N 1
ATOM 2652 C CA . VAL A 1 332 ? 26.402 15.483 -7.020 1.00 92.62 332 VAL A CA 1
ATOM 2653 C C . VAL A 1 332 ? 27.226 14.660 -8.003 1.00 92.62 332 VAL A C 1
ATOM 2655 O O . VAL A 1 332 ? 28.418 14.918 -8.151 1.00 92.62 332 VAL A O 1
ATOM 2658 N N . ASN A 1 333 ? 26.613 13.675 -8.670 1.00 89.38 333 ASN A N 1
ATOM 2659 C CA . ASN A 1 333 ? 27.341 12.735 -9.529 1.00 89.38 333 ASN A CA 1
ATOM 2660 C C . ASN A 1 333 ? 26.931 12.802 -11.001 1.00 89.38 333 ASN A C 1
ATOM 2662 O O . ASN A 1 333 ? 27.794 12.697 -11.873 1.00 89.38 333 ASN A O 1
ATOM 2666 N N . LEU A 1 334 ? 25.641 12.973 -11.299 1.00 93.62 334 LEU A N 1
ATOM 2667 C CA . LEU A 1 334 ? 25.146 12.948 -12.676 1.00 93.62 334 LEU A CA 1
ATOM 2668 C C . LEU A 1 334 ? 24.861 14.369 -13.192 1.00 93.62 334 LEU A C 1
ATOM 2670 O O . LEU A 1 334 ? 23.921 15.000 -12.707 1.00 93.62 334 LEU A O 1
ATOM 2674 N N . PRO A 1 335 ? 25.614 14.893 -14.182 1.00 93.44 335 PRO A N 1
ATOM 2675 C CA . PRO A 1 335 ? 25.357 16.218 -14.744 1.00 93.44 335 PRO A CA 1
ATOM 2676 C C . PRO A 1 335 ? 23.903 16.387 -15.194 1.00 93.44 335 PRO A C 1
ATOM 2678 O O . PRO A 1 335 ? 23.331 15.493 -15.817 1.00 93.44 335 PRO A O 1
ATOM 2681 N N . ARG A 1 336 ? 23.302 17.534 -14.862 1.00 93.88 336 ARG A N 1
ATOM 2682 C CA . ARG A 1 336 ? 21.873 17.781 -15.069 1.00 93.88 336 ARG A CA 1
ATOM 2683 C C . ARG A 1 336 ? 21.595 18.270 -16.485 1.00 93.88 336 ARG A C 1
ATOM 2685 O O . ARG A 1 336 ? 22.166 19.264 -16.920 1.00 93.88 336 ARG A O 1
ATOM 2692 N N . GLU A 1 337 ? 20.628 17.634 -17.130 1.00 94.38 337 GLU A N 1
ATOM 2693 C CA . GLU A 1 337 ? 20.033 18.079 -18.387 1.00 94.38 337 GLU A CA 1
ATOM 2694 C C . GLU A 1 337 ? 18.604 18.619 -18.166 1.00 94.38 337 GLU A C 1
ATOM 2696 O O . GLU A 1 337 ? 17.943 18.202 -17.210 1.00 94.38 337 GLU A O 1
ATOM 2701 N N . PRO A 1 338 ? 18.070 19.496 -19.043 1.00 94.19 338 PRO A N 1
ATOM 2702 C CA . PRO A 1 338 ? 16.752 20.121 -18.850 1.00 94.19 338 PRO A CA 1
ATOM 2703 C C . PRO A 1 338 ? 15.563 19.152 -18.780 1.00 94.19 338 PRO A C 1
ATOM 2705 O O . PRO A 1 338 ? 14.529 19.484 -18.213 1.00 94.19 338 PRO A O 1
ATOM 2708 N N . TRP A 1 339 ? 15.694 17.972 -19.389 1.00 93.75 339 TRP A N 1
ATOM 2709 C CA . TRP A 1 339 ? 14.651 16.942 -19.447 1.00 93.75 339 TRP A CA 1
ATOM 2710 C C . TRP A 1 339 ? 14.696 15.973 -18.263 1.00 93.75 339 TRP A C 1
ATOM 2712 O O . TRP A 1 339 ? 13.779 15.172 -18.103 1.00 93.75 339 TRP A O 1
ATOM 2722 N N . MET A 1 340 ? 15.765 16.000 -17.464 1.00 93.94 340 MET A N 1
ATOM 2723 C CA . MET A 1 340 ? 15.928 15.066 -16.360 1.00 93.94 340 MET A CA 1
ATOM 2724 C C . MET A 1 340 ? 15.042 15.461 -15.188 1.00 93.94 340 MET A C 1
ATOM 2726 O O . MET A 1 340 ? 15.069 16.600 -14.713 1.00 93.94 340 MET A O 1
ATOM 2730 N N . TYR A 1 341 ? 14.327 14.472 -14.667 1.00 92.56 341 TYR A N 1
ATOM 2731 C CA . TYR A 1 341 ? 13.645 14.572 -13.389 1.00 92.56 341 TYR A CA 1
ATOM 2732 C C . TYR A 1 341 ? 14.599 15.013 -12.274 1.00 92.56 341 TYR A C 1
ATOM 2734 O O . TYR A 1 341 ? 15.772 14.631 -12.214 1.00 92.56 341 TYR A O 1
ATOM 2742 N N . MET A 1 342 ? 14.090 15.871 -11.390 1.00 91.12 342 MET A N 1
ATOM 2743 C CA . MET A 1 342 ? 14.945 16.594 -10.463 1.00 91.12 342 MET A CA 1
ATOM 2744 C C . MET A 1 342 ? 15.604 15.715 -9.407 1.00 91.12 342 MET A C 1
ATOM 2746 O O . MET A 1 342 ? 16.637 16.109 -8.860 1.00 91.12 342 MET A O 1
ATOM 2750 N N . GLU A 1 343 ? 15.032 14.543 -9.159 1.00 94.25 343 GLU A N 1
ATOM 2751 C CA . GLU A 1 343 ? 15.539 13.585 -8.191 1.00 94.25 343 GLU A CA 1
ATOM 2752 C C . GLU A 1 343 ? 16.497 12.552 -8.782 1.00 94.25 343 GLU A C 1
ATOM 2754 O O . GLU A 1 343 ? 17.062 11.777 -8.027 1.00 94.25 343 GLU A O 1
ATOM 2759 N N . THR A 1 344 ? 16.787 12.573 -10.084 1.00 95.88 344 THR A N 1
ATOM 2760 C CA . THR A 1 344 ? 17.789 11.667 -10.663 1.00 95.88 344 THR A CA 1
ATOM 2761 C C . THR A 1 344 ? 19.202 12.107 -10.287 1.00 95.88 344 THR A C 1
ATOM 2763 O O . THR A 1 344 ? 19.782 13.001 -10.914 1.00 95.88 344 THR A O 1
ATOM 2766 N N . ASP A 1 345 ? 19.724 11.508 -9.216 1.00 96.44 345 ASP A N 1
ATOM 2767 C CA . ASP A 1 345 ? 21.076 11.688 -8.682 1.00 96.44 345 ASP A CA 1
ATOM 2768 C C . ASP A 1 345 ? 21.376 10.631 -7.598 1.00 96.44 345 ASP A C 1
ATOM 2770 O O . ASP A 1 345 ? 20.465 9.975 -7.087 1.00 96.44 345 ASP A O 1
ATOM 2774 N N . TRP A 1 346 ? 22.642 10.478 -7.212 1.00 97.06 346 TRP A N 1
ATOM 2775 C CA . TRP A 1 346 ? 23.073 9.520 -6.184 1.00 97.06 346 TRP A CA 1
ATOM 2776 C C . TRP A 1 346 ? 24.323 9.991 -5.461 1.00 97.06 346 TRP A C 1
ATOM 2778 O O . TRP A 1 346 ? 25.107 10.770 -6.001 1.00 97.06 346 TRP A O 1
ATOM 2788 N N . GLY A 1 347 ? 24.548 9.498 -4.245 1.00 95.94 347 GLY A N 1
ATOM 2789 C CA . GLY A 1 347 ? 25.782 9.760 -3.512 1.00 95.94 347 GLY A CA 1
ATOM 2790 C C . GLY A 1 347 ? 25.723 9.403 -2.031 1.00 95.94 347 GLY A C 1
ATOM 2791 O O . GLY A 1 347 ? 24.678 9.482 -1.390 1.00 95.94 347 GLY A O 1
ATOM 2792 N N . ALA A 1 348 ? 26.883 9.053 -1.481 1.00 97.25 348 ALA A N 1
ATOM 2793 C CA . ALA A 1 348 ? 27.053 8.845 -0.051 1.00 97.25 348 ALA A CA 1
ATOM 2794 C C . ALA A 1 348 ? 26.969 10.176 0.710 1.00 97.25 348 ALA A C 1
ATOM 2796 O O . ALA A 1 348 ? 27.554 11.178 0.292 1.00 97.25 348 ALA A O 1
ATOM 2797 N N . LEU A 1 349 ? 26.272 10.171 1.844 1.00 97.75 349 LEU A N 1
ATOM 2798 C CA . LEU A 1 349 ? 26.166 11.321 2.736 1.00 97.75 349 LEU A CA 1
ATOM 2799 C C . LEU A 1 349 ? 26.956 11.088 4.027 1.00 97.75 349 LEU A C 1
ATOM 2801 O O . LEU A 1 349 ? 26.760 10.079 4.701 1.00 97.75 349 LEU A O 1
ATOM 2805 N N . GLU A 1 350 ? 27.801 12.046 4.405 1.00 96.94 350 GLU A N 1
ATOM 2806 C CA . GLU A 1 350 ? 28.545 12.043 5.677 1.00 96.94 350 GLU A CA 1
ATOM 2807 C C . GLU A 1 350 ? 27.639 12.468 6.843 1.00 96.94 350 GLU A C 1
ATOM 2809 O O . GLU A 1 350 ? 27.781 13.552 7.407 1.00 96.94 350 GLU A O 1
ATOM 2814 N N . VAL A 1 351 ? 26.644 11.635 7.144 1.00 98.25 351 VAL A N 1
ATOM 2815 C CA . VAL A 1 351 ? 25.641 11.842 8.196 1.00 98.25 351 VAL A CA 1
ATOM 2816 C C . VAL A 1 351 ? 25.281 10.505 8.840 1.00 98.25 351 VAL A C 1
ATOM 2818 O O . VAL A 1 351 ? 25.400 9.448 8.220 1.00 98.25 351 VAL A O 1
ATOM 2821 N N . THR A 1 352 ? 24.803 10.542 10.076 1.00 98.56 352 THR A N 1
ATOM 2822 C CA . THR A 1 352 ? 24.102 9.419 10.714 1.00 98.56 352 THR A CA 1
ATOM 2823 C C . THR A 1 352 ? 22.681 9.257 10.154 1.00 98.56 352 THR A C 1
ATOM 2825 O O . THR A 1 352 ? 22.160 10.153 9.490 1.00 98.56 352 THR A O 1
ATOM 2828 N N . ASP A 1 353 ? 22.009 8.136 10.445 1.00 98.50 353 ASP A N 1
ATOM 2829 C CA . ASP A 1 353 ? 20.611 7.934 10.017 1.00 98.50 353 ASP A CA 1
ATOM 2830 C C . ASP A 1 353 ? 19.666 8.985 10.625 1.00 98.50 353 ASP A C 1
ATOM 2832 O O . ASP A 1 353 ? 18.747 9.464 9.965 1.00 98.50 353 ASP A O 1
ATOM 2836 N N . GLU A 1 354 ? 19.914 9.383 11.876 1.00 98.31 354 GLU A N 1
ATOM 2837 C CA . GLU A 1 354 ? 19.126 10.409 12.566 1.00 98.31 354 GLU A CA 1
ATOM 2838 C C . GLU A 1 354 ? 19.302 11.790 11.923 1.00 98.31 354 GLU A C 1
ATOM 2840 O O . GLU A 1 354 ? 18.325 12.497 11.648 1.00 98.31 354 GLU A O 1
ATOM 2845 N N . GLU A 1 355 ? 20.543 12.163 11.605 1.00 98.50 355 GLU A N 1
ATOM 2846 C CA . GLU A 1 355 ? 20.845 13.398 10.880 1.00 98.50 355 GLU A CA 1
ATOM 2847 C C . GLU A 1 355 ? 20.281 13.376 9.457 1.00 98.50 355 GLU A C 1
ATOM 2849 O O . GLU A 1 355 ? 19.765 14.401 8.994 1.00 98.50 355 GLU A O 1
ATOM 2854 N N . PHE A 1 356 ? 20.289 12.218 8.788 1.00 98.50 356 PHE A N 1
ATOM 2855 C CA . PHE A 1 356 ? 19.626 12.035 7.500 1.00 98.50 356 PHE A CA 1
ATOM 2856 C C . PHE A 1 356 ? 18.123 12.321 7.596 1.00 98.50 356 PHE A C 1
ATOM 2858 O O . PHE A 1 356 ? 17.584 13.052 6.765 1.00 98.50 356 PHE A O 1
ATOM 2865 N N . GLY A 1 357 ? 17.456 11.849 8.649 1.00 98.50 357 GLY A N 1
ATOM 2866 C CA . GLY A 1 357 ? 16.016 12.016 8.816 1.00 98.50 357 GLY A CA 1
ATOM 2867 C C . GLY A 1 357 ? 15.249 11.134 7.832 1.00 98.50 357 GLY A C 1
ATOM 2868 O O . GLY A 1 357 ? 15.497 9.933 7.780 1.00 98.50 357 GLY A O 1
ATOM 2869 N N . GLY A 1 358 ? 14.314 11.700 7.061 1.00 98.06 358 GLY A N 1
ATOM 2870 C CA . GLY A 1 358 ? 13.584 10.952 6.029 1.00 98.06 358 GLY A CA 1
ATOM 2871 C C . GLY A 1 358 ? 12.939 9.676 6.581 1.00 98.06 358 GLY A C 1
ATOM 2872 O O . GLY A 1 358 ? 12.262 9.717 7.611 1.00 98.06 358 GLY A O 1
ATOM 2873 N N . ASP A 1 359 ? 13.218 8.538 5.945 1.00 98.69 359 ASP A N 1
ATOM 2874 C CA . ASP A 1 359 ? 12.715 7.220 6.357 1.00 98.69 359 ASP A CA 1
ATOM 2875 C C . ASP A 1 359 ? 13.145 6.811 7.775 1.00 98.69 359 ASP A C 1
ATOM 2877 O O . ASP A 1 359 ? 12.444 6.046 8.438 1.00 98.69 359 ASP A O 1
ATOM 2881 N N . TRP A 1 360 ? 14.241 7.363 8.307 1.00 98.81 360 TRP A N 1
ATOM 2882 C CA . TRP A 1 360 ? 14.598 7.147 9.709 1.00 98.81 360 TRP A CA 1
ATOM 2883 C C . TRP A 1 360 ? 13.571 7.772 10.655 1.00 98.81 360 TRP A C 1
ATOM 2885 O O . TRP A 1 360 ? 13.160 7.124 11.616 1.00 98.81 360 TRP A O 1
ATOM 2895 N N . LEU A 1 361 ? 13.091 8.989 10.361 1.00 98.88 361 LEU A N 1
ATOM 2896 C CA . LEU A 1 361 ? 12.027 9.628 11.145 1.00 98.88 361 LEU A CA 1
ATOM 2897 C C . LEU A 1 361 ? 10.698 8.881 10.995 1.00 98.88 361 LEU A C 1
ATOM 2899 O O . LEU A 1 361 ? 9.975 8.750 11.979 1.00 98.88 361 LEU A O 1
ATOM 2903 N N . VAL A 1 362 ? 10.407 8.353 9.800 1.00 98.88 362 VAL A N 1
ATOM 2904 C CA . VAL A 1 362 ? 9.241 7.485 9.559 1.00 98.88 362 VAL A CA 1
ATOM 2905 C C . VAL A 1 362 ? 9.324 6.228 10.429 1.00 98.88 362 VAL A C 1
ATOM 2907 O O . VAL A 1 362 ? 8.407 5.966 11.204 1.00 98.88 362 VAL A O 1
ATOM 2910 N N . SER A 1 363 ? 10.439 5.487 10.372 1.00 98.88 363 SER A N 1
ATOM 2911 C CA . SER A 1 363 ? 10.628 4.261 11.165 1.00 98.88 363 SER A CA 1
ATOM 2912 C C . SER A 1 363 ? 10.569 4.524 12.671 1.00 98.88 363 SER A C 1
ATOM 2914 O O . SER A 1 363 ? 9.990 3.734 13.413 1.00 98.88 363 SER A O 1
ATOM 2916 N N . LYS A 1 364 ? 11.119 5.659 13.126 1.00 98.81 364 LYS A N 1
ATOM 2917 C CA . LYS A 1 364 ? 11.060 6.087 14.524 1.00 98.81 364 LYS A CA 1
ATOM 2918 C C . LYS A 1 364 ? 9.621 6.335 14.962 1.00 98.81 364 LYS A C 1
ATOM 2920 O O . LYS A 1 364 ? 9.207 5.770 15.966 1.00 98.81 364 LYS A O 1
ATOM 2925 N N . TRP A 1 365 ? 8.868 7.145 14.216 1.00 98.81 365 TRP A N 1
ATOM 2926 C CA . TRP A 1 365 ? 7.483 7.456 14.568 1.00 98.81 365 TRP A CA 1
ATOM 2927 C C . TRP A 1 365 ? 6.622 6.190 14.590 1.00 98.81 365 TRP A C 1
ATOM 2929 O O . TRP A 1 365 ? 5.929 5.946 15.570 1.00 98.81 365 TRP A O 1
ATOM 2939 N N . VAL A 1 366 ? 6.726 5.332 13.569 1.00 98.88 366 VAL A N 1
ATOM 2940 C CA . VAL A 1 366 ? 5.994 4.053 13.522 1.00 98.88 366 VAL A CA 1
ATOM 2941 C C . VAL A 1 366 ? 6.377 3.162 14.707 1.00 98.88 366 VAL A C 1
ATOM 2943 O O . VAL A 1 366 ? 5.496 2.624 15.373 1.00 98.88 366 VAL A O 1
ATOM 2946 N N . GLY A 1 367 ? 7.670 3.050 15.023 1.00 98.62 367 GLY A N 1
ATOM 2947 C CA . GLY A 1 367 ? 8.145 2.293 16.181 1.00 98.62 367 GLY A CA 1
ATOM 2948 C C . GLY A 1 367 ? 7.610 2.826 17.514 1.00 98.62 367 GLY A C 1
ATOM 2949 O O . GLY A 1 367 ? 7.232 2.044 18.383 1.00 98.62 367 GLY A O 1
ATOM 2950 N N . GLU A 1 368 ? 7.496 4.148 17.667 1.00 98.50 368 GLU A N 1
ATOM 2951 C CA . GLU A 1 368 ? 6.872 4.768 18.841 1.00 98.50 368 GLU A CA 1
ATOM 2952 C C . GLU A 1 368 ? 5.384 4.422 18.957 1.00 98.50 368 GLU A C 1
ATOM 2954 O O . GLU A 1 368 ? 4.903 4.253 20.076 1.00 98.50 368 GLU A O 1
ATOM 2959 N N . GLN A 1 369 ? 4.655 4.288 17.844 1.00 98.19 369 GLN A N 1
ATOM 2960 C CA . GLN A 1 369 ? 3.260 3.835 17.873 1.00 98.19 369 GLN A CA 1
ATOM 2961 C C . GLN A 1 369 ? 3.159 2.346 18.216 1.00 98.19 369 GLN A C 1
ATOM 2963 O O . GLN A 1 369 ? 2.308 1.965 19.016 1.00 98.19 369 GLN A O 1
ATOM 2968 N N . LEU A 1 370 ? 4.048 1.507 17.682 1.00 97.69 370 LEU A N 1
ATOM 2969 C CA . LEU A 1 370 ? 4.086 0.067 17.972 1.00 97.69 370 LEU A CA 1
ATOM 2970 C C . LEU A 1 370 ? 4.438 -0.240 19.434 1.00 97.69 370 LEU A C 1
ATOM 2972 O O . LEU A 1 370 ? 3.933 -1.208 19.997 1.00 97.69 370 LEU A O 1
ATOM 2976 N N . ALA A 1 371 ? 5.256 0.603 20.067 1.00 94.62 371 ALA A N 1
ATOM 2977 C CA . ALA A 1 371 ? 5.615 0.478 21.478 1.00 94.62 371 ALA A CA 1
ATOM 2978 C C . ALA A 1 371 ? 4.486 0.898 22.442 1.00 94.62 371 ALA A C 1
ATOM 2980 O O . ALA A 1 371 ? 4.553 0.606 23.640 1.00 94.62 371 ALA A O 1
ATOM 2981 N N . ARG A 1 372 ? 3.452 1.599 21.957 1.00 89.88 372 ARG A N 1
ATOM 2982 C CA . ARG A 1 372 ? 2.321 2.042 22.782 1.00 89.88 372 ARG A CA 1
ATOM 2983 C C . ARG A 1 372 ? 1.311 0.917 22.969 1.00 89.88 372 ARG A C 1
ATOM 2985 O O . ARG A 1 372 ? 1.074 0.084 22.098 1.00 89.88 372 ARG A O 1
ATOM 2992 N N . LYS A 1 373 ? 0.653 0.941 24.125 1.00 83.12 373 LYS A N 1
ATOM 2993 C CA . LYS A 1 373 ? -0.561 0.160 24.338 1.00 83.12 373 LYS A CA 1
ATOM 2994 C C . LYS A 1 373 ? -1.728 0.893 23.684 1.00 83.12 373 LYS A C 1
ATOM 2996 O O . LYS A 1 373 ? -2.000 2.033 24.052 1.00 83.12 373 LYS A O 1
ATOM 3001 N N . HIS A 1 374 ? -2.421 0.217 22.779 1.00 82.12 374 HIS A N 1
ATOM 3002 C CA . HIS A 1 374 ? -3.625 0.735 22.135 1.00 82.12 374 HIS A CA 1
ATOM 3003 C C . HIS A 1 374 ? -4.873 0.178 22.827 1.00 82.12 374 HIS A C 1
ATOM 3005 O O . HIS A 1 374 ? -4.876 -0.963 23.296 1.00 82.12 374 HIS A O 1
ATOM 3011 N N . GLU A 1 375 ? -5.914 1.001 22.964 1.00 75.25 375 GLU A N 1
ATOM 3012 C CA . GLU A 1 375 ? -7.219 0.541 23.471 1.00 75.25 375 GLU A CA 1
ATOM 3013 C C . GLU A 1 375 ? -8.037 -0.157 22.372 1.00 75.25 375 GLU A C 1
ATOM 3015 O O . GLU A 1 375 ? -8.785 -1.090 22.664 1.00 75.25 375 GLU A O 1
ATOM 3020 N N . GLN A 1 376 ? -7.844 0.275 21.125 1.00 82.50 376 GLN A N 1
ATOM 3021 C CA . GLN A 1 376 ? -8.447 -0.253 19.902 1.00 82.50 376 GLN A CA 1
ATOM 3022 C C . GLN A 1 376 ? -7.393 -1.018 19.087 1.00 82.50 376 GLN A C 1
ATOM 3024 O O . GLN A 1 376 ? -6.201 -0.737 19.241 1.00 82.50 376 GLN A O 1
ATOM 3029 N N . PRO A 1 377 ? -7.786 -1.956 18.206 1.00 91.31 377 PRO A N 1
ATOM 3030 C CA . PRO A 1 377 ? -6.851 -2.490 17.226 1.00 91.31 377 PRO A CA 1
ATOM 3031 C C . PRO A 1 377 ? -6.387 -1.373 16.276 1.00 91.31 377 PRO A C 1
ATOM 3033 O O . PRO A 1 377 ? -7.099 -0.388 16.075 1.00 91.31 377 PRO A O 1
ATOM 3036 N N . PHE A 1 378 ? -5.207 -1.511 15.675 1.00 96.56 378 PHE A N 1
ATOM 3037 C CA . PHE A 1 378 ? -4.647 -0.496 14.782 1.00 96.56 378 PHE A CA 1
ATOM 3038 C C . PHE A 1 378 ? -4.474 -0.966 13.340 1.00 96.56 378 PHE A C 1
ATOM 3040 O O . PHE A 1 378 ? -4.167 -2.127 13.076 1.00 96.56 378 PHE A O 1
ATOM 3047 N N . PHE A 1 379 ? -4.648 -0.034 12.406 1.00 98.62 379 PHE A N 1
ATOM 3048 C CA . PHE A 1 379 ? -4.095 -0.103 11.060 1.00 98.62 379 PHE A CA 1
ATOM 3049 C C . PHE A 1 379 ? -2.970 0.929 10.989 1.00 98.62 379 PHE A C 1
ATOM 3051 O O . PHE A 1 379 ? -3.219 2.129 11.053 1.00 98.62 379 PHE A O 1
ATOM 3058 N N . LEU A 1 380 ? -1.724 0.473 10.906 1.00 98.88 380 LEU A N 1
ATOM 3059 C CA . LEU A 1 380 ? -0.546 1.328 10.960 1.00 98.88 380 LEU A CA 1
ATOM 3060 C C . LEU A 1 380 ? 0.260 1.191 9.674 1.00 98.88 380 LEU A C 1
ATOM 3062 O O . LEU A 1 380 ? 0.900 0.167 9.435 1.00 98.88 380 LEU A O 1
ATOM 3066 N N . ALA A 1 381 ? 0.245 2.231 8.848 1.00 98.88 381 ALA A N 1
ATOM 3067 C CA . ALA A 1 381 ? 0.953 2.249 7.578 1.00 98.88 381 ALA A CA 1
ATOM 3068 C C . ALA A 1 381 ? 2.347 2.888 7.703 1.00 98.88 381 ALA A C 1
ATOM 3070 O O . ALA A 1 381 ? 2.509 3.972 8.262 1.00 98.88 381 ALA A O 1
ATOM 3071 N N . CYS A 1 382 ? 3.362 2.233 7.141 1.00 98.94 382 CYS A N 1
ATOM 3072 C CA . CYS A 1 382 ? 4.749 2.689 7.126 1.00 98.94 382 CYS A CA 1
ATOM 3073 C C . CYS A 1 382 ? 5.235 2.823 5.678 1.00 98.94 382 CYS A C 1
ATOM 3075 O O . CYS A 1 382 ? 5.475 1.823 5.009 1.00 98.94 382 CYS A O 1
ATOM 3077 N N . GLY A 1 383 ? 5.353 4.053 5.183 1.00 98.75 383 GLY A N 1
ATOM 3078 C CA . GLY A 1 383 ? 5.758 4.366 3.815 1.00 98.75 383 GLY A CA 1
ATOM 3079 C C . GLY A 1 383 ? 7.223 4.770 3.719 1.00 98.75 383 GLY A C 1
ATOM 3080 O O . GLY A 1 383 ? 7.546 5.950 3.869 1.00 98.75 383 GLY A O 1
ATOM 3081 N N . ILE A 1 384 ? 8.094 3.805 3.440 1.00 98.81 384 ILE A N 1
ATOM 3082 C CA . ILE A 1 384 ? 9.531 4.002 3.222 1.00 98.81 384 ILE A CA 1
ATOM 3083 C C . ILE A 1 384 ? 9.760 4.492 1.784 1.00 98.81 384 ILE A C 1
ATOM 3085 O O . ILE A 1 384 ? 9.308 3.864 0.824 1.00 98.81 384 ILE A O 1
ATOM 3089 N N . TYR A 1 385 ? 10.433 5.634 1.631 1.00 98.56 385 TYR A N 1
ATOM 3090 C CA . TYR A 1 385 ? 10.676 6.282 0.340 1.00 98.56 385 TYR A CA 1
ATOM 3091 C C . TYR A 1 385 ? 11.864 5.694 -0.422 1.00 98.56 385 TYR A C 1
ATOM 3093 O O . TYR A 1 385 ? 11.894 5.738 -1.645 1.00 98.56 385 TYR A O 1
ATOM 3101 N N . ARG A 1 386 ? 12.880 5.158 0.253 1.00 98.31 386 ARG A N 1
ATOM 3102 C CA . ARG A 1 386 ? 13.965 4.449 -0.438 1.00 98.31 386 ARG A CA 1
ATOM 3103 C C . ARG A 1 386 ? 13.503 3.042 -0.850 1.00 98.31 386 ARG A C 1
ATOM 3105 O O . ARG A 1 386 ? 12.752 2.429 -0.097 1.00 98.31 386 ARG A O 1
ATOM 3112 N N . PRO A 1 387 ? 13.970 2.507 -1.993 1.00 98.31 387 PRO A N 1
ATOM 3113 C CA . PRO A 1 387 ? 15.033 3.023 -2.859 1.00 98.31 387 PRO A CA 1
ATOM 3114 C C . PRO A 1 387 ? 14.589 3.916 -4.041 1.00 98.31 387 PRO A C 1
ATOM 3116 O O . PRO A 1 387 ? 15.319 3.975 -5.028 1.00 98.31 387 PRO A O 1
ATOM 3119 N N . HIS A 1 388 ? 13.483 4.668 -3.977 1.00 98.19 388 HIS A N 1
ATOM 3120 C CA . HIS A 1 388 ? 13.207 5.714 -4.984 1.00 98.19 388 HIS A CA 1
ATOM 3121 C C . HIS A 1 388 ? 14.394 6.686 -5.107 1.00 98.19 388 HIS A C 1
ATOM 3123 O O . HIS A 1 388 ? 15.180 6.854 -4.171 1.00 98.19 388 HIS A O 1
ATOM 3129 N N . GLU A 1 389 ? 14.549 7.355 -6.246 1.00 95.94 389 GLU A N 1
ATOM 3130 C CA . GLU A 1 389 ? 15.568 8.398 -6.428 1.00 95.94 389 GLU A CA 1
ATOM 3131 C C . GLU A 1 389 ? 15.238 9.689 -5.618 1.00 95.94 389 GLU A C 1
ATOM 3133 O O . GLU A 1 389 ? 14.078 9.942 -5.272 1.00 95.94 389 GLU A O 1
ATOM 3138 N N . PRO A 1 390 ? 16.216 10.519 -5.213 1.00 97.12 390 PRO A N 1
ATOM 3139 C CA . PRO A 1 390 ? 17.649 10.362 -5.416 1.00 97.12 390 PRO A CA 1
ATOM 3140 C C . PRO A 1 390 ? 18.229 9.362 -4.421 1.00 97.12 390 PRO A C 1
ATOM 3142 O O . PRO A 1 390 ? 17.831 9.321 -3.254 1.00 97.12 390 PRO A O 1
ATOM 3145 N N . TRP A 1 391 ? 19.245 8.618 -4.840 1.00 98.06 391 TRP A N 1
ATOM 3146 C CA . TRP A 1 391 ? 19.912 7.624 -3.997 1.00 98.06 391 TRP A CA 1
ATOM 3147 C C . TRP A 1 391 ? 20.981 8.269 -3.124 1.00 98.06 391 TRP A C 1
ATOM 3149 O O . TRP A 1 391 ? 22.180 7.999 -3.231 1.00 98.06 391 TRP A O 1
ATOM 3159 N N . PHE A 1 392 ? 20.513 9.184 -2.279 1.00 97.88 392 PHE A N 1
ATOM 3160 C CA . PHE A 1 392 ? 21.272 9.751 -1.183 1.00 97.88 392 PHE A CA 1
ATOM 3161 C C . PHE A 1 392 ? 20.880 9.049 0.109 1.00 97.88 392 PHE A C 1
ATOM 3163 O O . PHE A 1 392 ? 19.741 9.168 0.566 1.00 97.88 392 PHE A O 1
ATOM 3170 N N . VAL A 1 393 ? 21.840 8.341 0.696 1.00 98.50 393 VAL A N 1
ATOM 3171 C CA . VAL A 1 393 ? 21.718 7.676 1.997 1.00 98.50 393 VAL A CA 1
ATOM 3172 C C . VAL A 1 393 ? 23.035 7.821 2.773 1.00 98.50 393 VAL A C 1
ATOM 3174 O O . VAL A 1 393 ? 24.066 8.153 2.170 1.00 98.50 393 VAL A O 1
ATOM 3177 N N . PRO A 1 394 ? 23.034 7.615 4.104 1.00 98.62 394 PRO A N 1
ATOM 3178 C CA . PRO A 1 394 ? 24.249 7.643 4.914 1.00 98.62 394 PRO A CA 1
ATOM 3179 C C . PRO A 1 394 ? 25.384 6.790 4.333 1.00 98.62 394 PRO A C 1
ATOM 3181 O O . PRO A 1 394 ? 25.168 5.668 3.870 1.00 98.62 394 PRO A O 1
ATOM 3184 N N . LYS A 1 395 ? 26.617 7.302 4.396 1.00 98.31 395 LYS A N 1
ATOM 3185 C CA . LYS A 1 395 ? 27.809 6.679 3.802 1.00 98.31 395 LYS A CA 1
ATOM 3186 C C . LYS A 1 395 ? 28.021 5.227 4.226 1.00 98.31 395 LYS A C 1
ATOM 3188 O O . LYS A 1 395 ? 28.412 4.418 3.392 1.00 98.31 395 LYS A O 1
ATOM 3193 N N . LYS A 1 396 ? 27.683 4.874 5.468 1.00 98.12 396 LYS A N 1
ATOM 3194 C CA . LYS A 1 396 ? 27.815 3.499 5.972 1.00 98.12 396 LYS A CA 1
ATOM 3195 C C . LYS A 1 396 ? 27.085 2.449 5.117 1.00 98.12 396 LYS A C 1
ATOM 3197 O O . LYS A 1 396 ? 27.486 1.293 5.122 1.00 98.12 396 LYS A O 1
ATOM 3202 N N . TYR A 1 397 ? 26.038 2.835 4.380 1.00 98.44 397 TYR A N 1
ATOM 3203 C CA . TYR A 1 397 ? 25.322 1.934 3.468 1.00 98.44 397 TYR A CA 1
ATOM 3204 C C . TYR A 1 397 ? 25.999 1.799 2.103 1.00 98.44 397 TYR A C 1
ATOM 3206 O O . TYR A 1 397 ? 25.783 0.808 1.423 1.00 98.44 397 TYR A O 1
ATOM 3214 N N . PHE A 1 398 ? 26.839 2.758 1.708 1.00 98.38 398 PHE A N 1
ATOM 3215 C CA . PHE A 1 398 ? 27.695 2.649 0.524 1.00 98.38 398 PHE A CA 1
ATOM 3216 C C . PHE A 1 398 ? 28.959 1.827 0.794 1.00 98.38 398 PHE A C 1
ATOM 3218 O O . PHE A 1 398 ? 29.488 1.215 -0.130 1.00 98.38 398 PHE A O 1
ATOM 3225 N N . ASP A 1 399 ? 29.450 1.811 2.037 1.00 97.00 399 ASP A N 1
ATOM 3226 C CA . ASP A 1 399 ? 30.728 1.181 2.398 1.00 97.00 399 ASP A CA 1
ATOM 3227 C C . ASP A 1 399 ? 30.758 -0.336 2.130 1.00 97.00 399 ASP A C 1
ATOM 3229 O O . ASP A 1 399 ? 31.826 -0.889 1.879 1.00 97.00 399 ASP A O 1
ATOM 3233 N N . GLY A 1 400 ? 29.596 -1.001 2.122 1.00 94.25 400 GLY A N 1
ATOM 3234 C CA . GLY A 1 400 ? 29.461 -2.417 1.754 1.00 94.25 400 GLY A CA 1
ATOM 3235 C C . GLY A 1 400 ? 29.491 -2.699 0.247 1.00 94.25 400 GLY A C 1
ATOM 3236 O O . GLY A 1 400 ? 29.457 -3.861 -0.148 1.00 94.25 400 GLY A O 1
ATOM 3237 N N . PHE A 1 401 ? 29.553 -1.662 -0.593 1.00 97.94 401 PHE A N 1
ATOM 3238 C CA . PHE A 1 401 ? 29.467 -1.769 -2.050 1.00 97.94 401 PHE A CA 1
ATOM 3239 C C . PHE A 1 401 ? 30.602 -0.995 -2.735 1.00 97.94 401 PHE A C 1
ATOM 3241 O O . PHE A 1 401 ? 30.347 0.066 -3.309 1.00 97.94 401 PHE A O 1
ATOM 3248 N N . PRO A 1 402 ? 31.862 -1.463 -2.695 1.00 97.50 402 PRO A N 1
ATOM 3249 C CA . PRO A 1 402 ? 32.955 -0.814 -3.420 1.00 97.50 402 PRO A CA 1
ATOM 3250 C C . PRO A 1 402 ? 32.638 -0.719 -4.921 1.00 97.50 402 PRO A C 1
ATOM 3252 O O . PRO A 1 402 ? 32.202 -1.692 -5.533 1.00 97.50 402 PRO A O 1
ATOM 3255 N N . VAL A 1 403 ? 32.818 0.459 -5.531 1.00 96.88 403 VAL A N 1
ATOM 3256 C CA . VAL A 1 403 ? 32.313 0.746 -6.894 1.00 96.88 403 VAL A CA 1
ATOM 3257 C C . VAL A 1 403 ? 32.949 -0.152 -7.965 1.00 96.88 403 VAL A C 1
ATOM 3259 O O . VAL A 1 403 ? 32.313 -0.525 -8.952 1.00 96.88 403 VAL A O 1
ATOM 3262 N N . GLU A 1 404 ? 34.209 -0.511 -7.760 1.00 96.81 404 GLU A N 1
ATOM 3263 C CA . GLU A 1 404 ? 35.006 -1.411 -8.586 1.00 96.81 404 GLU A CA 1
ATOM 3264 C C . GLU A 1 404 ? 34.547 -2.874 -8.504 1.00 96.81 404 GLU A C 1
ATOM 3266 O O . GLU A 1 404 ? 34.759 -3.623 -9.456 1.00 96.81 404 GLU A O 1
ATOM 3271 N N . GLU A 1 405 ? 33.861 -3.258 -7.425 1.00 97.69 405 GLU A N 1
ATOM 3272 C CA . GLU A 1 405 ? 33.325 -4.607 -7.199 1.00 97.69 405 GLU A CA 1
ATOM 3273 C C . GLU A 1 405 ? 31.846 -4.737 -7.594 1.00 97.69 405 GLU A C 1
ATOM 3275 O O . GLU A 1 405 ? 31.274 -5.825 -7.510 1.00 97.69 405 GLU A O 1
ATOM 3280 N N . ILE A 1 406 ? 31.206 -3.647 -8.034 1.00 98.06 406 ILE A N 1
ATOM 3281 C CA . ILE A 1 406 ? 29.802 -3.664 -8.459 1.00 98.06 406 ILE A CA 1
ATOM 3282 C C . ILE A 1 406 ? 29.616 -4.619 -9.637 1.00 98.06 406 ILE A C 1
ATOM 3284 O O . ILE A 1 406 ? 30.285 -4.521 -10.668 1.00 98.06 406 ILE A O 1
ATOM 3288 N N . GLN A 1 407 ? 28.672 -5.534 -9.498 1.00 96.81 407 GLN A N 1
ATOM 3289 C CA . GLN A 1 407 ? 28.215 -6.403 -10.566 1.00 96.81 407 GLN A CA 1
ATOM 3290 C C . GLN A 1 407 ? 27.126 -5.682 -11.357 1.00 96.81 407 GLN A C 1
ATOM 3292 O O . GLN A 1 407 ? 26.357 -4.886 -10.819 1.00 96.81 407 GLN A O 1
ATOM 3297 N N . MET A 1 408 ? 27.121 -5.904 -12.668 1.00 95.69 408 MET A N 1
ATOM 3298 C CA . MET A 1 408 ? 26.052 -5.395 -13.519 1.00 95.69 408 MET A CA 1
ATOM 3299 C C . MET A 1 408 ? 24.810 -6.286 -13.351 1.00 95.69 408 MET A C 1
ATOM 3301 O O . MET A 1 408 ? 24.967 -7.458 -12.996 1.00 95.69 408 MET A O 1
ATOM 3305 N N . PRO A 1 409 ? 23.597 -5.773 -13.624 1.00 92.62 409 PRO A N 1
ATOM 3306 C CA . PRO A 1 409 ? 22.384 -6.575 -13.544 1.00 92.62 409 PRO A CA 1
ATOM 3307 C C . PRO A 1 409 ? 22.465 -7.871 -14.363 1.00 92.62 409 PRO A C 1
ATOM 3309 O O . PRO A 1 409 ? 23.012 -7.887 -15.465 1.00 92.62 409 PRO A O 1
ATOM 3312 N N . LEU A 1 410 ? 21.894 -8.960 -13.837 1.00 85.50 410 LEU A N 1
ATOM 3313 C CA . LEU A 1 410 ? 21.952 -10.288 -14.467 1.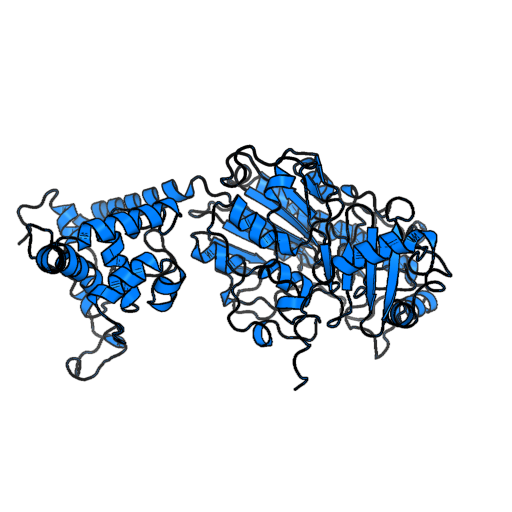00 85.50 410 LEU A CA 1
ATOM 3314 C C . LEU A 1 410 ? 21.182 -10.367 -15.800 1.00 85.50 410 LEU A C 1
ATOM 3316 O O . LEU A 1 410 ? 21.485 -11.224 -16.622 1.00 85.50 410 LEU A O 1
ATOM 3320 N N . GLY A 1 411 ? 20.202 -9.481 -16.009 1.00 82.56 411 GLY A N 1
ATOM 3321 C CA . GLY A 1 411 ? 19.294 -9.493 -17.160 1.00 82.56 411 GLY A CA 1
ATOM 3322 C C . GLY A 1 411 ? 19.723 -8.642 -18.359 1.00 82.56 411 GLY A C 1
ATOM 3323 O O . GLY A 1 411 ? 18.905 -8.434 -19.251 1.00 82.56 411 GLY A O 1
ATOM 3324 N N . LEU A 1 412 ? 20.950 -8.106 -18.385 1.00 91.06 412 LEU A N 1
ATOM 3325 C CA . LEU A 1 412 ? 21.399 -7.243 -19.484 1.00 91.06 412 LEU A CA 1
ATOM 3326 C C . LEU A 1 412 ? 21.611 -8.026 -20.787 1.00 91.06 412 LEU A C 1
ATOM 3328 O O . LEU A 1 412 ? 22.321 -9.031 -20.806 1.00 91.06 412 LEU A O 1
ATOM 3332 N N . ASN A 1 413 ? 21.061 -7.500 -21.880 1.00 88.31 413 ASN A N 1
ATOM 3333 C CA . ASN A 1 413 ? 21.242 -7.993 -23.241 1.00 88.31 413 ASN A CA 1
ATOM 3334 C C . ASN A 1 413 ? 21.264 -6.787 -24.205 1.00 88.31 413 ASN A C 1
ATOM 3336 O O . ASN A 1 413 ? 20.454 -5.877 -24.050 1.00 88.31 413 ASN A O 1
ATOM 3340 N N . GLU A 1 414 ? 22.223 -6.743 -25.138 1.00 80.44 414 GLU A N 1
ATOM 3341 C CA . GLU A 1 414 ? 22.469 -5.572 -26.005 1.00 80.44 414 GLU A CA 1
ATOM 3342 C C . GLU A 1 414 ? 21.431 -5.420 -27.131 1.00 80.44 414 GLU A C 1
ATOM 3344 O O . GLU A 1 414 ? 21.202 -4.299 -27.564 1.00 80.44 414 GLU A O 1
ATOM 3349 N N . ASP A 1 415 ? 20.753 -6.505 -27.532 1.00 84.44 415 ASP A N 1
ATOM 3350 C CA . ASP A 1 415 ? 19.773 -6.518 -28.638 1.00 84.44 415 ASP A CA 1
ATOM 3351 C C . ASP A 1 415 ? 18.344 -6.852 -28.146 1.00 84.44 415 ASP A C 1
ATOM 3353 O O . ASP A 1 415 ? 17.505 -7.397 -28.865 1.00 84.44 415 ASP A O 1
ATOM 3357 N N . ASP A 1 416 ? 18.060 -6.570 -26.872 1.00 88.12 416 ASP A N 1
ATOM 3358 C CA . ASP A 1 416 ? 16.879 -7.062 -26.141 1.00 88.12 416 ASP A CA 1
ATOM 3359 C C . ASP A 1 416 ? 15.525 -6.475 -26.598 1.00 88.12 416 ASP A C 1
ATOM 3361 O O . ASP A 1 416 ? 14.457 -6.841 -26.094 1.00 88.12 416 ASP A O 1
ATOM 3365 N N . LEU A 1 417 ? 15.568 -5.513 -27.519 1.00 93.00 417 LEU A N 1
ATOM 3366 C CA . LEU A 1 417 ? 14.406 -4.798 -28.046 1.00 93.00 417 LEU A CA 1
ATOM 3367 C C . LEU A 1 417 ? 14.158 -5.072 -29.540 1.00 93.00 417 LEU A C 1
ATOM 3369 O O . LEU A 1 417 ? 13.165 -4.597 -30.097 1.00 93.00 417 LEU A O 1
ATOM 3373 N N . ASP A 1 418 ? 15.021 -5.840 -30.204 1.00 94.00 418 ASP A N 1
ATOM 3374 C CA . ASP A 1 418 ? 14.941 -6.048 -31.655 1.00 94.00 418 ASP A CA 1
ATOM 3375 C C . ASP A 1 418 ? 13.707 -6.858 -32.082 1.00 94.00 418 ASP A C 1
ATOM 3377 O O . ASP A 1 418 ? 13.199 -6.690 -33.195 1.00 94.00 418 ASP A O 1
ATOM 3381 N N . ASP A 1 419 ? 13.198 -7.726 -31.203 1.00 94.75 419 ASP A N 1
ATOM 3382 C CA . ASP A 1 419 ? 12.081 -8.633 -31.485 1.00 94.75 419 ASP A CA 1
ATOM 3383 C C . ASP A 1 419 ? 10.722 -8.169 -30.921 1.00 94.75 419 ASP A C 1
ATOM 3385 O O . ASP A 1 419 ? 9.705 -8.860 -31.081 1.00 94.75 419 ASP A O 1
ATOM 3389 N N . ILE A 1 420 ? 10.671 -6.979 -30.311 1.00 95.50 420 ILE A N 1
ATOM 3390 C CA . ILE A 1 420 ? 9.437 -6.397 -29.769 1.00 95.50 420 ILE A CA 1
ATOM 3391 C C . ILE A 1 420 ? 8.807 -5.361 -30.724 1.00 95.50 420 ILE A C 1
ATOM 3393 O O . ILE A 1 420 ? 9.483 -4.796 -31.587 1.00 95.50 420 ILE A O 1
ATOM 3397 N N . PRO A 1 421 ? 7.495 -5.075 -30.606 1.00 95.31 421 PRO A N 1
ATOM 3398 C CA . PRO A 1 421 ? 6.812 -4.118 -31.477 1.00 95.31 421 PRO A CA 1
ATOM 3399 C C . PRO A 1 421 ? 7.362 -2.681 -31.365 1.00 95.31 421 PRO A C 1
ATOM 3401 O O . PRO A 1 421 ? 7.804 -2.280 -30.289 1.00 95.31 421 PRO A O 1
ATOM 3404 N N . PRO A 1 422 ? 7.211 -1.828 -32.403 1.00 94.50 422 PRO A N 1
ATOM 3405 C CA . PRO A 1 422 ? 7.740 -0.456 -32.394 1.00 94.50 422 PRO A CA 1
ATOM 3406 C C . PRO A 1 422 ? 7.293 0.408 -31.206 1.00 94.50 422 PRO A C 1
ATOM 3408 O O . PRO A 1 422 ? 8.048 1.247 -30.721 1.00 94.50 422 PRO A O 1
ATOM 3411 N N . LEU A 1 423 ? 6.057 0.223 -30.731 1.00 92.25 423 LEU A N 1
ATOM 3412 C CA . LEU A 1 423 ? 5.563 0.944 -29.558 1.00 92.25 423 LEU A CA 1
ATOM 3413 C C . LEU A 1 423 ? 6.187 0.420 -28.253 1.00 92.25 423 LEU A C 1
ATOM 3415 O O . LEU A 1 423 ? 6.451 1.221 -27.361 1.00 92.25 423 LEU A O 1
ATOM 3419 N N . GLY A 1 424 ? 6.483 -0.880 -28.174 1.00 92.81 424 GLY A N 1
ATOM 3420 C CA . GLY A 1 424 ? 7.268 -1.464 -27.087 1.00 92.81 424 GLY A CA 1
ATOM 3421 C C . GLY A 1 424 ? 8.682 -0.890 -27.048 1.00 92.81 424 GLY A C 1
ATOM 3422 O O . GLY A 1 424 ? 9.097 -0.396 -26.006 1.00 92.81 424 GLY A O 1
ATOM 3423 N N . GLN A 1 425 ? 9.369 -0.805 -28.193 1.00 93.56 425 GLN A N 1
ATOM 3424 C CA . GLN A 1 425 ? 10.707 -0.190 -28.289 1.00 93.56 425 GLN A CA 1
ATOM 3425 C C . GLN A 1 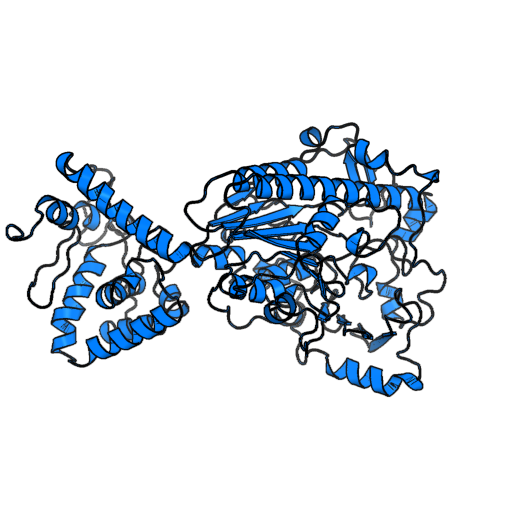425 ? 10.708 1.282 -27.844 1.00 93.56 425 GLN A C 1
ATOM 3427 O O . GLN A 1 425 ? 11.587 1.724 -27.102 1.00 93.56 425 GLN A O 1
ATOM 3432 N N . ALA A 1 426 ? 9.694 2.047 -28.265 1.00 90.75 426 ALA A N 1
ATOM 3433 C CA . ALA A 1 426 ? 9.565 3.464 -27.929 1.00 90.75 426 ALA A CA 1
ATOM 3434 C C . ALA A 1 426 ? 9.246 3.722 -26.445 1.00 90.75 426 ALA A C 1
ATOM 3436 O O . ALA A 1 426 ? 9.626 4.766 -25.920 1.00 90.75 426 ALA A O 1
ATOM 3437 N N . LEU A 1 427 ? 8.524 2.810 -25.786 1.00 86.81 427 LEU A N 1
ATOM 3438 C CA . LEU A 1 427 ? 8.241 2.881 -24.346 1.00 86.81 427 LEU A CA 1
ATOM 3439 C C . LEU A 1 427 ? 9.363 2.256 -23.503 1.00 86.81 427 LEU A C 1
ATOM 3441 O O . LEU A 1 427 ? 9.526 2.621 -22.339 1.00 86.81 427 LEU A O 1
ATOM 3445 N N . GLY A 1 428 ? 10.119 1.323 -24.082 1.00 85.88 428 GLY A N 1
ATOM 3446 C CA . GLY A 1 428 ? 11.217 0.619 -23.433 1.00 85.88 428 GLY A CA 1
ATOM 3447 C C . GLY A 1 428 ? 12.519 1.392 -23.394 1.00 85.88 428 GLY A C 1
ATOM 3448 O O . GLY A 1 428 ? 13.149 1.432 -22.352 1.00 85.88 428 GLY A O 1
ATOM 3449 N N . THR A 1 429 ? 12.903 2.093 -24.455 1.00 88.69 429 THR A N 1
ATOM 3450 C CA . THR A 1 429 ? 14.113 2.930 -24.411 1.00 88.69 429 THR A CA 1
ATOM 3451 C C . THR A 1 429 ? 13.841 4.273 -23.743 1.00 88.69 429 THR A C 1
ATOM 3453 O O . THR A 1 429 ? 12.791 4.891 -23.933 1.00 88.69 429 THR A O 1
ATOM 3456 N N . ASN A 1 430 ? 14.811 4.791 -22.985 1.00 91.69 430 ASN A N 1
ATOM 3457 C CA . ASN A 1 430 ? 14.762 6.185 -22.555 1.00 91.69 430 ASN A CA 1
ATOM 3458 C C . ASN A 1 430 ? 16.138 6.862 -22.526 1.00 91.69 430 ASN A C 1
ATOM 3460 O O . ASN A 1 430 ? 17.197 6.250 -22.636 1.00 91.69 430 ASN A O 1
ATOM 3464 N N . ARG A 1 431 ? 16.120 8.190 -22.387 1.00 94.81 431 ARG A N 1
ATOM 3465 C CA . ARG A 1 431 ? 17.323 9.032 -22.486 1.00 94.81 431 ARG A CA 1
ATOM 3466 C C . ARG A 1 431 ? 18.261 8.907 -21.282 1.00 94.81 431 ARG A C 1
ATOM 3468 O O . ARG A 1 431 ? 19.395 9.378 -21.360 1.00 94.81 431 ARG A O 1
ATOM 3475 N N . TYR A 1 432 ? 17.798 8.326 -20.174 1.00 96.50 432 TYR A N 1
ATOM 3476 C CA . TYR A 1 432 ? 18.547 8.283 -18.923 1.00 96.50 432 TYR A CA 1
ATOM 3477 C C . TYR A 1 432 ? 19.729 7.326 -19.008 1.00 96.50 432 TYR A C 1
ATOM 3479 O O . TYR A 1 432 ? 20.844 7.751 -18.713 1.00 96.50 432 TYR A O 1
ATOM 3487 N N . LEU A 1 433 ? 19.523 6.084 -19.459 1.00 95.19 433 LEU A N 1
ATOM 3488 C CA . LEU A 1 433 ? 20.597 5.086 -19.513 1.00 95.19 433 LEU A CA 1
ATOM 3489 C C . LEU A 1 433 ? 21.781 5.574 -20.361 1.00 95.19 433 LEU A C 1
ATOM 3491 O O . LEU A 1 433 ? 22.915 5.603 -19.881 1.00 95.19 433 LEU A O 1
ATOM 3495 N N . ALA A 1 434 ? 21.507 6.059 -21.575 1.00 95.44 434 ALA A N 1
ATOM 3496 C CA . ALA A 1 434 ? 22.534 6.589 -22.472 1.00 95.44 434 ALA A CA 1
ATOM 3497 C C . ALA A 1 434 ? 23.302 7.776 -21.855 1.00 95.44 434 ALA A C 1
ATOM 3499 O O . ALA A 1 434 ? 24.525 7.872 -21.978 1.00 95.44 434 ALA A O 1
ATOM 3500 N N . HIS A 1 435 ? 22.608 8.678 -21.150 1.00 97.38 435 HIS A N 1
ATOM 3501 C CA . HIS A 1 435 ? 23.243 9.799 -20.448 1.00 97.38 435 HIS A CA 1
ATOM 3502 C C . HIS A 1 435 ? 24.140 9.322 -19.298 1.00 97.38 435 HIS A C 1
ATOM 3504 O O . HIS A 1 435 ? 25.275 9.775 -19.149 1.00 97.38 435 HIS A O 1
ATOM 3510 N N . ILE A 1 436 ? 23.668 8.354 -18.518 1.00 97.31 436 ILE A N 1
ATOM 3511 C CA . ILE A 1 436 ? 24.404 7.751 -17.402 1.00 97.31 436 ILE A CA 1
ATOM 3512 C C . ILE A 1 436 ? 25.675 7.050 -17.895 1.00 97.31 436 ILE A C 1
ATOM 3514 O O . ILE A 1 436 ? 26.749 7.239 -17.315 1.00 97.31 436 ILE A O 1
ATOM 3518 N N . GLN A 1 437 ? 25.575 6.285 -18.982 1.00 96.56 437 GLN A N 1
ATOM 3519 C CA . GLN A 1 437 ? 26.706 5.617 -19.626 1.00 96.56 437 GLN A CA 1
ATOM 3520 C C . GLN A 1 437 ? 27.721 6.626 -20.167 1.00 96.56 437 GLN A C 1
ATOM 3522 O O . GLN A 1 437 ? 28.910 6.515 -19.864 1.00 96.56 437 GLN A O 1
ATOM 3527 N N . LYS A 1 438 ? 27.260 7.660 -20.885 1.00 97.56 438 LYS A N 1
ATOM 3528 C CA . LYS A 1 438 ? 28.107 8.744 -21.416 1.00 97.56 438 LYS A CA 1
ATOM 3529 C C . LYS A 1 438 ? 28.956 9.406 -20.330 1.00 97.56 438 LYS A C 1
ATOM 3531 O O . LYS A 1 438 ? 30.095 9.788 -20.588 1.00 97.56 438 LYS A O 1
ATOM 3536 N N . HIS A 1 439 ? 28.414 9.543 -19.122 1.00 97.69 439 HIS A N 1
ATOM 3537 C CA . HIS A 1 439 ? 29.110 10.145 -17.986 1.00 97.69 439 HIS A CA 1
ATOM 3538 C C . HIS A 1 439 ? 29.855 9.134 -17.096 1.00 97.69 439 HIS A C 1
ATOM 3540 O O . HIS A 1 439 ? 30.399 9.525 -16.064 1.00 97.69 439 HIS A O 1
ATOM 3546 N N . GLY A 1 440 ? 29.911 7.852 -17.478 1.00 96.94 440 GLY A N 1
ATOM 3547 C CA . GLY A 1 440 ? 30.611 6.808 -16.724 1.00 96.94 440 GLY A CA 1
ATOM 3548 C C . GLY A 1 440 ? 29.994 6.528 -15.351 1.00 96.94 440 GLY A C 1
ATOM 3549 O O . GLY A 1 440 ? 30.691 6.093 -14.436 1.00 96.94 440 GLY A O 1
ATOM 3550 N N . GLN A 1 441 ? 28.698 6.804 -15.180 1.00 97.56 441 GLN A N 1
ATOM 3551 C CA . GLN A 1 441 ? 28.024 6.749 -13.883 1.00 97.56 441 GLN A CA 1
ATOM 3552 C C . GLN A 1 441 ? 27.206 5.474 -13.656 1.00 97.56 441 GLN A C 1
ATOM 3554 O O . GLN A 1 441 ? 26.640 5.314 -12.582 1.00 97.56 441 GLN A O 1
ATOM 3559 N N . TRP A 1 442 ? 27.158 4.545 -14.613 1.00 97.31 442 TRP A N 1
ATOM 3560 C CA . TRP A 1 442 ? 26.273 3.377 -14.530 1.00 97.31 442 TRP A CA 1
ATOM 3561 C C . TRP A 1 442 ? 26.532 2.508 -13.288 1.00 97.31 442 TRP A C 1
ATOM 3563 O O . TRP A 1 442 ? 25.628 2.299 -12.480 1.00 97.31 442 TRP A O 1
ATOM 3573 N N . ARG A 1 443 ? 27.792 2.114 -13.051 1.00 97.75 443 ARG A N 1
ATOM 3574 C CA . ARG A 1 443 ? 28.199 1.364 -11.844 1.00 97.75 443 ARG A CA 1
ATOM 3575 C C . ARG A 1 443 ? 27.927 2.128 -10.545 1.00 97.75 443 ARG A C 1
ATOM 3577 O O . ARG A 1 443 ? 27.520 1.529 -9.559 1.00 97.75 443 ARG A O 1
ATOM 3584 N N . ARG A 1 444 ? 28.118 3.452 -10.544 1.00 97.88 444 ARG A N 1
ATOM 3585 C CA . ARG A 1 444 ? 27.844 4.318 -9.381 1.00 97.88 444 ARG A CA 1
ATOM 3586 C C . ARG A 1 444 ? 26.348 4.467 -9.106 1.00 97.88 444 ARG A C 1
ATOM 3588 O O . ARG A 1 444 ? 25.954 4.540 -7.948 1.00 97.88 444 ARG A O 1
ATOM 3595 N N . GLY A 1 445 ? 25.521 4.474 -10.147 1.00 97.88 445 GLY A N 1
ATOM 3596 C CA . GLY A 1 445 ? 24.073 4.421 -10.011 1.00 97.88 445 GLY A CA 1
ATOM 3597 C C . GLY A 1 445 ? 23.633 3.095 -9.386 1.00 97.88 445 GLY A C 1
ATOM 3598 O O . GLY A 1 445 ? 22.949 3.108 -8.370 1.00 97.88 445 GLY A O 1
ATOM 3599 N N . ILE A 1 446 ? 24.118 1.960 -9.904 1.00 98.31 446 ILE A N 1
ATOM 3600 C CA . ILE A 1 446 ? 23.845 0.631 -9.322 1.00 98.31 446 ILE A CA 1
ATOM 3601 C C . ILE A 1 446 ? 24.284 0.566 -7.849 1.00 98.31 446 ILE A C 1
ATOM 3603 O O . ILE A 1 446 ? 23.512 0.132 -6.997 1.00 98.31 446 ILE A O 1
ATOM 3607 N N . GLN A 1 447 ? 25.481 1.069 -7.528 1.00 98.44 447 GLN A N 1
ATOM 3608 C CA . GLN A 1 447 ? 25.959 1.214 -6.149 1.00 98.44 447 GLN A CA 1
ATOM 3609 C C . GLN A 1 447 ? 24.975 2.016 -5.281 1.00 98.44 447 GLN A C 1
ATOM 3611 O O . GLN A 1 447 ? 24.665 1.607 -4.165 1.00 98.44 447 GLN A O 1
ATOM 3616 N N . GLY A 1 448 ? 24.478 3.150 -5.785 1.00 98.44 448 GLY A N 1
ATOM 3617 C CA . GLY A 1 448 ? 23.506 3.987 -5.081 1.00 98.44 448 GLY A CA 1
ATOM 3618 C C . GLY A 1 448 ? 22.180 3.273 -4.815 1.00 98.44 448 GLY A C 1
ATOM 3619 O O . GLY A 1 448 ? 21.642 3.386 -3.710 1.00 98.44 448 GLY A O 1
ATOM 3620 N N . TYR A 1 449 ? 21.679 2.504 -5.782 1.00 98.62 449 TYR A N 1
ATOM 3621 C CA . TYR A 1 449 ? 20.460 1.714 -5.611 1.00 98.62 449 TYR A CA 1
ATOM 3622 C C . TYR A 1 449 ? 20.650 0.598 -4.573 1.00 98.62 449 TYR A C 1
ATOM 3624 O O . TYR A 1 449 ? 19.854 0.505 -3.640 1.00 98.62 449 TYR A O 1
ATOM 3632 N N . LEU A 1 450 ? 21.753 -0.163 -4.635 1.00 98.81 450 LEU A N 1
ATOM 3633 C CA . LEU A 1 450 ? 22.103 -1.183 -3.630 1.00 98.81 450 LEU A CA 1
ATOM 3634 C C . LEU A 1 450 ? 22.241 -0.587 -2.219 1.00 98.81 450 LEU A C 1
ATOM 3636 O O . LEU A 1 450 ? 21.678 -1.121 -1.263 1.00 98.81 450 LEU A O 1
ATOM 3640 N N . ALA A 1 451 ? 22.922 0.555 -2.088 1.00 98.81 451 ALA A N 1
ATOM 3641 C CA . ALA A 1 451 ? 23.039 1.273 -0.819 1.00 98.81 451 ALA A CA 1
ATOM 3642 C C . ALA A 1 451 ? 21.672 1.740 -0.294 1.00 98.81 451 ALA A C 1
ATOM 3644 O O . ALA A 1 451 ? 21.401 1.662 0.906 1.00 98.81 451 ALA A O 1
ATOM 3645 N N . SER A 1 452 ? 20.789 2.198 -1.183 1.00 98.81 452 SER A N 1
ATOM 3646 C CA . SER A 1 452 ? 19.438 2.630 -0.814 1.00 98.81 452 SER A CA 1
ATOM 3647 C C . SER A 1 452 ? 18.546 1.462 -0.391 1.00 98.81 452 SER A C 1
ATOM 3649 O O . SER A 1 452 ? 17.775 1.621 0.553 1.00 98.81 452 SER A O 1
ATOM 3651 N N . ILE A 1 453 ? 18.688 0.288 -1.019 1.00 98.88 453 ILE A N 1
ATOM 3652 C CA . ILE A 1 453 ? 18.035 -0.958 -0.588 1.00 98.88 453 ILE A CA 1
ATOM 3653 C C . ILE A 1 453 ? 18.513 -1.350 0.813 1.00 98.88 453 ILE A C 1
ATOM 3655 O O . ILE A 1 453 ? 17.686 -1.595 1.687 1.00 98.88 453 ILE A O 1
ATOM 3659 N N . ALA A 1 454 ? 19.826 -1.345 1.062 1.00 98.88 454 ALA A N 1
ATOM 3660 C CA . ALA A 1 454 ? 20.385 -1.682 2.373 1.00 98.88 454 ALA A CA 1
ATOM 3661 C C . ALA A 1 454 ? 19.910 -0.716 3.479 1.00 98.88 454 ALA A C 1
ATOM 3663 O O . ALA A 1 454 ? 19.641 -1.126 4.610 1.00 98.88 454 ALA A O 1
ATOM 3664 N N . PHE A 1 455 ? 19.769 0.575 3.159 1.00 98.88 455 PHE A N 1
ATOM 3665 C CA . PHE A 1 455 ? 19.171 1.554 4.068 1.00 98.88 455 PHE A CA 1
ATOM 3666 C C . PHE A 1 455 ? 17.683 1.275 4.320 1.00 98.88 455 PHE A C 1
ATOM 3668 O O . PHE A 1 455 ? 17.265 1.258 5.478 1.00 98.88 455 PHE A O 1
ATOM 3675 N N . ALA A 1 456 ? 16.897 1.023 3.268 1.00 98.88 456 ALA A N 1
ATOM 3676 C CA . ALA A 1 456 ? 15.477 0.699 3.391 1.00 98.88 456 ALA A CA 1
ATOM 3677 C C . ALA A 1 456 ? 15.257 -0.566 4.239 1.00 98.88 456 ALA A C 1
ATOM 3679 O O . ALA A 1 456 ? 14.435 -0.547 5.155 1.00 98.88 456 ALA A O 1
ATOM 3680 N N . ASP A 1 457 ? 16.047 -1.623 4.019 1.00 98.94 457 ASP A N 1
ATOM 3681 C CA . ASP A 1 457 ? 16.025 -2.843 4.834 1.00 98.94 457 ASP A CA 1
ATOM 3682 C C . ASP A 1 457 ? 16.317 -2.554 6.311 1.00 98.94 457 ASP A C 1
ATOM 3684 O O . ASP A 1 457 ? 15.608 -3.044 7.188 1.00 98.94 457 ASP A O 1
ATOM 3688 N N . ALA A 1 458 ? 17.303 -1.703 6.609 1.00 98.88 458 ALA A N 1
ATOM 3689 C CA . ALA A 1 458 ? 17.587 -1.309 7.985 1.00 98.88 458 ALA A CA 1
ATOM 3690 C C . ALA A 1 458 ? 16.410 -0.555 8.631 1.00 98.88 458 ALA A C 1
ATOM 3692 O O . ALA A 1 458 ? 16.148 -0.738 9.821 1.00 98.88 458 ALA A O 1
ATOM 3693 N N . MET A 1 459 ? 15.684 0.280 7.876 1.00 98.88 459 MET A N 1
ATOM 3694 C CA . MET A 1 459 ? 14.492 0.972 8.385 1.00 98.88 459 MET A CA 1
ATOM 3695 C C . MET A 1 459 ? 13.335 -0.001 8.627 1.00 98.88 459 MET A C 1
ATOM 3697 O O . MET A 1 459 ? 12.675 0.095 9.661 1.00 98.88 459 MET A O 1
ATOM 3701 N N . VAL A 1 460 ? 13.140 -0.978 7.735 1.00 98.94 460 VAL A N 1
ATOM 3702 C CA . VAL A 1 460 ? 12.205 -2.095 7.945 1.00 98.94 460 VAL A CA 1
ATOM 3703 C C . VAL A 1 460 ? 12.582 -2.868 9.210 1.00 98.94 460 VAL A C 1
ATOM 3705 O O . VAL A 1 460 ? 11.719 -3.103 10.051 1.00 98.94 460 VAL A O 1
ATOM 3708 N N . GLY A 1 461 ? 13.866 -3.183 9.406 1.00 98.88 461 GLY A N 1
ATOM 3709 C CA . GLY A 1 461 ? 14.373 -3.836 10.614 1.00 98.88 461 GLY A CA 1
ATOM 3710 C C . GLY A 1 461 ? 13.995 -3.098 11.894 1.00 98.88 461 GLY A C 1
ATOM 3711 O O . GLY A 1 461 ? 13.433 -3.703 12.798 1.00 98.88 461 GLY A O 1
ATOM 3712 N N . ARG A 1 462 ? 14.184 -1.772 11.940 1.00 98.81 462 ARG A N 1
ATOM 3713 C CA . ARG A 1 462 ? 13.792 -0.942 13.098 1.00 98.81 462 ARG A CA 1
ATOM 3714 C C . ARG A 1 462 ? 12.299 -1.040 13.417 1.00 98.81 462 ARG A C 1
ATOM 3716 O O . ARG A 1 462 ? 11.930 -1.077 14.587 1.00 98.81 462 ARG A O 1
ATOM 3723 N N . VAL A 1 463 ? 11.449 -1.058 12.390 1.00 98.88 463 VAL A N 1
ATOM 3724 C CA . VAL A 1 463 ? 9.993 -1.180 12.555 1.00 98.88 463 VAL A CA 1
ATOM 3725 C C . VAL A 1 463 ? 9.616 -2.577 13.056 1.00 98.88 463 VAL A C 1
ATOM 3727 O O . VAL A 1 463 ? 8.816 -2.695 13.983 1.00 98.88 463 VAL A O 1
ATOM 3730 N N . LEU A 1 464 ? 10.207 -3.629 12.483 1.00 98.62 464 LEU A N 1
ATOM 3731 C CA . LEU A 1 464 ? 9.969 -5.011 12.906 1.00 98.62 464 LEU A CA 1
ATOM 3732 C C . LEU A 1 464 ? 10.433 -5.249 14.346 1.00 98.62 464 LEU A C 1
ATOM 3734 O O . LEU A 1 464 ? 9.682 -5.820 15.132 1.00 98.62 464 LEU A O 1
ATOM 3738 N N . ASP A 1 465 ? 11.611 -4.746 14.715 1.00 98.19 465 ASP A N 1
ATOM 3739 C CA . ASP A 1 465 ? 12.143 -4.853 16.075 1.00 98.19 465 ASP A CA 1
ATOM 3740 C C . ASP A 1 465 ? 11.229 -4.144 17.087 1.00 98.19 465 ASP A C 1
ATOM 3742 O O . ASP A 1 465 ? 10.986 -4.663 18.177 1.00 98.19 465 ASP A O 1
ATOM 3746 N N . ALA A 1 466 ? 10.681 -2.977 16.726 1.00 98.25 466 ALA A N 1
ATOM 3747 C CA . ALA A 1 466 ? 9.728 -2.256 17.568 1.00 98.25 466 ALA A CA 1
ATOM 3748 C C . ALA A 1 466 ? 8.399 -3.009 17.733 1.00 98.25 466 ALA A C 1
ATOM 3750 O O . ALA A 1 466 ? 7.840 -3.013 18.828 1.00 98.25 466 ALA A O 1
ATOM 3751 N N . LEU A 1 467 ? 7.902 -3.666 16.677 1.00 96.50 467 LEU A N 1
ATOM 3752 C CA . LEU A 1 467 ? 6.721 -4.527 16.771 1.00 96.50 467 LEU A CA 1
ATOM 3753 C C . LEU A 1 467 ? 6.981 -5.717 17.700 1.00 96.50 467 LEU A C 1
ATOM 3755 O O . LEU A 1 467 ? 6.170 -5.989 18.576 1.00 96.50 467 LEU A O 1
ATOM 3759 N N . GLU A 1 468 ? 8.108 -6.405 17.522 1.00 93.12 468 GLU A N 1
ATOM 3760 C CA . GLU A 1 468 ? 8.472 -7.612 18.278 1.00 93.12 468 GLU A CA 1
ATOM 3761 C C . GLU A 1 468 ? 8.722 -7.338 19.764 1.00 93.12 468 GLU A C 1
ATOM 3763 O O . GLU A 1 468 ? 8.460 -8.192 20.606 1.00 93.12 468 GLU A O 1
ATOM 3768 N N . GLN A 1 469 ? 9.205 -6.141 20.099 1.00 92.12 469 GLN A N 1
ATOM 3769 C CA . GLN A 1 469 ? 9.368 -5.684 21.484 1.00 92.12 469 GLN A CA 1
ATOM 3770 C C . GLN A 1 469 ? 8.087 -5.054 22.055 1.00 92.12 469 GLN A C 1
ATOM 3772 O O . GLN A 1 469 ? 8.002 -4.812 23.263 1.00 92.12 469 GLN A O 1
ATOM 3777 N N . GLY A 1 470 ? 7.113 -4.750 21.196 1.00 89.75 470 GLY A N 1
ATOM 3778 C CA . GLY A 1 470 ? 5.862 -4.096 21.545 1.00 89.75 470 GLY A CA 1
ATOM 3779 C C . GLY A 1 470 ? 4.809 -5.060 22.107 1.00 89.75 470 GLY A C 1
ATOM 3780 O O . GLY A 1 470 ? 4.910 -6.278 21.966 1.00 89.75 470 GLY A O 1
ATOM 3781 N N . PRO A 1 471 ? 3.742 -4.528 22.731 1.00 87.81 471 PRO A N 1
ATOM 3782 C CA . PRO A 1 471 ? 2.707 -5.341 23.373 1.00 87.81 471 PRO A CA 1
ATOM 3783 C C . PRO A 1 471 ? 1.781 -6.089 22.396 1.00 87.81 471 PRO A C 1
ATOM 3785 O O . PRO A 1 471 ? 0.972 -6.892 22.850 1.00 87.81 471 PRO A O 1
ATOM 3788 N N . ASN A 1 472 ? 1.885 -5.816 21.092 1.00 88.25 472 ASN A N 1
ATOM 3789 C CA . ASN A 1 472 ? 0.984 -6.310 20.045 1.00 88.25 472 ASN A CA 1
ATOM 3790 C C . ASN A 1 472 ? 1.701 -7.254 19.052 1.00 88.25 472 ASN A C 1
ATOM 3792 O O . ASN A 1 472 ? 1.262 -7.446 17.921 1.00 88.25 472 ASN A O 1
ATOM 3796 N N . ALA A 1 473 ? 2.866 -7.800 19.415 1.00 84.94 473 ALA A N 1
ATOM 3797 C CA . ALA A 1 473 ? 3.665 -8.626 18.503 1.00 84.94 473 ALA A CA 1
ATOM 3798 C C . ALA A 1 473 ? 2.887 -9.850 17.975 1.00 84.94 473 ALA A C 1
ATOM 3800 O O . ALA A 1 473 ? 2.937 -10.153 16.780 1.00 84.94 473 ALA A O 1
ATOM 3801 N N . ASP A 1 474 ? 2.144 -10.510 18.869 1.00 86.12 474 ASP A N 1
ATOM 3802 C CA . ASP A 1 474 ? 1.487 -11.798 18.618 1.00 86.12 474 ASP A CA 1
ATOM 3803 C C . ASP A 1 474 ? 0.120 -11.677 17.925 1.00 86.12 474 ASP A C 1
ATOM 3805 O O . ASP A 1 474 ? -0.410 -12.676 17.447 1.00 86.12 474 ASP A O 1
ATOM 3809 N N . ASP A 1 475 ? -0.457 -10.475 17.844 1.00 89.56 475 ASP A N 1
ATOM 3810 C CA . ASP A 1 475 ? -1.781 -10.220 17.258 1.00 89.56 475 ASP A CA 1
ATOM 3811 C C . ASP A 1 475 ? -1.736 -9.273 16.043 1.00 89.56 475 ASP A C 1
ATOM 3813 O O . ASP A 1 475 ? -2.776 -8.810 15.569 1.00 89.56 475 ASP A O 1
ATOM 3817 N N . THR A 1 476 ? -0.540 -9.008 15.503 1.00 95.81 476 THR A N 1
ATOM 3818 C CA . THR A 1 476 ? -0.345 -8.116 14.351 1.00 95.81 476 THR A CA 1
ATOM 3819 C C . THR A 1 476 ? -0.077 -8.880 13.054 1.00 95.81 476 THR A C 1
ATOM 3821 O O . THR A 1 476 ? 0.944 -9.562 12.901 1.00 95.81 476 THR A O 1
ATOM 3824 N N . ILE A 1 477 ? -0.957 -8.680 12.071 1.00 98.69 477 ILE A N 1
ATOM 3825 C CA . ILE A 1 477 ? -0.711 -8.991 10.659 1.00 98.69 477 ILE A CA 1
ATOM 3826 C C . ILE A 1 477 ? 0.346 -8.017 10.135 1.00 98.69 477 ILE A C 1
ATOM 3828 O O . ILE A 1 477 ? 0.207 -6.807 10.298 1.00 98.69 477 ILE A O 1
ATOM 3832 N N . VAL A 1 478 ? 1.380 -8.526 9.466 1.00 98.88 478 VAL A N 1
ATOM 3833 C CA . VAL A 1 478 ? 2.408 -7.688 8.830 1.00 98.88 478 VAL A CA 1
ATOM 3834 C C . VAL A 1 478 ? 2.384 -7.912 7.332 1.00 98.88 478 VAL A C 1
ATOM 3836 O O . VAL A 1 478 ? 2.517 -9.046 6.873 1.00 98.88 478 VAL A O 1
ATOM 3839 N N . VAL A 1 479 ? 2.251 -6.829 6.574 1.00 98.94 479 VAL A N 1
ATOM 3840 C CA . VAL A 1 479 ? 2.367 -6.832 5.114 1.00 98.94 479 VAL A CA 1
ATOM 3841 C C . VAL A 1 479 ? 3.551 -5.966 4.723 1.00 98.94 479 VAL A C 1
ATOM 3843 O O . VAL A 1 479 ? 3.628 -4.816 5.145 1.00 98.94 479 VAL A O 1
ATOM 3846 N N . LEU A 1 480 ? 4.445 -6.497 3.893 1.00 98.94 480 LEU A N 1
ATOM 3847 C CA . LEU A 1 480 ? 5.447 -5.715 3.176 1.00 98.94 480 LEU A CA 1
ATOM 3848 C C . LEU A 1 480 ? 5.175 -5.821 1.684 1.00 98.94 480 LEU A C 1
ATOM 3850 O O . LEU A 1 480 ? 5.052 -6.928 1.163 1.00 98.94 480 LEU A O 1
ATOM 3854 N N . TRP A 1 481 ? 5.112 -4.681 1.007 1.00 98.88 481 TRP A N 1
ATOM 3855 C CA . TRP A 1 481 ? 4.916 -4.598 -0.436 1.00 98.88 481 TRP A CA 1
ATOM 3856 C C . TRP A 1 481 ? 5.730 -3.452 -1.042 1.00 98.88 481 TRP A C 1
ATOM 3858 O O . TRP A 1 481 ? 6.064 -2.484 -0.355 1.00 98.88 481 TRP A O 1
ATOM 3868 N N . SER A 1 482 ? 6.027 -3.547 -2.337 1.00 98.75 482 SER A N 1
ATOM 3869 C CA . SER A 1 482 ? 6.545 -2.421 -3.122 1.00 98.75 482 SER A CA 1
ATOM 3870 C C . SER A 1 482 ? 5.545 -1.982 -4.175 1.00 98.75 482 SER A C 1
ATOM 3872 O O . SER A 1 482 ? 4.871 -2.825 -4.753 1.00 98.75 482 SER A O 1
ATOM 3874 N N . ASP A 1 483 ? 5.417 -0.681 -4.429 1.00 98.31 483 ASP A N 1
ATOM 3875 C CA . ASP A 1 483 ? 4.434 -0.161 -5.378 1.00 98.31 483 ASP A CA 1
ATOM 3876 C C . ASP A 1 483 ? 4.762 -0.495 -6.833 1.00 98.31 483 ASP A C 1
ATOM 3878 O O . ASP A 1 483 ? 3.835 -0.643 -7.625 1.00 98.31 483 ASP A O 1
ATOM 3882 N N . HIS A 1 484 ? 6.036 -0.641 -7.181 1.00 98.50 484 HIS A N 1
ATOM 3883 C CA . HIS A 1 484 ? 6.545 -1.213 -8.429 1.00 98.50 484 HIS A CA 1
ATOM 3884 C C . HIS A 1 484 ? 8.078 -1.364 -8.319 1.00 98.50 484 HIS A C 1
ATOM 3886 O O . HIS A 1 484 ? 8.713 -0.803 -7.432 1.00 98.50 484 HIS A O 1
ATOM 3892 N N . GLY A 1 485 ? 8.691 -2.077 -9.257 1.00 97.38 485 GLY A N 1
ATOM 3893 C CA . GLY A 1 485 ? 10.140 -2.195 -9.403 1.00 97.38 485 GLY A CA 1
ATOM 3894 C C . GLY A 1 485 ? 10.789 -1.052 -10.192 1.00 97.38 485 GLY A C 1
ATOM 3895 O O . GLY A 1 485 ? 10.194 0.007 -10.425 1.00 97.38 485 GLY A O 1
ATOM 3896 N N . TRP A 1 486 ? 12.028 -1.290 -10.621 1.00 97.50 486 TRP A N 1
ATOM 3897 C CA . TRP A 1 486 ? 12.930 -0.306 -11.214 1.00 97.50 486 TRP A CA 1
ATOM 3898 C C . TRP A 1 486 ? 13.979 -0.993 -12.099 1.00 97.50 486 TRP A C 1
ATOM 3900 O O . TRP A 1 486 ? 14.562 -2.005 -11.705 1.00 97.50 486 TRP A O 1
ATOM 3910 N N . HIS A 1 487 ? 14.229 -0.416 -13.273 1.00 97.31 487 HIS A N 1
ATOM 3911 C CA . HIS A 1 487 ? 15.262 -0.812 -14.230 1.00 97.31 487 HIS A CA 1
ATOM 3912 C C . HIS A 1 487 ? 16.578 -0.099 -13.949 1.00 97.31 487 HIS A C 1
ATOM 3914 O O . HIS A 1 487 ? 16.611 1.117 -13.721 1.00 97.31 487 HIS A O 1
ATOM 3920 N N . LEU A 1 488 ? 17.672 -0.843 -14.064 1.00 96.88 488 LEU A N 1
ATOM 3921 C CA . LEU A 1 488 ? 19.044 -0.360 -13.922 1.00 96.88 488 LEU A CA 1
ATOM 3922 C C . LEU A 1 488 ? 19.860 -0.637 -15.187 1.00 96.88 488 LEU A C 1
ATOM 3924 O O . LEU A 1 488 ? 21.086 -0.711 -15.117 1.00 96.88 488 LEU A O 1
ATOM 3928 N N . GLY A 1 489 ? 19.198 -0.754 -16.336 1.00 95.31 489 GLY A N 1
ATOM 3929 C CA . GLY A 1 489 ? 19.794 -0.933 -17.657 1.00 95.31 489 GLY A CA 1
ATOM 3930 C C . GLY A 1 489 ? 19.162 -2.051 -18.482 1.00 95.31 489 GLY A C 1
ATOM 3931 O O . GLY A 1 489 ? 19.380 -2.093 -19.691 1.00 95.31 489 GLY A O 1
ATOM 3932 N N . GLU A 1 490 ? 18.392 -2.941 -17.855 1.00 94.88 490 GLU A N 1
ATOM 3933 C CA . GLU A 1 490 ? 17.581 -3.941 -18.549 1.00 94.88 490 GLU A CA 1
ATOM 3934 C C . GLU A 1 490 ? 16.672 -3.260 -19.582 1.00 94.88 490 GLU A C 1
ATOM 3936 O O . GLU A 1 490 ? 16.209 -2.140 -19.354 1.00 94.88 490 GLU A O 1
ATOM 3941 N N . LYS A 1 491 ? 16.437 -3.907 -20.733 1.00 92.75 491 LYS A N 1
ATOM 3942 C CA . LYS A 1 491 ? 15.606 -3.356 -21.822 1.00 92.75 491 LYS A CA 1
ATOM 3943 C C . LYS A 1 491 ? 16.031 -1.950 -22.282 1.00 92.75 491 LYS A C 1
ATOM 3945 O O . LYS A 1 491 ? 15.187 -1.137 -22.649 1.00 92.75 491 LYS A O 1
ATOM 3950 N N . GLU A 1 492 ? 17.332 -1.647 -22.209 1.00 92.38 492 GLU A N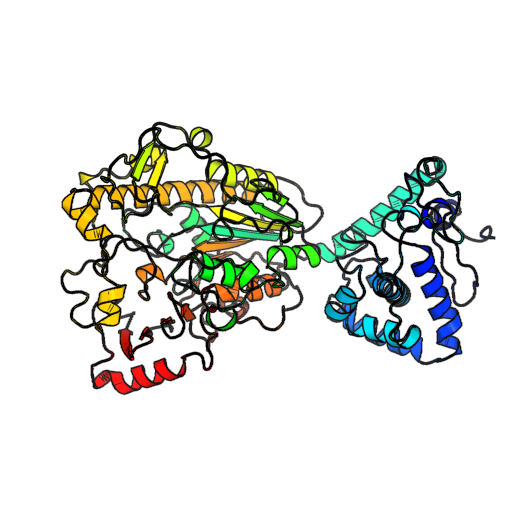 1
ATOM 3951 C CA . GLU A 1 492 ? 17.903 -0.312 -22.459 1.00 92.38 492 GLU A CA 1
ATOM 3952 C C . GLU A 1 492 ? 17.219 0.820 -21.661 1.00 92.38 492 GLU A C 1
ATOM 3954 O O . GLU A 1 492 ? 17.196 1.992 -22.062 1.00 92.38 492 GLU A O 1
ATOM 3959 N N . HIS A 1 493 ? 16.658 0.476 -20.502 1.00 95.44 493 HIS A N 1
ATOM 3960 C CA . HIS A 1 493 ? 15.860 1.368 -19.682 1.00 95.44 493 HIS A CA 1
ATOM 3961 C C . HIS A 1 493 ? 16.568 1.708 -18.374 1.00 95.44 493 HIS A C 1
ATOM 3963 O O . HIS A 1 493 ? 17.351 0.949 -17.809 1.00 95.44 493 HIS A O 1
ATOM 3969 N N . TRP A 1 494 ? 16.240 2.875 -17.842 1.00 96.31 494 TRP A N 1
ATOM 3970 C CA . TRP A 1 494 ? 16.567 3.279 -16.481 1.00 96.31 494 TRP A CA 1
ATOM 3971 C C . TRP A 1 494 ? 15.317 3.920 -15.897 1.00 96.31 494 TRP A C 1
ATOM 3973 O O . TRP A 1 494 ? 14.759 4.758 -16.585 1.00 96.31 494 TRP A O 1
ATOM 3983 N N . GLN A 1 495 ? 14.887 3.601 -14.674 1.00 95.25 495 GLN A N 1
ATOM 3984 C CA . GLN A 1 495 ? 13.569 3.974 -14.104 1.00 95.25 495 GLN A CA 1
ATOM 3985 C C . GLN A 1 495 ? 12.462 2.915 -14.288 1.00 95.25 495 GLN A C 1
ATOM 3987 O O . GLN A 1 495 ? 12.703 1.727 -14.104 1.00 95.25 495 GLN A O 1
ATOM 3992 N N . LYS A 1 496 ? 11.216 3.334 -14.526 1.00 95.19 496 LYS A N 1
ATOM 3993 C CA . LYS A 1 496 ? 9.978 2.547 -14.380 1.00 95.19 496 LYS A CA 1
ATOM 3994 C C . LYS A 1 496 ? 9.046 2.759 -15.580 1.00 95.19 496 LYS A C 1
ATOM 3996 O O . LYS A 1 496 ? 9.520 3.103 -16.649 1.00 95.19 496 LYS A O 1
ATOM 4001 N N . PHE A 1 497 ? 7.731 2.590 -15.434 1.00 95.69 497 PHE A N 1
ATOM 4002 C CA . PHE A 1 497 ? 6.726 2.844 -16.489 1.00 95.69 497 PHE A CA 1
ATOM 4003 C C . PHE A 1 497 ? 6.627 1.792 -17.600 1.00 95.69 497 PHE A C 1
ATOM 4005 O O . PHE A 1 497 ? 6.017 2.050 -18.637 1.00 95.69 497 PHE A O 1
ATOM 4012 N N . THR A 1 498 ? 7.176 0.599 -17.389 1.00 96.25 498 THR A N 1
ATOM 4013 C CA . THR A 1 498 ? 7.202 -0.452 -18.410 1.00 96.25 498 THR A CA 1
ATOM 4014 C C . THR A 1 498 ? 6.457 -1.707 -17.975 1.00 96.25 498 THR A C 1
ATOM 4016 O O . THR A 1 498 ? 6.253 -1.975 -16.791 1.00 96.25 498 THR A O 1
ATOM 4019 N N . GLY A 1 499 ? 6.041 -2.485 -18.973 1.00 96.19 499 GLY A N 1
ATOM 4020 C CA . GLY A 1 499 ? 5.280 -3.712 -18.800 1.00 96.19 499 GLY A CA 1
ATOM 4021 C C . GLY A 1 499 ? 6.128 -4.961 -18.591 1.00 96.19 499 GLY A C 1
ATOM 4022 O O . GLY A 1 499 ? 5.560 -6.034 -18.703 1.00 96.19 499 GLY A O 1
ATOM 4023 N N . TRP A 1 500 ? 7.427 -4.883 -18.287 1.00 97.44 500 TRP A N 1
ATOM 4024 C CA . TRP A 1 500 ? 8.284 -6.055 -18.006 1.00 97.44 500 TRP A CA 1
ATOM 4025 C C . TRP A 1 500 ? 8.367 -6.357 -16.505 1.00 97.44 500 TRP A C 1
ATOM 4027 O O . TRP A 1 500 ? 8.126 -5.482 -15.668 1.00 97.44 500 TRP A O 1
ATOM 4037 N N . ARG A 1 501 ? 8.686 -7.600 -16.135 1.00 96.44 501 ARG A N 1
ATOM 4038 C CA . ARG A 1 501 ? 8.726 -8.091 -14.745 1.00 96.44 501 ARG A CA 1
ATOM 4039 C C . ARG A 1 501 ? 9.689 -7.303 -13.877 1.00 96.44 501 ARG A C 1
ATOM 4041 O O . ARG A 1 501 ? 9.344 -7.050 -12.734 1.00 96.44 501 ARG A O 1
ATOM 4048 N N . VAL A 1 502 ? 10.825 -6.857 -14.404 1.00 95.00 502 VAL A N 1
ATOM 4049 C CA . VAL A 1 502 ? 11.793 -6.045 -13.640 1.00 95.00 502 VAL A CA 1
ATOM 4050 C C . VAL A 1 502 ? 11.177 -4.746 -13.077 1.00 95.00 502 VAL A C 1
ATOM 4052 O O . VAL A 1 502 ? 11.601 -4.257 -12.032 1.00 95.00 502 VAL A O 1
ATOM 4055 N N . CYS A 1 503 ? 10.116 -4.220 -13.709 1.00 95.94 503 CYS A N 1
ATOM 4056 C CA . CYS A 1 503 ? 9.324 -3.105 -13.180 1.00 95.94 503 CYS A CA 1
ATOM 4057 C C . CYS A 1 503 ? 8.003 -3.556 -12.535 1.00 95.94 503 CYS A C 1
ATOM 4059 O O . CYS A 1 503 ? 7.559 -2.958 -11.562 1.00 95.94 503 CYS A O 1
ATOM 4061 N N . ALA A 1 504 ? 7.341 -4.589 -13.051 1.00 97.62 504 ALA A N 1
ATOM 4062 C CA . ALA A 1 504 ? 5.995 -4.930 -12.597 1.00 97.62 504 ALA A CA 1
ATOM 4063 C C . ALA A 1 504 ? 5.946 -5.935 -11.439 1.00 97.62 504 ALA A C 1
ATOM 4065 O O . ALA A 1 504 ? 5.008 -5.896 -10.646 1.00 97.62 504 ALA A O 1
ATOM 4066 N N . ARG A 1 505 ? 6.895 -6.876 -11.375 1.00 97.94 505 ARG A N 1
ATOM 4067 C CA . ARG A 1 505 ? 6.969 -7.903 -10.330 1.00 97.94 505 ARG A CA 1
ATOM 4068 C C . ARG A 1 505 ? 7.590 -7.277 -9.091 1.00 97.94 505 ARG A C 1
ATOM 4070 O O . ARG A 1 505 ? 8.668 -6.697 -9.165 1.00 97.94 505 ARG A O 1
ATOM 4077 N N . VAL A 1 506 ? 6.920 -7.416 -7.958 1.00 98.50 506 VAL A N 1
ATOM 4078 C CA . VAL A 1 506 ? 7.270 -6.701 -6.728 1.00 98.50 506 VAL A CA 1
ATOM 4079 C C . VAL A 1 506 ? 7.431 -7.655 -5.551 1.00 98.50 506 VAL A C 1
ATOM 4081 O O . VAL A 1 506 ? 6.782 -8.705 -5.512 1.00 98.50 506 VAL A O 1
ATOM 4084 N N . PRO A 1 507 ? 8.250 -7.294 -4.552 1.00 98.50 507 PRO A N 1
ATOM 4085 C CA . PRO A 1 507 ? 8.197 -7.927 -3.245 1.00 98.50 507 PRO A CA 1
ATOM 4086 C C . PRO A 1 507 ? 6.790 -7.849 -2.649 1.00 98.50 507 PRO A C 1
ATOM 4088 O O . PRO A 1 507 ? 6.211 -6.767 -2.559 1.00 98.50 507 PRO A O 1
ATOM 4091 N N . LEU A 1 508 ? 6.265 -8.994 -2.211 1.00 98.94 508 LEU A N 1
ATOM 4092 C CA . LEU A 1 508 ? 5.075 -9.083 -1.371 1.00 98.94 508 LEU A CA 1
ATOM 4093 C C . LEU A 1 508 ? 5.273 -10.186 -0.329 1.00 98.94 508 LEU A C 1
ATOM 4095 O O . LEU A 1 508 ? 5.416 -11.365 -0.666 1.00 98.94 508 LEU A O 1
ATOM 4099 N N . ILE A 1 509 ? 5.267 -9.801 0.942 1.00 98.94 509 ILE A N 1
ATOM 4100 C CA . ILE A 1 509 ? 5.376 -10.711 2.081 1.00 98.94 509 ILE A CA 1
ATOM 4101 C C . ILE A 1 509 ? 4.209 -10.443 3.021 1.00 98.94 509 ILE A C 1
ATOM 4103 O O . ILE A 1 509 ? 3.932 -9.291 3.355 1.00 98.94 509 ILE A O 1
ATOM 4107 N N . VAL A 1 510 ? 3.547 -11.506 3.469 1.00 98.88 510 VAL A N 1
ATOM 4108 C CA . VAL A 1 510 ? 2.429 -11.414 4.411 1.00 98.88 510 VAL A CA 1
ATOM 4109 C C . VAL A 1 510 ? 2.663 -12.384 5.562 1.00 98.88 510 VAL A C 1
ATOM 4111 O O . VAL A 1 510 ? 2.804 -13.591 5.363 1.00 98.88 510 VAL A O 1
ATOM 4114 N N . ARG A 1 511 ? 2.686 -11.859 6.783 1.00 98.50 511 ARG A N 1
ATOM 4115 C CA . ARG A 1 511 ? 2.689 -12.628 8.027 1.00 98.50 511 ARG A CA 1
ATOM 4116 C C . ARG A 1 511 ? 1.320 -12.498 8.673 1.00 98.50 511 ARG A C 1
ATOM 4118 O O . ARG A 1 511 ? 0.904 -11.389 8.997 1.00 98.50 511 ARG A O 1
ATOM 4125 N N . VAL A 1 512 ? 0.649 -13.624 8.892 1.00 97.94 512 VAL A N 1
ATOM 4126 C CA . VAL A 1 512 ? -0.647 -13.674 9.579 1.00 97.94 512 VAL A CA 1
ATOM 4127 C C . VAL A 1 512 ? -0.480 -14.520 10.840 1.00 97.94 512 VAL A C 1
ATOM 4129 O O . VAL A 1 512 ? -0.205 -15.715 10.701 1.00 97.94 512 VAL A O 1
ATOM 4132 N N . PRO A 1 513 ? -0.598 -13.942 12.049 1.00 93.44 513 PRO A N 1
ATOM 4133 C CA . PRO A 1 513 ? -0.537 -14.721 13.279 1.00 93.44 513 PRO A CA 1
ATOM 4134 C C . PRO A 1 513 ? -1.781 -15.615 13.438 1.00 93.44 513 PRO A C 1
ATOM 4136 O O . PRO A 1 513 ? -2.806 -15.373 12.792 1.00 93.44 513 PRO A O 1
ATOM 4139 N N . PRO A 1 514 ? -1.725 -16.650 14.292 1.00 88.25 514 PRO A N 1
ATOM 4140 C CA . PRO A 1 514 ? -2.912 -17.414 14.659 1.00 88.25 514 PRO A CA 1
ATOM 4141 C C . PRO A 1 514 ? -3.932 -16.539 15.406 1.00 88.25 514 PRO A C 1
ATOM 4143 O O . PRO A 1 514 ? -3.596 -15.513 15.991 1.00 88.25 514 PRO A O 1
ATOM 4146 N N . GLY A 1 515 ? -5.197 -16.957 15.413 1.00 84.94 515 GLY A N 1
ATOM 4147 C CA . GLY A 1 515 ? -6.293 -16.244 16.081 1.00 84.94 515 GLY A CA 1
ATOM 4148 C C . GLY A 1 515 ? -6.923 -15.114 15.260 1.00 84.94 515 GLY A C 1
ATOM 4149 O O . GLY A 1 515 ? -7.887 -14.500 15.718 1.00 84.94 515 GLY A O 1
ATOM 4150 N N . VAL A 1 516 ? -6.434 -14.874 14.041 1.00 90.94 516 VAL A N 1
ATOM 4151 C CA . VAL A 1 516 ? -6.993 -13.911 13.083 1.00 90.94 516 VAL A CA 1
ATOM 4152 C C . VAL A 1 516 ? -8.361 -14.403 12.566 1.00 90.94 516 VAL A C 1
ATOM 4154 O O . VAL A 1 516 ? -8.448 -15.537 12.099 1.00 90.94 516 VAL A O 1
ATOM 4157 N N . PRO A 1 517 ? -9.443 -13.596 12.597 1.00 88.19 517 PRO A N 1
ATOM 4158 C CA . PRO A 1 517 ? -10.793 -14.031 12.222 1.00 88.19 517 PRO A CA 1
ATOM 4159 C C . PRO A 1 517 ? -10.913 -14.647 10.824 1.00 88.19 517 PRO A C 1
ATOM 4161 O O . PRO A 1 517 ? -11.544 -15.693 10.683 1.00 88.19 517 PRO A O 1
ATOM 4164 N N . GLY A 1 518 ? -10.304 -14.027 9.808 1.00 88.50 518 GLY A N 1
ATOM 4165 C CA . GLY A 1 518 ? -10.339 -14.536 8.432 1.00 88.50 518 GLY A CA 1
ATOM 4166 C C . GLY A 1 518 ? -9.365 -15.684 8.155 1.00 88.50 518 GLY A C 1
ATOM 4167 O O . GLY A 1 518 ? -9.389 -16.249 7.067 1.00 88.50 518 GLY A O 1
ATOM 4168 N N . LEU A 1 519 ? -8.503 -16.040 9.115 1.00 93.19 519 LEU A N 1
ATOM 4169 C CA . LEU A 1 519 ? -7.570 -17.160 9.001 1.00 93.19 519 LEU A CA 1
ATOM 4170 C C . LEU A 1 519 ? -7.136 -17.633 10.397 1.00 93.19 519 LEU A C 1
ATOM 4172 O O . LEU A 1 519 ? -6.060 -17.288 10.878 1.00 93.19 519 LEU A O 1
ATOM 4176 N N . ALA A 1 520 ? -7.991 -18.417 11.060 1.00 88.88 520 ALA A N 1
ATOM 4177 C CA . ALA A 1 520 ? -7.833 -18.754 12.479 1.00 88.88 520 ALA A CA 1
ATOM 4178 C C . ALA A 1 520 ? -6.502 -19.450 12.821 1.00 88.88 520 ALA A C 1
ATOM 4180 O O . ALA A 1 520 ? -5.936 -19.199 13.882 1.00 88.88 520 ALA A O 1
ATOM 4181 N N . GLU A 1 521 ? -5.981 -20.283 11.919 1.00 90.12 521 GLU A N 1
ATOM 4182 C CA . GLU A 1 521 ? -4.696 -20.979 12.095 1.00 90.12 521 GLU A CA 1
ATOM 4183 C C . GLU A 1 521 ? -3.475 -20.085 11.802 1.00 90.12 521 GLU A C 1
ATOM 4185 O O . GLU A 1 521 ? -2.336 -20.484 12.040 1.00 90.12 521 GLU A O 1
ATOM 4190 N N . GLY A 1 522 ? -3.695 -18.871 11.290 1.00 92.75 522 GLY A N 1
ATOM 4191 C CA . GLY A 1 522 ? -2.648 -18.017 10.741 1.00 92.75 522 GLY A CA 1
ATOM 4192 C C . GLY A 1 522 ? -2.097 -18.537 9.410 1.00 92.75 522 GLY A C 1
ATOM 4193 O O . GLY A 1 522 ? -2.551 -19.542 8.858 1.00 92.75 522 GLY A O 1
ATOM 4194 N N . ALA A 1 523 ? -1.106 -17.829 8.873 1.00 94.69 523 ALA A N 1
ATOM 4195 C CA . ALA A 1 523 ? -0.377 -18.254 7.684 1.00 94.69 523 ALA A CA 1
ATOM 4196 C C . ALA A 1 523 ? 0.856 -19.057 8.100 1.00 94.69 523 ALA A C 1
ATOM 4198 O O . ALA A 1 523 ? 1.580 -18.688 9.029 1.00 94.69 523 ALA A O 1
ATOM 4199 N N . LYS A 1 524 ? 1.140 -20.145 7.385 1.00 93.56 524 LYS A N 1
ATOM 4200 C CA . LYS A 1 524 ? 2.320 -20.964 7.668 1.00 93.56 524 LYS A CA 1
ATOM 4201 C C . LYS A 1 524 ? 3.602 -20.182 7.353 1.00 93.56 524 LYS A C 1
ATOM 4203 O O . LYS A 1 524 ? 3.830 -19.802 6.206 1.00 93.56 524 LYS A O 1
ATOM 4208 N N . ALA A 1 525 ? 4.454 -19.996 8.359 1.00 93.19 525 ALA A N 1
ATOM 4209 C CA . ALA A 1 525 ? 5.747 -19.328 8.214 1.00 93.19 525 ALA A CA 1
ATOM 4210 C C . ALA A 1 525 ? 6.697 -20.062 7.246 1.00 93.19 525 ALA A C 1
ATOM 4212 O O . ALA A 1 525 ? 6.583 -21.275 7.037 1.00 93.19 525 ALA A O 1
ATOM 4213 N N . ALA A 1 526 ? 7.656 -19.318 6.688 1.00 95.06 526 ALA A N 1
ATOM 4214 C CA . ALA A 1 526 ? 8.665 -19.785 5.738 1.00 95.06 526 ALA A CA 1
ATOM 4215 C C . ALA A 1 526 ? 8.076 -20.498 4.505 1.00 95.06 526 ALA A C 1
ATOM 4217 O O . ALA A 1 526 ? 8.668 -21.440 3.969 1.00 95.06 526 ALA A O 1
ATOM 4218 N N . THR A 1 527 ? 6.901 -20.064 4.046 1.00 97.69 527 THR A N 1
ATOM 4219 C CA . THR A 1 527 ? 6.261 -20.601 2.840 1.00 97.69 527 THR A CA 1
ATOM 4220 C C . THR A 1 527 ? 6.394 -19.658 1.654 1.00 97.69 527 THR A C 1
ATOM 4222 O O . THR A 1 527 ? 6.626 -18.456 1.791 1.00 97.69 527 THR A O 1
ATOM 4225 N N . ARG A 1 528 ? 6.276 -20.227 0.452 1.00 98.38 528 ARG A N 1
ATOM 4226 C CA . ARG A 1 528 ? 6.363 -19.499 -0.814 1.00 98.38 528 ARG A CA 1
ATOM 4227 C C . ARG A 1 528 ? 5.134 -19.821 -1.650 1.00 98.38 528 ARG A C 1
ATOM 4229 O O . ARG A 1 528 ? 4.810 -20.994 -1.824 1.00 98.38 528 ARG A O 1
ATOM 4236 N N . CYS A 1 529 ? 4.494 -18.791 -2.183 1.00 98.44 529 CYS A N 1
ATOM 4237 C CA . CYS A 1 529 ? 3.391 -18.905 -3.127 1.00 98.44 529 CYS A CA 1
ATOM 4238 C C . CYS A 1 529 ? 3.842 -18.378 -4.497 1.00 98.44 529 CYS A C 1
ATOM 4240 O O . CYS A 1 529 ? 4.425 -17.295 -4.587 1.00 98.44 529 CYS A O 1
ATOM 4242 N N . ASN A 1 530 ? 3.611 -19.149 -5.563 1.00 97.56 530 ASN A N 1
ATOM 4243 C CA . ASN A 1 530 ? 3.948 -18.765 -6.944 1.00 97.56 530 ASN A CA 1
ATOM 4244 C C . ASN A 1 530 ? 2.709 -18.405 -7.788 1.00 97.56 530 ASN A C 1
ATOM 4246 O O . ASN A 1 530 ? 2.815 -18.143 -8.988 1.00 97.56 530 ASN A O 1
ATOM 4250 N N . ARG A 1 531 ? 1.518 -18.371 -7.177 1.00 98.19 531 ARG A N 1
ATOM 4251 C CA . ARG A 1 531 ? 0.305 -17.938 -7.877 1.00 98.19 531 ARG A CA 1
ATOM 4252 C C . ARG A 1 531 ? 0.423 -16.458 -8.285 1.00 98.19 531 ARG A C 1
ATOM 4254 O O . ARG A 1 531 ? 0.997 -15.677 -7.523 1.00 98.19 531 ARG A O 1
ATOM 4261 N N . PRO A 1 532 ? -0.081 -16.076 -9.473 1.00 97.75 532 PRO A N 1
ATOM 4262 C CA . PRO A 1 532 ? -0.020 -14.703 -9.968 1.00 97.75 532 PRO A CA 1
ATOM 4263 C C . PRO A 1 532 ? -1.001 -13.813 -9.197 1.00 97.75 532 PRO A C 1
ATOM 4265 O O . PRO A 1 532 ? -2.204 -13.827 -9.456 1.00 97.75 532 PRO A O 1
ATOM 4268 N N . VAL A 1 533 ? -0.491 -13.041 -8.245 1.00 98.62 533 VAL A N 1
ATOM 4269 C CA . VAL A 1 533 ? -1.308 -12.152 -7.401 1.00 98.62 533 VAL A CA 1
ATOM 4270 C C . VAL A 1 533 ? -1.096 -10.691 -7.787 1.00 98.62 533 VAL A C 1
ATOM 4272 O O . VAL A 1 533 ? -0.063 -10.324 -8.364 1.00 98.62 533 VAL A O 1
ATOM 4275 N N . SER A 1 534 ? -2.072 -9.839 -7.496 1.00 98.25 534 SER A N 1
ATOM 4276 C CA . SER A 1 534 ? -1.996 -8.398 -7.735 1.00 98.25 534 SER A CA 1
ATOM 4277 C C . SER A 1 534 ? -2.016 -7.640 -6.416 1.00 98.25 534 SER A C 1
ATOM 4279 O O . SER A 1 534 ? -2.684 -8.032 -5.467 1.00 98.25 534 SER A O 1
ATOM 4281 N N . LEU A 1 535 ? -1.333 -6.501 -6.335 1.00 98.69 535 LEU A N 1
ATOM 4282 C CA . LEU A 1 535 ? -1.417 -5.667 -5.133 1.00 98.69 535 LEU A CA 1
ATOM 4283 C C . LEU A 1 535 ? -2.827 -5.109 -4.869 1.00 98.69 535 LEU A C 1
ATOM 4285 O O . LEU A 1 535 ? -3.125 -4.749 -3.731 1.00 98.69 535 LEU A O 1
ATOM 4289 N N . VAL A 1 536 ? -3.708 -5.062 -5.879 1.00 98.00 536 VAL A N 1
ATOM 4290 C CA . VAL A 1 536 ? -5.119 -4.668 -5.686 1.00 98.00 536 VAL A CA 1
ATOM 4291 C C . VAL A 1 536 ? -5.872 -5.645 -4.766 1.00 98.00 536 VAL A C 1
ATOM 4293 O O . VAL A 1 536 ? -6.831 -5.254 -4.100 1.00 98.00 536 VAL A O 1
ATOM 4296 N N . ASP A 1 537 ? -5.377 -6.882 -4.633 1.00 98.50 537 ASP A N 1
ATOM 4297 C CA . ASP A 1 537 ? -5.912 -7.931 -3.754 1.00 98.50 537 ASP A CA 1
ATOM 4298 C C . ASP A 1 537 ? -5.780 -7.580 -2.257 1.00 98.50 537 ASP A C 1
ATOM 4300 O O . ASP A 1 537 ? -6.510 -8.107 -1.410 1.00 98.50 537 ASP A O 1
ATOM 4304 N N . LEU A 1 538 ? -4.868 -6.666 -1.895 1.00 98.75 538 LEU A N 1
ATOM 4305 C CA . LEU A 1 538 ? -4.537 -6.368 -0.498 1.00 98.75 538 LEU A CA 1
ATOM 4306 C C . LEU A 1 538 ? -5.700 -5.760 0.288 1.00 98.75 538 LEU A C 1
ATOM 4308 O O . LEU A 1 538 ? -5.864 -6.105 1.457 1.00 98.75 538 LEU A O 1
ATOM 4312 N N . PHE A 1 539 ? -6.532 -4.913 -0.329 1.00 98.19 539 PHE A N 1
ATOM 4313 C CA . PHE A 1 539 ? -7.685 -4.325 0.365 1.00 98.19 539 PHE A CA 1
ATOM 4314 C C . PHE A 1 539 ? -8.648 -5.424 0.818 1.00 98.19 539 PHE A C 1
ATOM 4316 O O . PHE A 1 539 ? -8.911 -5.559 2.015 1.00 98.19 539 PHE A O 1
ATOM 4323 N N . ARG A 1 540 ? -9.125 -6.249 -0.127 1.00 97.50 540 ARG A N 1
ATOM 4324 C CA . ARG A 1 540 ? -10.052 -7.358 0.144 1.00 97.50 540 ARG A CA 1
ATOM 4325 C C . ARG A 1 540 ? -9.461 -8.314 1.178 1.00 97.50 540 ARG A C 1
ATOM 4327 O O . ARG A 1 540 ? -10.130 -8.647 2.155 1.00 97.50 540 ARG A O 1
ATOM 4334 N N . THR A 1 541 ? -8.197 -8.691 0.988 1.00 98.38 541 THR A N 1
ATOM 4335 C CA . THR A 1 541 ? -7.468 -9.602 1.877 1.00 98.38 541 THR A CA 1
ATOM 4336 C C . THR A 1 541 ? -7.439 -9.088 3.310 1.00 98.38 541 THR A C 1
ATOM 4338 O O . THR A 1 541 ? -7.803 -9.815 4.228 1.00 98.38 541 THR A O 1
ATOM 4341 N N . LEU A 1 542 ? -7.037 -7.834 3.525 1.00 98.38 542 LEU A N 1
ATOM 4342 C CA . LEU A 1 542 ? -6.905 -7.283 4.871 1.00 98.38 542 LEU A CA 1
ATOM 4343 C C . LEU A 1 542 ? -8.260 -7.108 5.556 1.00 98.38 542 LEU A C 1
ATOM 4345 O O . LEU A 1 542 ? -8.366 -7.412 6.743 1.00 98.38 542 LEU A O 1
ATOM 4349 N N . THR A 1 543 ? -9.300 -6.692 4.826 1.00 95.12 543 THR A N 1
ATOM 4350 C CA . THR A 1 543 ? -10.658 -6.632 5.390 1.00 95.12 543 THR A CA 1
ATOM 4351 C C . THR A 1 543 ? -11.174 -8.014 5.791 1.00 95.12 543 THR A C 1
ATOM 4353 O O . THR A 1 543 ? -11.728 -8.155 6.877 1.00 95.12 543 THR A O 1
ATOM 4356 N N . GLU A 1 544 ? -10.929 -9.051 4.983 1.00 94.94 544 GLU A N 1
ATOM 4357 C CA . GLU A 1 544 ? -11.349 -10.421 5.300 1.00 94.94 544 GLU A CA 1
ATOM 4358 C C . GLU A 1 544 ? -10.581 -10.990 6.496 1.00 94.94 544 GLU A C 1
ATOM 4360 O O . GLU A 1 544 ? -11.197 -11.494 7.434 1.00 94.94 544 GLU A O 1
ATOM 4365 N N . LEU A 1 545 ? -9.250 -10.848 6.518 1.00 96.00 545 LEU A N 1
ATOM 4366 C CA . LEU A 1 545 ? -8.417 -11.287 7.640 1.00 96.00 545 LEU A CA 1
ATOM 4367 C C . LEU A 1 545 ? -8.852 -10.618 8.951 1.00 96.00 545 LEU A C 1
ATOM 4369 O O . LEU A 1 545 ? -9.022 -11.298 9.962 1.00 96.00 545 LEU A O 1
ATOM 4373 N N . ALA A 1 546 ? -9.112 -9.310 8.927 1.00 93.31 546 ALA A N 1
ATOM 4374 C CA . ALA A 1 546 ? -9.592 -8.557 10.083 1.00 93.31 546 ALA A CA 1
ATOM 4375 C C . ALA A 1 546 ? -11.046 -8.885 10.493 1.00 93.31 546 ALA A C 1
ATOM 4377 O O . ALA A 1 546 ? -11.504 -8.441 11.551 1.00 93.31 546 ALA A O 1
ATOM 4378 N N . GLY A 1 547 ? -11.780 -9.668 9.693 1.00 88.06 547 GLY A N 1
ATOM 4379 C CA . GLY A 1 547 ? -13.195 -9.963 9.919 1.00 88.06 547 GLY A CA 1
ATOM 4380 C C . GLY A 1 547 ? -14.084 -8.726 9.777 1.00 88.06 547 GLY A C 1
ATOM 4381 O O . GLY A 1 547 ? -15.056 -8.574 10.521 1.00 88.06 547 GLY A O 1
ATOM 4382 N N . LEU A 1 548 ? -13.709 -7.810 8.884 1.00 86.25 548 LEU A N 1
ATOM 4383 C CA . LEU A 1 548 ? -14.501 -6.643 8.515 1.00 86.25 548 LEU A CA 1
ATOM 4384 C C . LEU A 1 548 ? -15.466 -6.996 7.374 1.00 86.25 548 LEU A C 1
ATOM 4386 O O . LEU A 1 548 ? -15.184 -7.915 6.597 1.00 86.25 548 LEU A O 1
ATOM 4390 N N . PRO A 1 549 ? -16.593 -6.273 7.243 1.00 81.56 549 PRO A N 1
ATOM 4391 C CA . PRO A 1 549 ? -17.456 -6.407 6.079 1.00 81.56 549 PRO A CA 1
ATOM 4392 C C . PRO A 1 549 ? -16.659 -6.217 4.777 1.00 81.56 549 PRO A C 1
ATOM 4394 O O . PRO A 1 549 ? -15.695 -5.449 4.740 1.00 81.56 549 PRO A O 1
ATOM 4397 N N . PRO A 1 550 ? -17.014 -6.920 3.692 1.00 78.88 550 PRO A N 1
ATOM 4398 C CA . PRO A 1 550 ? -16.380 -6.684 2.408 1.00 78.88 550 PRO A CA 1
ATOM 4399 C C . PRO A 1 550 ? -16.840 -5.337 1.841 1.00 78.88 550 PRO A C 1
ATOM 4401 O O . PRO A 1 550 ? -18.038 -5.076 1.747 1.00 78.88 550 PRO A O 1
ATOM 4404 N N . LYS A 1 551 ? -15.898 -4.505 1.386 1.00 83.69 551 LYS A N 1
ATOM 4405 C CA . LYS A 1 551 ? -16.226 -3.341 0.553 1.00 83.69 551 LYS A CA 1
ATOM 4406 C C . LYS A 1 551 ? -16.781 -3.824 -0.793 1.00 83.69 551 LYS A C 1
ATOM 4408 O O . LYS A 1 551 ? -16.176 -4.681 -1.445 1.00 83.69 551 LYS A O 1
ATOM 4413 N N . GLU A 1 552 ? -17.939 -3.309 -1.200 1.00 83.12 552 GLU A N 1
ATOM 4414 C CA . GLU A 1 552 ? -18.523 -3.618 -2.508 1.00 83.12 552 GLU A CA 1
ATOM 4415 C C . GLU A 1 552 ? -17.768 -2.910 -3.646 1.00 83.12 552 GLU A C 1
ATOM 4417 O O . GLU A 1 552 ? -17.119 -1.887 -3.432 1.00 83.12 552 GLU A O 1
ATOM 4422 N N . LYS A 1 553 ? -17.894 -3.435 -4.875 1.00 87.00 553 LYS A N 1
ATOM 4423 C CA . LYS A 1 553 ? -17.372 -2.818 -6.113 1.00 87.00 553 LYS A CA 1
ATOM 4424 C C . LYS A 1 553 ? -15.861 -2.531 -6.085 1.00 87.00 553 LYS A C 1
ATOM 4426 O O . LYS A 1 553 ? -15.431 -1.458 -6.493 1.00 87.00 553 LYS A O 1
ATOM 4431 N N . ILE A 1 554 ? -15.073 -3.491 -5.610 1.00 93.31 554 ILE A N 1
ATOM 4432 C CA . ILE A 1 554 ? -13.608 -3.490 -5.722 1.00 93.31 554 ILE A CA 1
ATOM 4433 C C . ILE A 1 554 ? -13.147 -4.639 -6.624 1.00 93.31 554 ILE A C 1
ATOM 4435 O O . ILE A 1 554 ? -13.864 -5.629 -6.772 1.00 93.31 554 ILE A O 1
ATOM 4439 N N . ASP A 1 555 ? -11.944 -4.514 -7.177 1.00 95.44 555 ASP A N 1
ATOM 4440 C CA . ASP A 1 555 ? -11.386 -5.439 -8.173 1.00 95.44 555 ASP A CA 1
ATOM 4441 C C . ASP A 1 555 ? -10.531 -6.545 -7.556 1.00 95.44 555 ASP A C 1
ATOM 4443 O O . ASP A 1 555 ? -10.314 -7.583 -8.174 1.00 95.44 555 ASP A O 1
ATOM 4447 N N . GLY A 1 556 ? -10.039 -6.319 -6.337 1.00 93.06 556 GLY A N 1
ATOM 4448 C CA . GLY A 1 556 ? -9.165 -7.251 -5.637 1.00 93.06 556 GLY A CA 1
ATOM 4449 C C . GLY A 1 556 ? -9.863 -8.524 -5.170 1.00 93.06 556 GLY A C 1
ATOM 4450 O O . GLY A 1 556 ? -10.979 -8.503 -4.640 1.00 93.06 556 GLY A O 1
ATOM 4451 N N . HIS A 1 557 ? -9.145 -9.634 -5.282 1.00 95.75 557 HIS A N 1
ATOM 4452 C CA . HIS A 1 557 ? -9.512 -10.925 -4.717 1.00 95.75 557 HIS A CA 1
ATOM 4453 C C . HIS A 1 557 ? -8.856 -11.111 -3.345 1.00 95.75 557 HIS A C 1
ATOM 4455 O O . HIS A 1 557 ? -7.870 -10.467 -3.009 1.00 95.75 557 HIS A O 1
ATOM 4461 N N . SER A 1 558 ? -9.410 -11.982 -2.507 1.00 97.06 558 SER A N 1
ATOM 4462 C CA . SER A 1 558 ? -8.786 -12.274 -1.216 1.00 97.06 558 SER A CA 1
ATOM 4463 C C . SER A 1 558 ? -7.662 -13.287 -1.375 1.00 97.06 558 SER A C 1
ATOM 4465 O O . SER A 1 558 ? -7.862 -14.351 -1.960 1.00 97.06 558 SER A O 1
ATOM 4467 N N . LEU A 1 559 ? -6.497 -12.992 -0.799 1.00 98.56 559 LEU A N 1
ATOM 4468 C CA . LEU A 1 559 ? -5.364 -13.911 -0.726 1.00 98.56 559 LEU A CA 1
ATOM 4469 C C . LEU A 1 559 ? -5.507 -14.928 0.417 1.00 98.56 559 LEU A C 1
ATOM 4471 O O . LEU A 1 559 ? -4.643 -15.791 0.554 1.00 98.56 559 LEU A O 1
ATOM 4475 N N . ALA A 1 560 ? -6.568 -14.869 1.233 1.00 97.56 560 ALA A N 1
ATOM 4476 C CA . ALA A 1 560 ? -6.767 -15.778 2.366 1.00 97.56 560 ALA A CA 1
ATOM 4477 C C . ALA A 1 560 ? -6.677 -17.278 1.995 1.00 97.56 560 ALA A C 1
ATOM 4479 O O . ALA A 1 560 ? -5.989 -18.009 2.715 1.00 97.56 560 ALA A O 1
ATOM 4480 N N . PRO A 1 561 ? -7.235 -17.758 0.858 1.00 97.75 561 PRO A N 1
ATOM 4481 C CA . PRO A 1 561 ? -7.050 -19.146 0.432 1.00 97.75 561 PRO A CA 1
ATOM 4482 C C . PRO A 1 561 ? -5.580 -19.510 0.192 1.00 97.75 561 PRO A C 1
ATOM 4484 O O . PRO A 1 561 ? -5.149 -20.591 0.581 1.00 97.75 561 PRO A O 1
ATOM 4487 N N . LEU A 1 562 ? -4.798 -18.592 -0.390 1.00 98.50 562 LEU A N 1
ATOM 4488 C CA . LEU A 1 562 ? -3.369 -18.792 -0.649 1.00 98.50 562 LEU A CA 1
ATOM 4489 C C . LEU A 1 562 ? -2.530 -18.721 0.626 1.00 98.50 562 LEU A C 1
ATOM 4491 O O . LEU A 1 562 ? -1.559 -19.456 0.755 1.00 98.50 562 LEU A O 1
ATOM 4495 N N . LEU A 1 563 ? -2.907 -17.855 1.569 1.00 98.44 563 LEU A N 1
ATOM 4496 C CA . LEU A 1 563 ? -2.267 -17.745 2.883 1.00 98.44 563 LEU A CA 1
ATOM 4497 C C . LEU A 1 563 ? -2.497 -18.999 3.737 1.00 98.44 563 LEU A C 1
ATOM 4499 O O . LEU A 1 563 ? -1.628 -19.366 4.529 1.00 98.44 563 LEU A O 1
ATOM 4503 N N . SER A 1 564 ? -3.645 -19.658 3.555 1.00 97.06 564 SER A N 1
ATOM 4504 C CA . SER A 1 564 ? -3.960 -20.953 4.163 1.00 97.06 564 SER A CA 1
ATOM 4505 C C . SER A 1 564 ? -3.198 -22.101 3.493 1.00 97.06 564 SER A C 1
ATOM 4507 O O . SER A 1 564 ? -2.540 -22.887 4.177 1.00 97.06 564 SER A O 1
ATOM 4509 N N . ASP A 1 565 ? -3.242 -22.174 2.161 1.00 97.69 565 ASP A N 1
ATOM 4510 C CA . ASP A 1 565 ? -2.523 -23.159 1.357 1.00 97.69 565 ASP A CA 1
ATOM 4511 C C . ASP A 1 565 ? -1.885 -22.486 0.126 1.00 97.69 565 ASP A C 1
ATOM 4513 O O . ASP A 1 565 ? -2.595 -22.121 -0.815 1.00 97.69 565 ASP A O 1
ATOM 4517 N N . PRO A 1 566 ? -0.543 -22.375 0.059 1.00 97.31 566 PRO A N 1
ATOM 4518 C CA . PRO A 1 566 ? 0.137 -21.732 -1.067 1.00 97.31 566 PRO A CA 1
ATOM 4519 C C . PRO A 1 566 ? -0.042 -22.474 -2.402 1.00 97.31 566 PRO A C 1
ATOM 4521 O O . PRO A 1 566 ? 0.356 -21.951 -3.445 1.00 97.31 566 PRO A O 1
ATOM 4524 N N . GLN A 1 567 ? -0.596 -23.691 -2.390 1.00 97.38 567 GLN A N 1
ATOM 4525 C CA . GLN A 1 567 ? -0.932 -24.469 -3.581 1.00 97.38 567 GLN A CA 1
ATOM 4526 C C . GLN A 1 567 ? -2.418 -24.417 -3.947 1.00 97.38 567 GLN A C 1
ATOM 4528 O O . GLN A 1 567 ? -2.797 -25.020 -4.956 1.00 97.38 567 GLN A O 1
ATOM 4533 N N . ALA A 1 568 ? -3.248 -23.674 -3.207 1.00 97.69 568 ALA A N 1
ATOM 4534 C CA . ALA A 1 568 ? -4.668 -23.557 -3.504 1.00 97.69 568 ALA A CA 1
ATOM 4535 C C . ALA A 1 568 ? -4.919 -23.099 -4.954 1.00 97.69 568 ALA A C 1
ATOM 4537 O O . ALA A 1 568 ? -4.088 -22.444 -5.604 1.00 97.69 568 ALA A O 1
ATOM 4538 N N . ALA A 1 569 ? -6.080 -23.495 -5.480 1.00 96.00 569 ALA A N 1
ATOM 4539 C CA . ALA A 1 569 ? -6.513 -23.093 -6.808 1.00 96.00 569 ALA A CA 1
ATOM 4540 C C . ALA A 1 569 ? -6.654 -21.567 -6.870 1.00 96.00 569 ALA A C 1
ATOM 4542 O O . ALA A 1 569 ? -7.264 -20.955 -5.996 1.00 96.00 569 ALA A O 1
ATOM 4543 N N . TRP A 1 570 ? -6.104 -20.968 -7.924 1.00 97.38 570 TRP A N 1
ATOM 4544 C CA . TRP A 1 570 ? -6.117 -19.524 -8.130 1.00 97.38 570 TRP A CA 1
ATOM 4545 C C . TRP A 1 570 ? -6.470 -19.227 -9.589 1.00 97.38 570 TRP A C 1
ATOM 4547 O O . TRP A 1 570 ? -5.579 -19.187 -10.438 1.00 97.38 570 TRP A O 1
ATOM 4557 N N . PRO A 1 571 ? -7.764 -19.081 -9.919 1.00 95.44 571 PRO A N 1
ATOM 4558 C CA . PRO A 1 571 ? -8.228 -18.894 -11.293 1.00 95.44 571 PRO A CA 1
ATOM 4559 C C . PRO A 1 571 ? -8.113 -17.432 -11.758 1.00 95.44 571 PRO A C 1
ATOM 4561 O O . PRO A 1 571 ? -8.901 -16.985 -12.586 1.00 95.44 571 PRO A O 1
ATOM 4564 N N . HIS A 1 572 ? -7.161 -16.678 -11.210 1.00 96.38 572 HIS A N 1
ATOM 4565 C CA . HIS A 1 572 ? -6.984 -15.256 -11.480 1.00 96.38 572 HIS A CA 1
ATOM 4566 C C . HIS A 1 572 ? -5.625 -15.013 -12.130 1.00 96.38 572 HIS A C 1
ATOM 4568 O O . HIS A 1 572 ? -4.646 -15.698 -11.831 1.00 96.38 572 HIS A O 1
ATOM 4574 N N . ALA A 1 573 ? -5.576 -14.028 -13.020 1.00 97.06 573 ALA A N 1
ATOM 4575 C CA . ALA A 1 573 ? -4.341 -13.473 -13.551 1.00 97.06 573 ALA A CA 1
ATOM 4576 C C . ALA A 1 573 ? -4.093 -12.104 -12.914 1.00 97.06 573 ALA A C 1
ATOM 4578 O O . ALA A 1 573 ? -5.025 -11.445 -12.456 1.00 97.06 573 ALA A O 1
ATOM 4579 N N . SER A 1 574 ? -2.840 -11.665 -12.914 1.00 97.94 574 SER A N 1
ATOM 4580 C CA . SER A 1 574 ? -2.482 -10.334 -12.437 1.00 97.94 574 SER A CA 1
ATOM 4581 C C . SER A 1 574 ? -2.334 -9.364 -13.603 1.00 97.94 574 SER A C 1
ATOM 4583 O O . SER A 1 574 ? -1.713 -9.704 -14.612 1.00 97.94 574 SER A O 1
ATOM 4585 N N . LEU A 1 575 ? -2.894 -8.163 -13.465 1.00 97.75 575 LEU A N 1
ATOM 4586 C CA . LEU A 1 575 ? -2.899 -7.128 -14.495 1.00 97.75 575 LEU A CA 1
ATOM 4587 C C . LEU A 1 575 ? -2.155 -5.877 -14.012 1.00 97.75 575 LEU A C 1
ATOM 4589 O O . LEU A 1 575 ? -2.529 -5.265 -13.011 1.00 97.75 575 LEU A O 1
ATOM 4593 N N . THR A 1 576 ? -1.141 -5.464 -14.769 1.00 98.50 576 THR A N 1
ATOM 4594 C CA . THR A 1 576 ? -0.378 -4.230 -14.551 1.00 98.50 576 THR A CA 1
ATOM 4595 C C . THR A 1 576 ? -0.688 -3.238 -15.663 1.00 98.50 576 THR A C 1
ATOM 4597 O O . THR A 1 576 ? -0.449 -3.525 -16.833 1.00 98.50 576 THR A O 1
ATOM 4600 N N . HIS A 1 577 ? -1.178 -2.053 -15.318 1.00 97.94 577 HIS A N 1
ATOM 4601 C CA . HIS A 1 577 ? -1.486 -1.003 -16.291 1.00 97.94 577 HIS A CA 1
ATOM 4602 C C . HIS A 1 577 ? -0.303 -0.051 -16.469 1.00 97.94 577 HIS A C 1
ATOM 4604 O O . HIS A 1 577 ? 0.488 0.159 -15.545 1.00 97.94 577 HIS A O 1
ATOM 4610 N N . LEU A 1 578 ? -0.195 0.543 -17.654 1.00 96.06 578 LEU A N 1
ATOM 4611 C CA . LEU A 1 578 ? 0.811 1.562 -17.953 1.00 96.06 578 LEU A CA 1
ATOM 4612 C C . LEU A 1 578 ? 0.146 2.946 -18.052 1.00 96.06 578 LEU A C 1
ATOM 4614 O O . LEU A 1 578 ? -0.814 3.237 -17.343 1.00 96.06 578 LEU A O 1
ATOM 4618 N N . ASP A 1 579 ? 0.657 3.811 -18.925 1.00 93.62 579 ASP A N 1
ATOM 4619 C CA . ASP A 1 579 ? 0.321 5.235 -19.002 1.00 93.62 579 ASP A CA 1
ATOM 4620 C C . ASP A 1 579 ? -1.089 5.554 -19.532 1.00 93.62 579 ASP A C 1
ATOM 4622 O O . ASP A 1 579 ? -1.504 6.714 -19.492 1.00 93.62 579 ASP A O 1
ATOM 4626 N N . ARG A 1 580 ? -1.816 4.569 -20.073 1.00 94.12 580 ARG A N 1
ATOM 4627 C CA . ARG A 1 580 ? -3.128 4.774 -20.708 1.00 94.12 580 ARG A CA 1
ATOM 4628 C C . ARG A 1 580 ? -3.925 3.474 -20.889 1.00 94.12 580 ARG A C 1
ATOM 4630 O O . ARG A 1 580 ? -3.330 2.393 -20.896 1.00 94.12 580 ARG A O 1
ATOM 4637 N N . PRO A 1 581 ? -5.242 3.573 -21.160 1.00 94.81 581 PRO A N 1
ATOM 4638 C CA . PRO A 1 581 ? -6.056 2.438 -21.588 1.00 94.81 581 PRO A CA 1
ATOM 4639 C C . PRO A 1 581 ? -5.452 1.728 -22.802 1.00 94.81 581 PRO A C 1
ATOM 4641 O O . PRO A 1 581 ? -4.988 2.371 -23.747 1.00 94.81 581 PRO A O 1
ATOM 4644 N N . GLY A 1 582 ? -5.471 0.398 -22.782 1.00 94.31 582 GLY A N 1
ATOM 4645 C CA . GLY A 1 582 ? -4.901 -0.434 -23.839 1.00 94.31 582 GLY A CA 1
ATOM 4646 C C . GLY A 1 582 ? -3.390 -0.663 -23.739 1.00 94.31 582 GLY A C 1
ATOM 4647 O O . GLY A 1 582 ? -2.889 -1.480 -24.500 1.00 94.31 582 GLY A O 1
ATOM 4648 N N . ASN A 1 583 ? -2.673 -0.016 -22.812 1.00 96.19 583 ASN A N 1
ATOM 4649 C CA . ASN A 1 583 ? -1.294 -0.372 -22.467 1.00 96.19 583 ASN A CA 1
ATOM 4650 C C . ASN A 1 583 ? -1.269 -1.123 -21.131 1.00 96.19 583 ASN A C 1
ATOM 4652 O O . ASN A 1 583 ? -1.483 -0.520 -20.076 1.00 96.19 583 ASN A O 1
ATOM 4656 N N . TYR A 1 584 ? -1.021 -2.430 -21.163 1.00 97.50 584 TYR A N 1
ATOM 4657 C CA . TYR A 1 584 ? -1.037 -3.268 -19.963 1.00 97.50 584 TYR A CA 1
ATOM 4658 C C . TYR A 1 584 ? -0.224 -4.553 -20.141 1.00 97.50 584 TYR A C 1
ATOM 4660 O O . TYR A 1 584 ? 0.070 -4.973 -21.260 1.00 97.50 584 TYR A O 1
ATOM 4668 N N . ALA A 1 585 ? 0.102 -5.190 -19.020 1.00 98.31 585 ALA A N 1
ATOM 4669 C CA . ALA A 1 585 ? 0.709 -6.509 -18.958 1.00 98.31 585 ALA A CA 1
ATOM 4670 C C . ALA A 1 585 ? -0.157 -7.465 -18.126 1.00 98.31 585 ALA A C 1
ATOM 4672 O O . ALA A 1 585 ? -0.628 -7.097 -17.052 1.00 98.31 585 ALA A O 1
ATOM 4673 N N . ILE A 1 586 ? -0.331 -8.696 -18.603 1.00 98.50 586 ILE A N 1
ATOM 4674 C CA . ILE A 1 586 ? -1.028 -9.792 -17.924 1.00 98.50 586 ILE A CA 1
ATOM 4675 C C . ILE A 1 586 ? -0.002 -10.835 -17.505 1.00 98.50 586 ILE A C 1
ATOM 4677 O O . ILE A 1 586 ? 0.828 -11.260 -18.310 1.00 98.50 586 ILE A O 1
ATOM 4681 N N . SER A 1 587 ? -0.089 -11.283 -16.258 1.00 98.38 587 SER A N 1
ATOM 4682 C CA . SER A 1 587 ? 0.759 -12.338 -15.708 1.00 98.38 587 SER A CA 1
ATOM 4683 C C . SER A 1 587 ? -0.081 -13.495 -15.208 1.00 98.38 587 SER A C 1
ATOM 4685 O O . SER A 1 587 ? -0.989 -13.324 -14.398 1.00 98.38 587 SER A O 1
ATOM 4687 N N . THR A 1 588 ? 0.268 -14.686 -15.671 1.00 97.81 588 THR A N 1
ATOM 4688 C CA . THR A 1 588 ? -0.198 -15.955 -15.113 1.00 97.81 588 THR A CA 1
ATOM 4689 C C . THR A 1 588 ? 0.948 -16.614 -14.341 1.00 97.81 588 THR A C 1
ATOM 4691 O O . THR A 1 588 ? 1.998 -16.010 -14.119 1.00 97.81 588 THR A O 1
ATOM 4694 N N . GLU A 1 589 ? 0.775 -17.863 -13.913 1.00 95.81 589 GLU A N 1
ATOM 4695 C CA . GLU A 1 589 ? 1.825 -18.595 -13.197 1.00 95.81 589 GLU A CA 1
ATOM 4696 C C . GLU A 1 589 ? 3.120 -18.766 -14.011 1.00 95.81 589 GLU A C 1
ATOM 4698 O O . GLU A 1 589 ? 4.205 -18.752 -13.437 1.00 95.81 589 GLU A O 1
ATOM 4703 N N . ARG A 1 590 ? 3.010 -18.885 -15.342 1.00 96.69 590 ARG A N 1
ATOM 4704 C CA . ARG A 1 590 ? 4.148 -19.123 -16.249 1.00 96.69 590 ARG A CA 1
ATOM 4705 C C . ARG A 1 590 ? 4.238 -18.143 -17.417 1.00 96.69 590 ARG A C 1
ATOM 4707 O O . ARG A 1 590 ? 5.312 -17.931 -17.966 1.00 96.69 590 ARG A O 1
ATOM 4714 N N . TRP A 1 591 ? 3.119 -17.563 -17.830 1.00 98.31 591 TRP A N 1
ATOM 4715 C CA . TRP A 1 591 ? 3.074 -16.742 -19.036 1.00 98.31 591 TRP A CA 1
ATOM 4716 C C . TRP A 1 591 ? 2.912 -15.282 -18.694 1.00 98.31 591 TRP A C 1
ATOM 4718 O O . TRP A 1 591 ? 2.111 -14.926 -17.825 1.00 98.31 591 TRP A O 1
ATOM 4728 N N . ARG A 1 592 ? 3.620 -14.451 -19.448 1.00 98.25 592 ARG A N 1
ATOM 4729 C CA . ARG A 1 592 ? 3.471 -13.008 -19.415 1.00 98.25 592 ARG A CA 1
ATOM 4730 C C . ARG A 1 592 ? 3.137 -12.483 -20.794 1.00 98.25 592 ARG A C 1
ATOM 4732 O O . ARG A 1 592 ? 3.732 -12.907 -21.778 1.00 98.25 592 ARG A O 1
ATOM 4739 N N . TYR A 1 593 ? 2.168 -11.588 -20.847 1.00 98.62 593 TYR A N 1
ATOM 4740 C CA . TYR A 1 593 ? 1.661 -10.985 -22.067 1.00 98.62 593 TYR A CA 1
ATOM 4741 C C . TYR A 1 593 ? 1.655 -9.472 -21.909 1.00 98.62 593 TYR A C 1
ATOM 4743 O O . TYR A 1 593 ? 1.209 -8.987 -20.874 1.00 98.62 593 TYR A O 1
ATOM 4751 N N . ILE A 1 594 ? 2.127 -8.734 -22.908 1.00 98.38 594 ILE A N 1
ATOM 4752 C CA . ILE A 1 594 ? 2.094 -7.268 -22.922 1.00 98.38 594 ILE A CA 1
ATOM 4753 C C . ILE A 1 594 ? 1.335 -6.832 -24.165 1.00 98.38 594 ILE A C 1
ATOM 4755 O O . ILE A 1 594 ? 1.596 -7.327 -25.260 1.00 98.38 594 ILE A O 1
ATOM 4759 N N . HIS A 1 595 ? 0.396 -5.910 -23.990 1.00 97.75 595 HIS A N 1
ATOM 4760 C CA . HIS A 1 595 ? -0.404 -5.342 -25.063 1.00 97.75 595 HIS A CA 1
ATOM 4761 C C . HIS A 1 595 ? -0.218 -3.830 -25.115 1.00 97.75 595 HIS A C 1
ATOM 4763 O O . HIS A 1 595 ? -0.203 -3.156 -24.079 1.00 97.75 595 HIS A O 1
ATOM 4769 N N . TYR A 1 596 ? -0.150 -3.302 -26.336 1.00 96.62 596 TYR A N 1
ATOM 4770 C CA . TYR A 1 596 ? -0.027 -1.875 -26.590 1.00 96.62 596 TYR A CA 1
ATOM 4771 C C . TYR A 1 596 ? -1.246 -1.301 -27.323 1.00 96.62 596 TYR A C 1
ATOM 4773 O O . TYR A 1 596 ? -1.783 -1.892 -28.257 1.00 96.62 596 TYR A O 1
ATOM 4781 N N . PHE A 1 597 ? -1.655 -0.083 -26.962 1.00 93.31 597 PHE A N 1
ATOM 4782 C CA . PHE A 1 597 ? -2.908 0.554 -27.390 1.00 93.31 597 PHE A CA 1
ATOM 4783 C C . PHE A 1 597 ? -3.055 0.770 -28.906 1.00 93.31 597 PHE A C 1
ATOM 4785 O O . PHE A 1 597 ? -4.163 0.995 -29.389 1.00 93.31 597 PHE A O 1
ATOM 4792 N N . ARG A 1 598 ? -1.954 0.739 -29.669 1.00 89.00 598 ARG A N 1
ATOM 4793 C CA . ARG A 1 598 ? -1.948 0.843 -31.145 1.00 89.00 598 ARG A CA 1
ATOM 4794 C C . ARG A 1 598 ? -1.732 -0.503 -31.836 1.00 89.00 598 ARG A C 1
ATOM 4796 O O . ARG A 1 598 ? -1.397 -0.534 -33.018 1.00 89.00 598 ARG A O 1
ATOM 4803 N N . GLY A 1 599 ? -1.918 -1.594 -31.103 1.00 86.94 599 GLY A N 1
ATOM 4804 C CA . GLY A 1 599 ? -1.487 -2.920 -31.506 1.00 86.94 599 GLY A CA 1
ATOM 4805 C C . GLY A 1 599 ? 0.001 -3.138 -31.237 1.00 86.94 599 GLY A C 1
ATOM 4806 O O . GLY A 1 599 ? 0.754 -2.208 -30.937 1.00 86.94 599 GLY A O 1
ATOM 4807 N N . GLY A 1 600 ? 0.411 -4.396 -31.353 1.00 94.75 600 GLY A N 1
ATOM 4808 C CA . GLY A 1 600 ? 1.705 -4.868 -30.881 1.00 94.75 600 GLY A CA 1
ATOM 4809 C C . GLY A 1 600 ? 1.528 -5.650 -29.590 1.00 94.75 600 GLY A C 1
ATOM 4810 O O . GLY A 1 600 ? 0.830 -5.215 -28.674 1.00 94.75 600 GLY A O 1
ATOM 4811 N N . GLU A 1 601 ? 2.136 -6.826 -29.561 1.00 97.50 601 GLU A N 1
ATOM 4812 C CA . GLU A 1 601 ? 2.012 -7.764 -28.463 1.00 97.50 601 GLU A CA 1
ATOM 4813 C C . GLU A 1 601 ? 3.359 -8.410 -28.182 1.00 97.50 601 GLU A C 1
ATOM 4815 O O . GLU A 1 601 ? 4.139 -8.686 -29.102 1.00 97.50 601 GLU A O 1
ATOM 4820 N N . GLU A 1 602 ? 3.590 -8.685 -26.909 1.00 98.44 602 GLU A N 1
ATOM 4821 C CA . GLU A 1 602 ? 4.717 -9.478 -26.444 1.00 98.44 602 GLU A CA 1
ATOM 4822 C C . GLU A 1 602 ? 4.191 -10.674 -25.652 1.00 98.44 602 GLU A C 1
ATOM 4824 O O . GLU A 1 602 ? 3.180 -10.570 -24.953 1.00 98.44 602 GLU A O 1
ATOM 4829 N N . LEU A 1 603 ? 4.848 -11.825 -25.787 1.00 98.69 603 LEU A N 1
ATOM 4830 C CA . LEU A 1 603 ? 4.517 -13.044 -25.050 1.00 98.69 603 LEU A CA 1
ATOM 4831 C C . LEU A 1 603 ? 5.800 -13.713 -24.571 1.00 98.69 603 LEU A C 1
ATOM 4833 O O . LEU A 1 603 ? 6.650 -14.049 -25.390 1.00 98.69 603 LEU A O 1
ATOM 4837 N N . TYR A 1 604 ? 5.889 -13.985 -23.273 1.00 98.56 604 TYR A N 1
ATOM 4838 C CA . TYR A 1 604 ? 7.058 -14.588 -22.642 1.00 98.56 604 TYR A CA 1
ATOM 4839 C C . TYR A 1 604 ? 6.678 -15.821 -21.826 1.00 98.56 604 TYR A C 1
ATOM 4841 O O . TYR A 1 604 ? 5.657 -15.838 -21.129 1.00 98.56 604 TYR A O 1
ATOM 4849 N N . ASP A 1 605 ? 7.525 -16.844 -21.907 1.00 98.12 605 ASP A N 1
ATOM 4850 C CA . ASP A 1 605 ? 7.510 -18.004 -21.018 1.00 98.12 605 ASP A CA 1
ATOM 4851 C C . ASP A 1 605 ? 8.515 -17.760 -19.888 1.00 98.12 605 ASP A C 1
ATOM 4853 O O . ASP A 1 605 ? 9.713 -17.989 -20.048 1.00 98.12 605 ASP A O 1
ATOM 4857 N N . ILE A 1 606 ? 8.030 -17.273 -18.747 1.00 96.00 606 ILE A N 1
ATOM 4858 C CA . ILE A 1 606 ? 8.877 -16.725 -17.677 1.00 96.00 606 ILE A CA 1
ATOM 4859 C C . ILE A 1 606 ? 9.629 -17.804 -16.887 1.00 96.00 606 ILE A C 1
ATOM 4861 O O . ILE A 1 606 ? 10.468 -17.479 -16.047 1.00 96.00 606 ILE A O 1
ATOM 4865 N N . GLU A 1 607 ? 9.302 -19.079 -17.115 1.00 95.25 607 GLU A N 1
ATOM 4866 C CA . GLU A 1 607 ? 10.015 -20.217 -16.535 1.00 95.25 607 GLU A CA 1
ATOM 4867 C C . GLU A 1 607 ? 11.311 -20.489 -17.309 1.00 95.25 607 GLU A C 1
ATOM 4869 O O . GLU A 1 607 ? 12.366 -20.667 -16.704 1.00 95.25 607 GLU A O 1
ATOM 4874 N N . SER A 1 608 ? 11.247 -20.485 -18.645 1.00 96.38 608 SER A N 1
ATOM 4875 C CA . SER A 1 608 ? 12.422 -20.677 -19.507 1.00 96.38 608 SER A CA 1
ATOM 4876 C C . SER A 1 608 ? 13.178 -19.387 -19.826 1.00 96.38 608 SER A C 1
ATOM 4878 O O . SER A 1 608 ? 14.359 -19.444 -20.155 1.00 96.38 608 SER A O 1
ATOM 4880 N N . ASP A 1 609 ? 12.497 -18.246 -19.753 1.00 96.19 609 ASP A N 1
ATOM 4881 C CA . ASP A 1 609 ? 13.006 -16.916 -20.082 1.00 96.19 609 ASP A CA 1
ATOM 4882 C C . ASP A 1 609 ? 12.658 -15.928 -18.949 1.00 96.19 609 ASP A C 1
ATOM 4884 O O . ASP A 1 609 ? 11.757 -15.093 -19.077 1.00 96.19 609 ASP A O 1
ATOM 4888 N N . PRO A 1 610 ? 13.321 -16.044 -17.782 1.00 93.00 610 PRO A N 1
ATOM 4889 C CA . PRO A 1 610 ? 12.986 -15.245 -16.605 1.00 93.00 610 PRO A CA 1
ATOM 4890 C C . PRO A 1 610 ? 13.245 -13.742 -16.785 1.00 93.00 610 PRO A C 1
ATOM 4892 O O . PRO A 1 610 ? 12.681 -12.960 -16.015 1.00 93.00 610 PRO A O 1
ATOM 4895 N N . HIS A 1 611 ? 14.060 -13.362 -17.777 1.00 93.62 611 HIS A N 1
ATOM 4896 C CA . HIS A 1 611 ? 14.437 -11.986 -18.110 1.00 93.62 611 HIS A CA 1
ATOM 4897 C C . HIS A 1 611 ? 13.656 -11.401 -19.299 1.00 93.62 611 HIS A C 1
ATOM 4899 O O . HIS A 1 611 ? 13.882 -10.246 -19.648 1.00 93.62 611 HIS A O 1
ATOM 4905 N N . GLU A 1 612 ? 12.716 -12.159 -19.877 1.00 96.31 612 GLU A N 1
ATOM 4906 C CA . GLU A 1 612 ? 11.855 -11.723 -20.987 1.00 96.31 612 GLU A CA 1
ATOM 4907 C C . GLU A 1 612 ? 12.642 -11.309 -22.246 1.00 96.31 612 GLU A C 1
ATOM 4909 O O . GLU A 1 612 ? 12.295 -10.332 -22.909 1.00 96.31 612 GLU A O 1
ATOM 4914 N N . TRP A 1 613 ? 13.707 -12.033 -22.591 1.00 95.69 613 TRP A N 1
ATOM 4915 C CA . TRP A 1 613 ? 14.570 -11.724 -23.734 1.00 95.69 613 TRP A CA 1
ATOM 4916 C C . TRP A 1 613 ? 14.001 -12.104 -25.096 1.00 95.69 613 TRP A C 1
ATOM 4918 O O . TRP A 1 613 ? 14.469 -11.606 -26.112 1.00 95.69 613 TRP A O 1
ATOM 4928 N N . THR A 1 614 ? 13.063 -13.049 -25.160 1.00 96.38 614 THR A N 1
ATOM 4929 C CA . THR A 1 614 ? 12.577 -13.580 -26.437 1.00 96.38 614 THR A CA 1
ATOM 4930 C C . THR A 1 614 ? 11.068 -13.454 -26.551 1.00 96.38 614 THR A C 1
ATOM 4932 O O . THR A 1 614 ? 10.315 -14.251 -25.988 1.00 96.38 614 THR A O 1
ATOM 4935 N N . ASN A 1 615 ? 10.609 -12.523 -27.380 1.00 97.88 615 ASN A N 1
ATOM 4936 C CA . ASN A 1 615 ? 9.203 -12.360 -27.697 1.00 97.88 615 ASN A CA 1
ATOM 4937 C C . ASN A 1 615 ? 8.672 -13.547 -28.528 1.00 97.88 615 ASN A C 1
ATOM 4939 O O . ASN A 1 615 ? 9.096 -13.834 -29.654 1.00 97.88 615 ASN A O 1
ATOM 4943 N N . LEU A 1 616 ? 7.687 -14.255 -27.979 1.00 98.38 616 LEU A N 1
ATOM 4944 C CA . LEU A 1 616 ? 7.049 -15.419 -28.592 1.00 98.38 616 LEU A CA 1
ATOM 4945 C C . LEU A 1 616 ? 5.768 -15.075 -29.364 1.00 98.38 616 LEU A C 1
ATOM 4947 O O . LEU A 1 616 ? 5.237 -15.950 -30.050 1.00 98.38 616 LEU A O 1
ATOM 4951 N N . ALA A 1 617 ? 5.269 -13.835 -29.300 1.00 97.62 617 ALA A N 1
ATOM 4952 C CA . ALA A 1 617 ? 3.967 -13.462 -29.864 1.00 97.62 617 ALA A CA 1
ATOM 4953 C C . ALA A 1 617 ? 3.891 -13.678 -31.388 1.00 97.62 617 ALA A C 1
ATOM 4955 O O . ALA A 1 617 ? 2.859 -14.093 -31.914 1.00 97.62 617 ALA A O 1
ATOM 4956 N N . GLY A 1 618 ? 5.002 -13.466 -32.102 1.00 95.69 618 GLY A N 1
ATOM 4957 C CA . GLY A 1 618 ? 5.097 -13.678 -33.552 1.00 95.69 618 GLY A CA 1
ATOM 4958 C C . GLY A 1 618 ? 5.337 -15.130 -33.984 1.00 95.69 618 GLY A C 1
ATOM 4959 O O . GLY A 1 618 ? 5.354 -15.419 -35.181 1.00 95.69 618 GLY A O 1
ATOM 4960 N N . LYS A 1 619 ? 5.553 -16.063 -33.046 1.00 97.12 619 LYS A N 1
ATOM 4961 C CA . LYS A 1 619 ? 5.965 -17.438 -33.360 1.00 97.12 619 LYS A CA 1
ATOM 4962 C C . LYS A 1 619 ? 4.738 -18.350 -33.520 1.00 97.12 619 LYS A C 1
ATOM 4964 O O . LYS A 1 619 ? 4.008 -18.544 -32.547 1.00 97.12 619 LYS A O 1
ATOM 4969 N N . PRO A 1 620 ? 4.530 -19.010 -34.683 1.00 97.12 620 PRO A N 1
ATOM 4970 C CA . PRO A 1 620 ? 3.339 -19.836 -34.926 1.00 97.12 620 PRO A CA 1
ATOM 4971 C C . PRO A 1 620 ? 3.088 -20.933 -33.881 1.00 97.12 620 PRO A C 1
ATOM 4973 O O . PRO A 1 620 ? 1.938 -21.226 -33.563 1.00 97.12 620 PRO A O 1
ATOM 4976 N N . ALA A 1 621 ? 4.153 -21.499 -33.300 1.00 97.75 621 ALA A N 1
ATOM 4977 C CA . ALA A 1 621 ? 4.063 -22.517 -32.251 1.00 97.75 621 ALA A CA 1
ATOM 4978 C C . ALA A 1 621 ? 3.368 -22.027 -30.963 1.00 97.75 621 ALA A C 1
ATOM 4980 O O . ALA A 1 621 ? 2.846 -22.842 -30.208 1.00 97.75 621 ALA A O 1
ATOM 4981 N N . HIS A 1 622 ? 3.326 -20.712 -30.725 1.00 97.94 622 HIS A N 1
ATOM 4982 C CA . HIS A 1 622 ? 2.746 -20.105 -29.525 1.00 97.94 622 HIS A CA 1
ATOM 4983 C C . HIS A 1 622 ? 1.406 -19.399 -29.785 1.00 97.94 622 HIS A C 1
ATOM 4985 O O . HIS A 1 622 ? 0.832 -18.825 -28.861 1.00 97.94 622 HIS A O 1
ATOM 4991 N N . ALA A 1 623 ? 0.850 -19.489 -31.000 1.00 97.94 623 ALA A N 1
ATOM 4992 C CA . ALA A 1 623 ? -0.389 -18.800 -31.371 1.00 97.94 623 ALA A CA 1
ATOM 4993 C C . ALA A 1 623 ? -1.587 -19.169 -30.473 1.00 97.94 623 ALA A C 1
ATOM 4995 O O . ALA A 1 623 ? -2.381 -18.302 -30.114 1.00 97.94 623 ALA A O 1
ATOM 4996 N N . ALA A 1 624 ? -1.697 -20.439 -30.066 1.00 98.19 624 ALA A N 1
ATOM 4997 C CA . ALA A 1 624 ? -2.754 -20.891 -29.160 1.00 98.19 624 ALA A CA 1
ATOM 4998 C C . ALA A 1 624 ? -2.626 -20.264 -27.762 1.00 98.19 624 ALA A C 1
ATOM 5000 O O . ALA A 1 624 ? -3.618 -19.822 -27.190 1.00 98.19 624 ALA A O 1
ATOM 5001 N N . LYS A 1 625 ? -1.398 -20.171 -27.237 1.00 98.25 625 LYS A N 1
ATOM 5002 C CA . LYS A 1 625 ? -1.143 -19.543 -25.937 1.00 98.25 625 LYS A CA 1
ATOM 5003 C C . LYS A 1 625 ? -1.375 -18.034 -25.988 1.00 98.25 625 LYS A C 1
ATOM 5005 O O . LYS A 1 625 ? -1.981 -17.488 -25.077 1.00 98.25 625 LYS A O 1
ATOM 5010 N N . LEU A 1 626 ? -0.963 -17.370 -27.067 1.00 98.19 626 LEU A N 1
ATOM 5011 C CA . LEU A 1 626 ? -1.261 -15.954 -27.278 1.00 98.19 626 LEU A CA 1
ATOM 5012 C C . LEU A 1 626 ? -2.777 -15.694 -27.279 1.00 98.19 626 LEU A C 1
ATOM 5014 O O . LEU A 1 626 ? -3.240 -14.749 -26.648 1.00 98.19 626 LEU A O 1
ATOM 5018 N N . ALA A 1 627 ? -3.557 -16.553 -27.943 1.00 98.06 627 ALA A N 1
ATOM 5019 C CA . ALA A 1 627 ? -5.015 -16.454 -27.945 1.00 98.06 627 ALA A CA 1
ATOM 5020 C C . ALA A 1 627 ? -5.623 -16.635 -26.544 1.00 98.06 627 ALA A C 1
ATOM 5022 O O . ALA A 1 627 ? -6.536 -15.897 -26.194 1.00 98.06 627 ALA A O 1
ATOM 5023 N N . GLU A 1 628 ? -5.100 -17.559 -25.733 1.00 97.69 628 GLU A N 1
ATOM 5024 C CA . GLU A 1 628 ? -5.511 -17.733 -24.332 1.00 97.69 628 GLU A CA 1
ATOM 5025 C C . GLU A 1 628 ? -5.237 -16.476 -23.494 1.00 97.69 628 GLU A C 1
ATOM 5027 O O . GLU A 1 628 ? -6.115 -16.030 -22.762 1.00 97.69 628 GLU A O 1
ATOM 5032 N N . MET A 1 629 ? -4.060 -15.860 -23.647 1.00 97.94 629 MET A N 1
ATOM 5033 C CA . MET A 1 629 ? -3.706 -14.645 -22.903 1.00 97.94 629 MET A CA 1
ATOM 5034 C C . MET A 1 629 ? -4.590 -13.447 -23.277 1.00 97.94 629 MET A C 1
ATOM 5036 O O . MET A 1 629 ? -4.977 -12.687 -22.396 1.00 97.94 629 MET A O 1
ATOM 5040 N N . ARG A 1 630 ? -4.972 -13.303 -24.554 1.00 96.56 630 ARG A N 1
ATOM 5041 C CA . ARG A 1 630 ? -5.883 -12.236 -25.018 1.00 96.56 630 ARG A CA 1
ATOM 5042 C C . ARG A 1 630 ? -7.279 -12.309 -24.395 1.00 96.56 630 ARG A C 1
ATOM 5044 O O . ARG A 1 630 ? -7.945 -11.289 -24.292 1.00 96.56 630 ARG A O 1
ATOM 5051 N N . VAL A 1 631 ? -7.738 -13.497 -23.998 1.00 96.50 631 VAL A N 1
ATOM 5052 C CA . VAL A 1 631 ? -9.050 -13.664 -23.341 1.00 96.50 631 VAL A CA 1
ATOM 5053 C C . VAL A 1 631 ? -9.043 -13.098 -21.916 1.00 96.50 631 VAL A C 1
ATOM 5055 O O . VAL A 1 631 ? -10.099 -12.811 -21.369 1.00 96.50 631 VAL A O 1
ATOM 5058 N N . LEU A 1 632 ? -7.864 -12.904 -21.317 1.00 95.75 632 LEU A N 1
ATOM 5059 C CA . LEU A 1 632 ? -7.709 -12.349 -19.969 1.00 95.75 632 LEU A CA 1
ATOM 5060 C C . LEU A 1 632 ? -7.707 -10.808 -19.948 1.00 95.75 632 LEU A C 1
ATOM 5062 O O . LEU A 1 632 ? -7.572 -10.206 -18.883 1.00 95.75 632 LEU A O 1
ATOM 5066 N N . THR A 1 633 ? -7.807 -10.163 -21.111 1.00 92.06 633 THR A N 1
ATOM 5067 C CA . THR A 1 633 ? -7.893 -8.707 -21.235 1.00 92.06 633 THR A CA 1
ATOM 5068 C C . THR A 1 633 ? -9.192 -8.183 -20.611 1.00 92.06 633 THR A C 1
ATOM 5070 O O . THR A 1 633 ? -10.242 -8.774 -20.847 1.00 92.06 633 THR A O 1
ATOM 5073 N N . PRO A 1 634 ? -9.163 -7.062 -19.862 1.00 86.38 634 PRO A N 1
ATOM 5074 C CA . PRO A 1 634 ? -10.386 -6.439 -19.360 1.00 86.38 634 PRO A CA 1
ATOM 5075 C C . PRO A 1 634 ? -11.352 -6.056 -20.481 1.00 86.38 634 PRO A C 1
ATOM 5077 O O . PRO A 1 634 ? -10.939 -5.433 -21.463 1.00 86.38 634 PRO A O 1
ATOM 5080 N N . ASP A 1 635 ? -12.635 -6.364 -20.288 1.00 83.31 635 ASP A N 1
ATOM 5081 C CA . ASP A 1 635 ? -13.700 -6.042 -21.246 1.00 83.31 635 ASP A CA 1
ATOM 5082 C C . ASP A 1 635 ? -13.886 -4.526 -21.422 1.00 83.31 635 ASP A C 1
ATOM 5084 O O . ASP A 1 635 ? -14.171 -4.047 -22.522 1.00 83.31 635 ASP A O 1
ATOM 5088 N N . GLU A 1 636 ? -13.691 -3.756 -20.347 1.00 89.19 636 GLU A N 1
ATOM 5089 C CA . GLU A 1 636 ? -13.833 -2.302 -20.340 1.00 89.19 636 GLU A CA 1
ATOM 5090 C C . GLU A 1 636 ? -12.655 -1.619 -19.638 1.00 89.19 636 GLU A C 1
ATOM 5092 O O . GLU A 1 636 ? -12.138 -2.076 -18.619 1.00 89.19 636 GLU A O 1
ATOM 5097 N N . MET A 1 637 ? -12.239 -0.474 -20.184 1.00 93.44 637 MET A N 1
ATOM 5098 C CA . MET A 1 637 ? -11.238 0.397 -19.574 1.00 93.44 637 MET A CA 1
ATOM 5099 C C . MET A 1 637 ? -11.728 1.835 -19.627 1.00 93.44 637 MET A C 1
ATOM 5101 O O . MET A 1 637 ? -11.964 2.374 -20.713 1.00 93.44 637 MET A O 1
ATOM 5105 N N . LYS A 1 638 ? -11.853 2.485 -18.466 1.00 92.75 638 LYS A N 1
ATOM 5106 C CA . LYS A 1 638 ? -12.199 3.906 -18.409 1.00 92.75 638 LYS A CA 1
ATOM 5107 C C . LYS A 1 638 ? -11.181 4.717 -19.211 1.00 92.75 638 LYS A C 1
ATOM 5109 O O . LYS A 1 638 ? -9.979 4.498 -19.034 1.00 92.75 638 LYS A O 1
ATOM 5114 N N . PRO A 1 639 ? -11.627 5.651 -20.068 1.00 90.19 639 PRO A N 1
ATOM 5115 C CA . PRO A 1 639 ? -10.724 6.494 -20.836 1.00 90.19 639 PRO A CA 1
ATOM 5116 C C . PRO A 1 639 ? -9.900 7.397 -19.911 1.00 90.19 639 PRO A C 1
ATOM 5118 O O . PRO A 1 639 ? -10.275 7.642 -18.763 1.00 90.19 639 PRO A O 1
ATOM 5121 N N . LEU A 1 640 ? -8.792 7.937 -20.427 1.00 84.31 640 LEU A N 1
ATOM 5122 C CA . LEU A 1 640 ? -8.108 9.037 -19.747 1.00 84.31 640 LEU A CA 1
ATOM 5123 C C . LEU A 1 640 ? -9.090 10.209 -19.569 1.00 84.31 640 LEU A C 1
ATOM 5125 O O . LEU A 1 640 ? -9.850 10.493 -20.502 1.00 84.31 640 LEU A O 1
ATOM 5129 N N . PRO A 1 641 ? -9.069 10.911 -18.421 1.00 71.62 641 PRO A N 1
ATOM 5130 C CA . PRO A 1 641 ? -9.820 12.149 -18.269 1.00 71.62 641 PRO A CA 1
ATOM 5131 C C . PRO A 1 641 ? -9.464 13.112 -19.404 1.00 71.62 641 PRO A C 1
ATOM 5133 O O . PRO A 1 641 ? -8.301 13.185 -19.815 1.00 71.62 641 PRO A O 1
ATOM 5136 N N . ALA A 1 642 ? -10.454 13.848 -19.916 1.00 59.59 642 ALA A N 1
ATOM 5137 C CA . ALA A 1 642 ? -10.187 14.908 -20.880 1.00 59.59 642 ALA A CA 1
ATOM 5138 C C . ALA A 1 642 ? -9.156 15.871 -20.271 1.00 59.59 642 ALA A C 1
ATOM 5140 O O . ALA A 1 642 ? -9.317 16.301 -19.128 1.00 59.59 642 ALA A O 1
ATOM 5141 N N . SER A 1 643 ? -8.072 16.158 -21.000 1.00 51.56 643 SER A N 1
ATOM 5142 C CA . SER A 1 643 ? -7.106 17.157 -20.543 1.00 51.56 643 SER A CA 1
ATOM 5143 C C . SER A 1 643 ? -7.833 18.500 -20.380 1.00 51.56 643 SER A C 1
ATOM 5145 O O . SER A 1 643 ? -8.575 18.859 -21.298 1.00 51.56 643 SER A O 1
ATOM 5147 N N . PRO A 1 644 ? -7.681 19.190 -19.235 1.00 44.00 644 PRO A N 1
ATOM 5148 C CA . PRO A 1 644 ? -8.292 20.499 -19.021 1.00 44.00 644 PRO A CA 1
ATOM 5149 C C . PRO A 1 644 ? -7.804 21.553 -20.018 1.00 44.00 644 PRO A C 1
ATOM 5151 O O . PRO A 1 644 ? -6.650 21.436 -20.503 1.00 44.00 644 PRO A O 1
#

pLDDT: mean 93.04, std 7.26, range [44.0, 98.94]